Protein 4HA7 (pdb70)

Foldseek 3Di:
DCLCVLCVCQAQVVVDDDDDLFAAEEEEEEAEPQQFRFFLPLVVLVVQCRQCRWQEEEAEPVCCVPDLDLQFHDHVVGHAYEYECQVLPDDPVPGPVVVCVVVVNHAAHEYEYQDPRDDDDPRYHYDHFHADPVPSHGDVRRRRSCCCPPVVGRYYYYYYDLPVQLVCLPPLVRHRKYKYKYFHDDSDPSGHHRDHPDDWDWAPWDKADDDGMIMIMTGTD/DCVCVVCVVQFFDDVPCPVPLFAAEEEEEEAEPQQFRFACPVPPVVVVVRQCSFQEEDCLGHAYEYEDAVPDDDLPPDPQVVCCVVPNHAYHEYEYQDDDPDDDPRYHYDHFHQDPPVSHTDPRRSRSCCCPVPVGRYYYYYDDLVVQQVCLPPLVRHRKYKYKYFHDDRDDRGHHRDHPDDWDWPPWDKDDDDGMIMIMTGTDD

B-factor: mean 58.63, std 24.61, range [23.9, 165.2]

Radius of gyration: 25.49 Å; Cα contacts (8 Å, |Δi|>4): 957; chains: 2; bounding box: 53×77×60 Å

Nearest PDB structures (foldseek):
  4ha7-assembly1_A  TM=1.005E+00  e=2.665E-51  Saccharomyces cerevisiae S288C
  4ha9-assembly1_A  TM=9.977E-01  e=2.284E-46  Saccharomyces cerevisiae S288C
  4ha7-assembly1_B  TM=9.811E-01  e=6.208E-40  Saccharomyces cerevisiae S288C
  4ha9-assembly1_B  TM=9.832E-01  e=1.667E-39  Saccharomyces cerevisiae S288C
  3nrr-assembly1_B  TM=5.511E-01  e=1.394E-06  Babesia bovis

Structure (mmCIF, N/CA/C/O backbone):
data_4HA7
#
_entry.id   4HA7
#
_cell.length_a   45.500
_cell.length_b   68.623
_cell.length_c   148.954
_cell.angle_alpha   90.00
_cell.angle_beta   90.00
_cell.angle_gamma   90.00
#
_symmetry.space_group_name_H-M   'P 21 21 21'
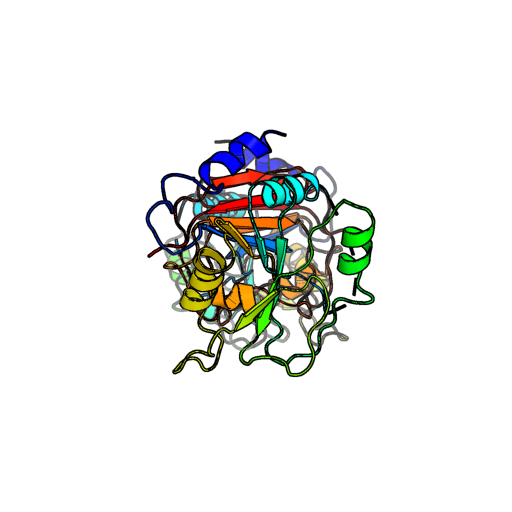#
loop_
_entity.id
_entity.type
_entity.pdbx_description
1 polymer "2,5-diamino-6-ribosylamino-4(3H)-pyrimidinone 5'-phosphate reductase"
2 water water
#
loop_
_atom_site.group_PDB
_atom_site.id
_atom_site.type_symbol
_atom_site.label_atom_id
_atom_site.label_alt_id
_atom_site.label_comp_id
_atom_site.label_asym_id
_atom_site.label_entity_id
_atom_site.label_seq_id
_atom_site.pdbx_PDB_ins_code
_atom_site.Cartn_x
_atom_site.Cartn_y
_atom_site.Cartn_z
_atom_site.occupancy
_atom_site.B_iso_or_equiv
_atom_site.auth_seq_id
_atom_site.auth_comp_id
_atom_site.auth_asym_id
_atom_site.auth_atom_id
_atom_site.pdbx_PDB_model_num
ATOM 1 N N . GLU A 1 13 ? 29.773 8.801 15.397 1.00 59.46 8 GLU A N 1
ATOM 2 C CA . GLU A 1 13 ? 29.017 7.547 15.460 1.00 55.15 8 GLU A CA 1
ATOM 3 C C . GLU A 1 13 ? 28.825 6.913 14.076 1.00 40.13 8 GLU A C 1
ATOM 4 O O . GLU A 1 13 ? 28.752 7.595 13.054 1.00 44.45 8 GLU A O 1
ATOM 10 N N . ASP A 1 14 ? 28.769 5.594 14.072 1.00 36.28 9 ASP A N 1
ATOM 11 C CA . ASP A 1 14 ? 28.783 4.796 12.859 1.00 38.68 9 ASP A CA 1
ATOM 12 C C . ASP A 1 14 ? 27.383 4.534 12.281 1.00 37.78 9 ASP A C 1
ATOM 13 O O . ASP A 1 14 ? 27.244 3.920 11.225 1.00 42.42 9 ASP A O 1
ATOM 18 N N . LEU A 1 15 ? 26.345 4.986 12.973 1.00 38.66 10 LEU A N 1
ATOM 19 C CA . LEU A 1 15 ? 24.980 4.740 12.497 1.00 36.46 10 LEU A CA 1
ATOM 20 C C . LEU A 1 15 ? 24.667 5.306 11.080 1.00 46.70 10 LEU A C 1
ATOM 21 O O . LEU A 1 15 ? 24.091 4.602 10.251 1.00 40.29 10 LEU A O 1
ATOM 26 N N . PRO A 1 16 ? 25.050 6.566 10.794 1.00 45.87 11 PRO A N 1
ATOM 27 C CA . PRO A 1 16 ? 24.783 7.094 9.444 1.00 46.84 11 PRO A CA 1
ATOM 28 C C . PRO A 1 16 ? 25.368 6.257 8.286 1.00 38.14 11 PRO A C 1
ATOM 29 O O . PRO A 1 16 ? 24.639 5.961 7.348 1.00 36.93 11 PRO A O 1
ATOM 33 N N . GLN A 1 17 ? 26.634 5.860 8.351 1.00 31.08 12 GLN A N 1
ATOM 34 C CA . GLN A 1 17 ? 27.186 5.028 7.281 1.00 40.64 12 GLN A CA 1
ATOM 35 C C . GLN A 1 17 ? 26.525 3.664 7.241 1.00 38.63 12 GLN A C 1
ATOM 36 O O . GLN A 1 17 ? 26.342 3.077 6.170 1.00 34.95 12 GLN A O 1
ATOM 42 N N . PHE A 1 18 ? 26.172 3.158 8.416 1.00 34.73 13 PHE A N 1
ATOM 43 C CA . PHE A 1 18 ? 25.518 1.860 8.492 1.00 33.54 13 PHE A CA 1
ATOM 44 C C . PHE A 1 18 ? 24.218 1.879 7.694 1.00 34.99 13 PHE A C 1
ATOM 45 O O . PHE A 1 18 ? 23.916 0.936 6.948 1.00 30.31 13 PHE A O 1
ATOM 53 N N . LEU A 1 19 ? 23.470 2.971 7.811 1.00 33.02 14 LEU A N 1
ATOM 54 C CA . LEU A 1 19 ? 22.148 3.047 7.163 1.00 36.74 14 LEU A CA 1
ATOM 55 C C . LEU A 1 19 ? 22.235 3.509 5.716 1.00 38.66 14 LEU A C 1
ATOM 56 O O . LEU A 1 19 ? 21.259 3.410 4.964 1.00 34.19 14 LEU A O 1
ATOM 61 N N . GLN A 1 20 ? 23.397 4.036 5.346 1.00 34.61 15 GLN A N 1
ATOM 62 C CA . GLN A 1 20 ? 23.524 4.844 4.131 1.00 35.53 15 GLN A CA 1
ATOM 63 C C . GLN A 1 20 ? 22.943 4.168 2.893 1.00 40.82 15 GLN A C 1
ATOM 64 O O . GLN A 1 20 ? 22.121 4.757 2.193 1.00 33.01 15 GLN A O 1
ATOM 70 N N . ASN A 1 21 ? 23.344 2.916 2.668 1.00 34.34 16 ASN A N 1
ATOM 71 C CA . ASN A 1 21 ? 22.964 2.165 1.479 1.00 37.67 16 ASN A CA 1
ATOM 72 C C . ASN A 1 21 ? 21.477 1.820 1.454 1.00 40.74 16 ASN A C 1
ATOM 73 O O . ASN A 1 21 ? 20.957 1.420 0.416 1.00 32.13 16 ASN A O 1
ATOM 78 N N . TYR A 1 22 ? 20.807 1.987 2.592 1.00 32.15 17 TYR A N 1
ATOM 79 C CA . TYR A 1 22 ? 19.395 1.604 2.720 1.00 30.56 17 TYR A CA 1
ATOM 80 C C . TYR A 1 22 ? 18.410 2.787 2.704 1.00 35.23 17 TYR A C 1
ATOM 81 O O . TYR A 1 22 ? 17.203 2.596 2.875 1.00 35.92 17 TYR A O 1
ATOM 90 N N . LEU A 1 23 ? 18.929 3.994 2.508 1.00 34.31 18 LEU A N 1
ATOM 91 C CA . LEU A 1 23 ? 18.115 5.210 2.504 1.00 37.05 18 LEU A CA 1
ATOM 92 C C . LEU A 1 23 ? 17.630 5.474 1.083 1.00 40.20 18 LEU A C 1
ATOM 93 O O . LEU A 1 23 ? 18.206 4.930 0.144 1.00 33.68 18 LEU A O 1
ATOM 98 N N . PRO A 1 24 ? 16.595 6.329 0.925 1.00 38.70 19 PRO A N 1
ATOM 99 C CA . PRO A 1 24 ? 16.016 6.589 -0.395 1.00 39.89 19 PRO A CA 1
ATOM 100 C C . PRO A 1 24 ? 17.009 7.123 -1.428 1.00 49.12 19 PRO A C 1
ATOM 101 O O . PRO A 1 24 ? 16.906 6.719 -2.583 1.00 53.99 19 PRO A O 1
ATOM 105 N N . ASN A 1 25 ? 17.956 7.977 -1.044 1.00 40.06 20 ASN A N 1
ATOM 106 C CA . ASN A 1 25 ? 18.852 8.537 -2.064 1.00 48.10 20 ASN A CA 1
ATOM 107 C C . ASN A 1 25 ? 20.250 7.954 -2.067 1.00 61.53 20 ASN A C 1
ATOM 108 O O . ASN A 1 25 ? 21.247 8.640 -2.284 1.00 75.70 20 ASN A O 1
ATOM 113 N N . ALA A 1 26 ? 20.273 6.659 -1.794 1.00 59.91 21 ALA A N 1
ATOM 114 C CA . ALA A 1 26 ? 21.355 5.780 -2.171 1.00 66.97 21 ALA A CA 1
ATOM 115 C C . ALA A 1 26 ? 20.755 4.983 -3.320 1.00 81.82 21 ALA A C 1
ATOM 116 O O . ALA A 1 26 ? 21.460 4.245 -4.016 1.00 94.59 21 ALA A O 1
ATOM 118 N N . GLY A 1 27 ? 19.441 5.154 -3.512 1.00 58.68 22 GLY A N 1
ATOM 119 C CA . GLY A 1 27 ? 18.682 4.456 -4.540 1.00 65.86 22 GLY A CA 1
ATOM 120 C C . GLY A 1 27 ? 19.018 4.916 -5.951 1.00 85.43 22 GLY A C 1
ATOM 121 O O . GLY A 1 27 ? 18.321 4.588 -6.913 1.00 88.05 22 GLY A O 1
ATOM 122 N N . GLN A 1 28 ? 20.100 5.684 -6.055 1.00 89.48 23 GLN A N 1
ATOM 123 C CA . GLN A 1 28 ? 20.659 6.163 -7.319 1.00 88.21 23 GLN A CA 1
ATOM 124 C C . GLN A 1 28 ? 19.747 6.974 -8.232 1.00 74.78 23 GLN A C 1
ATOM 125 O O . GLN A 1 28 ? 19.149 7.936 -7.785 1.00 70.29 23 GLN A O 1
ATOM 131 N N . THR A 1 29 ? 19.653 6.607 -9.504 1.00 71.60 24 THR A N 1
ATOM 132 C CA . THR A 1 29 ? 19.299 7.612 -10.506 1.00 68.81 24 THR A CA 1
ATOM 133 C C . THR A 1 29 ? 17.915 7.526 -11.159 1.00 73.11 24 THR A C 1
ATOM 134 O O . THR A 1 29 ? 17.373 8.544 -11.587 1.00 67.29 24 THR A O 1
ATOM 138 N N . GLU A 1 30 ? 17.342 6.331 -11.240 1.00 78.28 25 GLU A N 1
ATOM 139 C CA . GLU A 1 30 ? 16.118 6.137 -12.021 1.00 78.43 25 GLU A CA 1
ATOM 140 C C . GLU A 1 30 ? 14.861 6.790 -11.425 1.00 70.62 25 GLU A C 1
ATOM 141 O O . GLU A 1 30 ? 14.584 6.660 -10.231 1.00 62.42 25 GLU A O 1
ATOM 147 N N . ASN A 1 31 ? 14.113 7.500 -12.267 1.00 67.23 26 ASN A N 1
ATOM 148 C CA . ASN A 1 31 ? 12.775 7.956 -11.896 1.00 73.01 26 ASN A CA 1
ATOM 149 C C . ASN A 1 31 ? 11.806 6.777 -11.915 1.00 78.00 26 ASN A C 1
ATOM 150 O O . ASN A 1 31 ? 11.869 5.930 -12.806 1.00 82.77 26 ASN A O 1
ATOM 155 N N . THR A 1 32 ? 10.920 6.719 -10.925 1.00 73.55 27 THR A N 1
ATOM 156 C CA . THR A 1 32 ? 10.011 5.588 -10.767 1.00 70.41 27 THR A CA 1
ATOM 157 C C . THR A 1 32 ? 8.570 6.070 -10.608 1.00 73.33 27 THR A C 1
ATOM 158 O O . THR A 1 32 ? 8.324 7.262 -10.444 1.00 74.36 27 THR A O 1
ATOM 162 N N . ILE A 1 33 ? 7.617 5.146 -10.667 1.00 67.98 28 ILE A N 1
ATOM 163 C CA . ILE A 1 33 ? 6.223 5.500 -10.444 1.00 62.49 28 ILE A CA 1
ATOM 164 C C . ILE A 1 33 ? 5.841 5.163 -9.013 1.00 50.16 28 ILE A C 1
ATOM 165 O O . ILE A 1 33 ? 4.836 5.642 -8.495 1.00 52.91 28 ILE A O 1
ATOM 170 N N . VAL A 1 34 ? 6.650 4.328 -8.379 1.00 47.03 29 VAL A N 1
ATOM 171 C CA . VAL A 1 34 ? 6.402 3.927 -7.006 1.00 51.08 29 VAL A CA 1
ATOM 172 C C . VAL A 1 34 ? 7.370 4.710 -6.129 1.00 49.68 29 VAL A C 1
ATOM 173 O O . VAL A 1 34 ? 8.543 4.814 -6.455 1.00 49.89 29 VAL A O 1
ATOM 177 N N . PRO A 1 35 ? 6.884 5.290 -5.030 1.00 40.84 30 PRO A N 1
ATOM 178 C CA . PRO A 1 35 ? 7.851 5.914 -4.128 1.00 35.28 30 PRO A CA 1
ATOM 179 C C . PRO A 1 35 ? 8.779 4.873 -3.520 1.00 42.87 30 PRO A C 1
ATOM 180 O O . PRO A 1 35 ? 8.502 3.675 -3.518 1.00 39.40 30 PRO A O 1
ATOM 184 N N . PHE A 1 36 ? 9.883 5.353 -2.983 1.00 40.97 31 PHE A N 1
ATOM 185 C CA . PHE A 1 36 ? 10.767 4.504 -2.225 1.00 40.61 31 PHE A CA 1
ATOM 186 C C . PHE A 1 36 ? 10.080 4.205 -0.893 1.00 30.62 31 PHE A C 1
ATOM 187 O O . PHE A 1 36 ? 9.539 5.098 -0.239 1.00 29.19 31 PHE A O 1
ATOM 195 N N . VAL A 1 37 ? 10.075 2.947 -0.490 1.00 30.98 32 VAL A N 1
ATOM 196 C CA . VAL A 1 37 ? 9.367 2.581 0.726 1.00 29.92 32 VAL A CA 1
ATOM 197 C C . VAL A 1 37 ? 10.305 1.881 1.705 1.00 35.97 32 VAL A C 1
ATOM 198 O O . VAL A 1 37 ? 10.910 0.846 1.387 1.00 30.54 32 VAL A O 1
ATOM 202 N N . THR A 1 38 ? 10.434 2.455 2.895 1.00 35.24 33 THR A N 1
ATOM 203 C CA . THR A 1 38 ? 11.146 1.773 3.958 1.00 40.63 33 THR A CA 1
ATOM 204 C C . THR A 1 38 ? 10.164 1.268 4.986 1.00 31.83 33 THR A C 1
ATOM 205 O O . THR A 1 38 ? 9.262 1.988 5.403 1.00 33.07 33 THR A O 1
ATOM 209 N N . LEU A 1 39 ? 10.354 0.019 5.380 1.00 31.40 34 LEU A N 1
ATOM 210 C CA . LEU A 1 39 ? 9.519 -0.603 6.403 1.00 35.01 34 LEU A CA 1
ATOM 211 C C . LEU A 1 39 ? 10.377 -0.644 7.653 1.00 33.48 34 LEU A C 1
ATOM 212 O O . LEU A 1 39 ? 11.454 -1.265 7.651 1.00 33.28 34 LEU A O 1
ATOM 217 N N . THR A 1 40 ? 9.937 0.029 8.714 1.00 31.91 35 THR A N 1
ATOM 218 C CA . THR A 1 40 ? 10.794 0.156 9.891 1.00 37.34 35 THR A CA 1
ATOM 219 C C . THR A 1 40 ? 10.029 0.085 11.203 1.00 41.29 35 THR A C 1
ATOM 220 O O . THR A 1 40 ? 8.989 0.730 11.372 1.00 46.23 35 THR A O 1
ATOM 224 N N . TYR A 1 41 ? 10.541 -0.723 12.131 1.00 34.68 36 TYR A N 1
ATOM 225 C CA . TYR A 1 41 ? 9.885 -0.897 13.419 1.00 37.89 36 TYR A CA 1
ATOM 226 C C . TYR A 1 41 ? 10.839 -1.368 14.522 1.00 41.33 36 TYR A C 1
ATOM 227 O O . TYR A 1 41 ? 11.945 -1.835 14.256 1.00 35.03 36 TYR A O 1
ATOM 236 N N . ALA A 1 42 ? 10.388 -1.234 15.762 1.00 30.55 37 ALA A N 1
ATOM 237 C CA . ALA A 1 42 ? 11.199 -1.532 16.919 1.00 33.17 37 ALA A CA 1
ATOM 238 C C . ALA A 1 42 ? 10.492 -2.632 17.699 1.00 37.03 37 ALA A C 1
ATOM 239 O O . ALA A 1 42 ? 9.320 -2.512 18.015 1.00 34.01 37 ALA A O 1
ATOM 241 N N . GLN A 1 43 ? 11.202 -3.704 18.014 1.00 33.99 38 GLN A N 1
ATOM 242 C CA . GLN A 1 43 ? 10.551 -4.835 18.667 1.00 35.35 38 GLN A CA 1
ATOM 243 C C . GLN A 1 43 ? 11.369 -5.395 19.826 1.00 33.75 38 GLN A C 1
ATOM 244 O O . GLN A 1 43 ? 12.584 -5.191 19.929 1.00 31.11 38 GLN A O 1
ATOM 250 N N . SER A 1 44 ? 10.677 -6.120 20.694 1.00 34.83 39 SER A N 1
ATOM 251 C CA . SER A 1 44 ? 11.302 -6.892 21.759 1.00 32.52 39 SER A CA 1
ATOM 252 C C . SER A 1 44 ? 11.919 -8.180 21.185 1.00 34.81 39 SER A C 1
ATOM 253 O O . SER A 1 44 ? 11.741 -8.495 20.004 1.00 33.50 39 SER A O 1
ATOM 256 N N . LEU A 1 45 ? 12.616 -8.929 22.037 1.00 34.74 40 LEU A N 1
ATOM 257 C CA . LEU A 1 45 ? 13.165 -10.230 21.653 1.00 42.02 40 LEU A CA 1
ATOM 258 C C . LEU A 1 45 ? 12.062 -11.189 21.232 1.00 40.48 40 LEU A C 1
ATOM 259 O O . LEU A 1 45 ? 12.278 -12.018 20.354 1.00 36.54 40 LEU A O 1
ATOM 264 N N . ASP A 1 46 ? 10.880 -11.075 21.846 1.00 29.39 41 ASP A N 1
ATOM 265 C CA . ASP A 1 46 ? 9.745 -11.917 21.435 1.00 33.27 41 ASP A CA 1
ATOM 266 C C . ASP A 1 46 ? 8.898 -11.309 20.321 1.00 31.86 41 ASP A C 1
ATOM 267 O O . ASP A 1 46 ? 7.701 -11.598 20.188 1.00 35.57 41 ASP A O 1
ATOM 272 N N . ALA A 1 47 ? 9.548 -10.469 19.520 1.00 43.06 42 ALA A N 1
ATOM 273 C CA . ALA A 1 47 ? 8.946 -9.885 18.331 1.00 42.21 42 ALA A CA 1
ATOM 274 C C . ALA A 1 47 ? 7.658 -9.117 18.654 1.00 42.79 42 ALA A C 1
ATOM 275 O O . ALA A 1 47 ? 6.697 -9.137 17.889 1.00 39.50 42 ALA A O 1
ATOM 277 N N . ARG A 1 48 ? 7.621 -8.458 19.800 1.00 31.39 43 ARG A N 1
ATOM 278 C CA . ARG A 1 48 ? 6.439 -7.667 20.110 1.00 31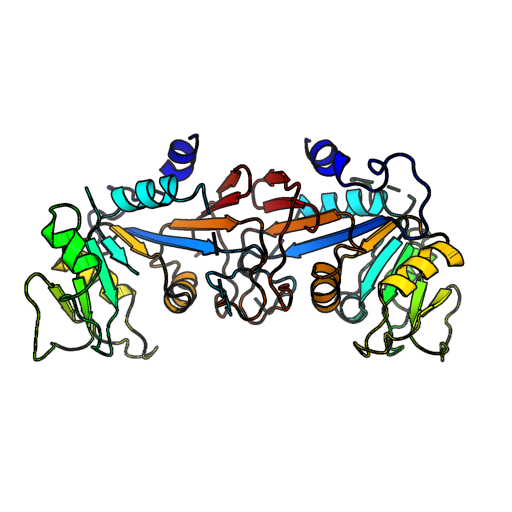.40 43 ARG A CA 1
ATOM 279 C C . ARG A 1 48 ? 6.723 -6.167 19.955 1.00 40.00 43 ARG A C 1
ATOM 280 O O . ARG A 1 48 ? 7.824 -5.698 20.237 1.00 37.17 43 ARG A O 1
ATOM 288 N N . VAL A 1 49 ? 5.731 -5.430 19.475 1.00 40.56 44 VAL A N 1
ATOM 289 C CA . VAL A 1 49 ? 5.907 -4.007 19.220 1.00 47.40 44 VAL A CA 1
ATOM 290 C C . VAL A 1 49 ? 5.099 -3.163 20.208 1.00 54.09 44 VAL A C 1
ATOM 291 O O . VAL A 1 49 ? 5.325 -1.959 20.335 1.00 59.83 44 VAL A O 1
ATOM 295 N N . SER A 1 50 ? 4.169 -3.800 20.915 1.00 51.07 45 SER A N 1
ATOM 296 C CA . SER A 1 50 ? 3.348 -3.101 21.913 1.00 71.63 45 SER A CA 1
ATOM 297 C C . SER A 1 50 ? 3.230 -3.911 23.204 1.00 78.25 45 SER A C 1
ATOM 298 O O . SER A 1 50 ? 3.277 -5.142 23.180 1.00 77.15 45 SER A O 1
ATOM 301 N N . ARG A 1 51 ? 3.061 -3.212 24.323 1.00 91.23 46 ARG A N 1
ATOM 302 C CA . ARG A 1 51 ? 3.109 -3.834 25.647 1.00 97.00 46 ARG A CA 1
ATOM 303 C C . ARG A 1 51 ? 1.945 -4.798 25.893 1.00 90.61 46 ARG A C 1
ATOM 304 O O . ARG A 1 51 ? 0.851 -4.621 25.350 1.00 82.80 46 ARG A O 1
ATOM 312 N N . GLY A 1 52 ? 2.190 -5.819 26.712 1.00 89.47 47 GLY A N 1
ATOM 313 C CA . GLY A 1 52 ? 1.194 -6.841 26.982 1.00 84.87 47 GLY A CA 1
ATOM 314 C C . GLY A 1 52 ? 0.637 -6.762 28.389 1.00 92.73 47 GLY A C 1
ATOM 315 O O . GLY A 1 52 ? -0.543 -6.459 28.585 1.00 93.98 47 GLY A O 1
ATOM 316 N N . PRO A 1 62 ? 17.527 4.744 24.143 1.00 64.85 57 PRO A N 1
ATOM 317 C CA 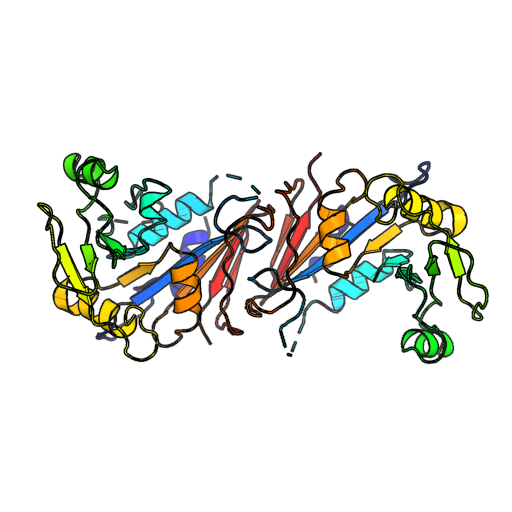. PRO A 1 62 ? 17.637 6.145 23.725 1.00 74.39 57 PRO A CA 1
ATOM 318 C C . PRO A 1 62 ? 18.353 6.298 22.385 1.00 81.56 57 PRO A C 1
ATOM 319 O O . PRO A 1 62 ? 18.157 7.306 21.702 1.00 92.32 57 PRO A O 1
ATOM 323 N N . GLU A 1 63 ? 19.163 5.313 22.009 1.00 75.65 58 GLU A N 1
ATOM 324 C CA . GLU A 1 63 ? 19.895 5.370 20.744 1.00 77.93 58 GLU A CA 1
ATOM 325 C C . GLU A 1 63 ? 18.972 5.175 19.538 1.00 76.58 58 GLU A C 1
ATOM 326 O O . GLU A 1 63 ? 19.138 5.810 18.492 1.00 74.24 58 GLU A O 1
ATOM 332 N N . THR A 1 64 ? 17.985 4.308 19.702 1.00 62.21 59 THR A N 1
ATOM 333 C CA . THR A 1 64 ? 17.124 3.927 18.598 1.00 67.28 59 THR A CA 1
ATOM 334 C C . THR A 1 64 ? 16.135 5.023 18.282 1.00 72.88 59 THR A C 1
ATOM 335 O O . THR A 1 64 ? 15.733 5.191 17.130 1.00 75.99 59 THR A O 1
ATOM 339 N N . LYS A 1 65 ? 15.728 5.758 19.311 1.00 71.55 60 LYS A N 1
ATOM 340 C CA . LYS A 1 65 ? 14.779 6.837 19.117 1.00 68.24 60 LYS A CA 1
ATOM 341 C C . LYS A 1 65 ? 15.391 7.868 18.189 1.00 65.08 60 LYS A C 1
ATOM 342 O O . LYS A 1 65 ? 14.729 8.354 17.270 1.00 65.80 60 LYS A O 1
ATOM 348 N N . THR A 1 66 ? 16.664 8.176 18.423 1.00 56.62 61 THR A N 1
ATOM 349 C CA . THR A 1 66 ? 17.386 9.140 17.602 1.00 49.09 61 THR A CA 1
ATOM 350 C C . THR A 1 66 ? 17.494 8.636 16.173 1.00 41.71 61 THR A C 1
ATOM 351 O O . THR A 1 66 ? 17.339 9.401 15.219 1.00 41.36 61 THR A O 1
ATOM 355 N N . MET A 1 67 ? 17.739 7.337 16.033 1.00 41.26 62 MET A N 1
ATOM 356 C CA . MET A 1 67 ? 17.837 6.736 14.719 1.00 46.90 62 MET A CA 1
ATOM 357 C C . MET A 1 67 ? 16.536 6.905 13.947 1.00 47.41 62 MET A C 1
ATOM 358 O O . MET A 1 67 ? 16.541 7.260 12.769 1.00 43.75 62 MET A O 1
ATOM 363 N N . THR A 1 68 ? 15.427 6.644 14.624 1.00 45.46 63 THR A N 1
ATOM 364 C CA . THR A 1 68 ? 14.104 6.822 14.034 1.00 41.52 63 THR A CA 1
ATOM 365 C C . THR A 1 68 ? 13.952 8.214 13.465 1.00 42.49 63 THR A C 1
ATOM 366 O O . THR A 1 68 ? 13.556 8.385 12.319 1.00 44.82 63 THR A O 1
ATOM 370 N N . HIS A 1 69 ? 14.311 9.212 14.256 1.00 45.14 64 HIS A N 1
ATOM 371 C CA . HIS A 1 69 ? 14.254 10.585 13.786 1.00 46.31 64 HIS A CA 1
ATOM 372 C C . HIS A 1 69 ? 15.169 10.915 12.598 1.00 44.04 64 HIS A C 1
ATOM 373 O O . HIS A 1 69 ? 14.775 11.661 11.689 1.00 41.10 64 HIS A O 1
ATOM 380 N N . TYR A 1 70 ? 16.385 10.377 12.617 1.00 41.54 65 TYR A N 1
ATOM 381 C CA . TYR A 1 70 ? 17.307 10.500 11.490 1.00 42.95 65 TYR A CA 1
ATOM 382 C C . TYR A 1 70 ? 16.664 9.901 10.225 1.00 38.79 65 TYR A C 1
ATOM 383 O O . TYR A 1 70 ? 16.753 10.466 9.132 1.00 36.68 65 TYR A O 1
ATOM 392 N N . LEU A 1 71 ? 15.992 8.771 10.396 1.00 34.03 66 LEU A N 1
ATOM 393 C CA . LEU A 1 71 ? 15.280 8.104 9.308 1.00 41.10 66 LEU A CA 1
ATOM 394 C C . LEU A 1 71 ? 14.142 8.971 8.777 1.00 39.27 66 LEU A C 1
ATOM 395 O O . LEU A 1 71 ? 14.004 9.144 7.564 1.00 34.25 66 LEU A O 1
ATOM 400 N N . ARG A 1 72 ? 13.336 9.512 9.693 1.00 29.98 67 ARG A N 1
ATOM 401 C CA . ARG A 1 72 ? 12.241 10.423 9.335 1.00 39.10 67 ARG A CA 1
ATOM 402 C C . ARG A 1 72 ? 12.725 11.623 8.528 1.00 39.61 67 ARG A C 1
ATOM 403 O O . ARG A 1 72 ? 12.024 12.119 7.641 1.00 41.92 67 ARG A O 1
ATOM 411 N N . HIS A 1 73 ? 13.927 12.082 8.845 1.00 34.98 68 HIS A N 1
ATOM 412 C CA . HIS A 1 73 ? 14.502 13.226 8.169 1.00 32.88 68 HIS A CA 1
ATOM 413 C C . HIS A 1 73 ? 14.763 12.937 6.687 1.00 37.66 68 HIS A C 1
ATOM 414 O O . HIS A 1 73 ? 14.909 13.872 5.884 1.00 48.75 68 HIS A O 1
ATOM 421 N N . HIS A 1 74 ? 14.859 11.658 6.327 1.00 30.64 69 HIS A N 1
ATOM 422 C CA . HIS A 1 74 ? 15.202 11.276 4.952 1.00 38.32 69 HIS A CA 1
ATOM 423 C C . HIS A 1 74 ? 14.025 10.799 4.089 1.00 41.58 69 HIS A C 1
ATOM 424 O O . HIS A 1 74 ? 14.231 10.247 3.005 1.00 39.45 69 HIS A O 1
ATOM 431 N N . HIS A 1 75 ? 12.804 11.005 4.565 1.00 36.76 70 HIS A N 1
ATOM 432 C CA . HIS A 1 75 ? 11.614 10.538 3.846 1.00 34.15 70 HIS A CA 1
ATOM 433 C C . HIS A 1 75 ? 10.622 11.664 3.706 1.00 35.41 70 HIS A C 1
ATOM 434 O O . HIS A 1 75 ? 10.506 12.483 4.615 1.00 33.29 70 HIS A O 1
ATOM 441 N N . ASP A 1 76 ? 9.896 11.700 2.588 1.00 35.36 71 ASP A N 1
ATOM 442 C CA . ASP A 1 76 ? 8.885 12.738 2.393 1.00 34.00 71 ASP A CA 1
ATOM 443 C C . ASP A 1 76 ? 7.677 12.459 3.276 1.00 33.69 71 ASP A C 1
ATOM 444 O O . ASP A 1 76 ? 6.983 13.376 3.689 1.00 34.21 71 ASP A O 1
ATOM 449 N N . GLY A 1 77 ? 7.425 11.184 3.554 1.00 33.45 72 GLY A N 1
ATOM 450 C CA . GLY A 1 77 ? 6.223 10.792 4.270 1.00 31.15 72 GLY A CA 1
ATOM 451 C C . GLY A 1 77 ? 6.497 9.752 5.346 1.00 30.60 72 GLY A C 1
ATOM 452 O O . GLY A 1 77 ? 7.460 8.988 5.246 1.00 29.39 72 GLY A O 1
ATOM 453 N N . ILE A 1 78 ? 5.674 9.764 6.392 1.00 26.74 73 ILE A N 1
ATOM 454 C CA . ILE A 1 78 ? 5.717 8.744 7.442 1.00 29.62 73 ILE A CA 1
ATOM 455 C C . ILE A 1 78 ? 4.326 8.124 7.614 1.00 33.78 73 ILE A C 1
ATOM 456 O O . ILE A 1 78 ? 3.366 8.822 7.943 1.00 35.76 73 ILE A O 1
ATOM 461 N N . LEU A 1 79 ? 4.220 6.820 7.361 1.00 29.82 74 LEU A N 1
ATOM 462 C CA . LEU A 1 79 ? 2.927 6.150 7.333 1.00 30.38 74 LEU A CA 1
ATOM 463 C C . LEU A 1 79 ? 2.662 5.313 8.582 1.00 42.93 74 LEU A C 1
ATOM 464 O O . LEU A 1 79 ? 3.515 4.532 9.031 1.00 41.07 74 LEU A O 1
ATOM 469 N N . VAL A 1 80 ? 1.477 5.495 9.154 1.00 42.58 75 VAL A N 1
ATOM 470 C CA . VAL A 1 80 ? 1.002 4.644 10.239 1.00 40.68 75 VAL A CA 1
ATOM 471 C C . VAL A 1 80 ? -0.478 4.257 10.006 1.00 49.16 75 VAL A C 1
ATOM 472 O O . VAL A 1 80 ? -1.243 5.010 9.393 1.00 40.01 75 VAL A O 1
ATOM 476 N N . GLY A 1 81 ? -0.871 3.069 10.459 1.00 47.02 76 GLY A N 1
ATOM 477 C CA . GLY A 1 81 ? -2.274 2.691 10.448 1.00 53.12 76 GLY A CA 1
ATOM 478 C C . GLY A 1 81 ? -2.982 3.464 11.541 1.00 54.94 76 GLY A C 1
ATOM 479 O O . GLY A 1 81 ? -2.350 3.858 12.518 1.00 46.20 76 GLY A O 1
ATOM 480 N N . SER A 1 82 ? -4.274 3.733 11.377 1.00 68.31 77 SER A N 1
ATOM 481 C CA . SER A 1 82 ? -5.037 4.277 12.494 1.00 73.88 77 SER A CA 1
ATOM 482 C C . SER A 1 82 ? -5.144 3.140 13.500 1.00 84.12 77 SER A C 1
ATOM 483 O O . SER A 1 82 ? -5.109 1.963 13.130 1.00 87.94 77 SER A O 1
ATOM 486 N N . GLY A 1 83 ? -5.257 3.485 14.772 1.00 83.85 78 GLY A N 1
ATOM 487 C CA . GLY A 1 83 ? -5.138 2.487 15.813 1.00 83.79 78 GLY A CA 1
ATOM 488 C C . GLY A 1 83 ? -3.854 2.769 16.559 1.00 88.60 78 GLY A C 1
ATOM 489 O O . GLY A 1 83 ? -3.872 2.967 17.770 1.00 93.21 78 GLY A O 1
ATOM 490 N N . THR A 1 84 ? -2.737 2.807 15.837 1.00 82.96 79 THR A N 1
ATOM 491 C CA . THR A 1 84 ? -1.485 3.231 16.446 1.00 81.33 79 THR A CA 1
ATOM 492 C C . THR A 1 84 ? -1.536 4.735 16.698 1.00 78.63 79 THR A C 1
ATOM 493 O O . THR A 1 84 ? -0.941 5.234 17.652 1.00 83.52 79 THR A O 1
ATOM 497 N N . VAL A 1 85 ? -2.257 5.452 15.837 1.00 74.43 80 VAL A N 1
ATOM 498 C CA . VAL A 1 85 ? -2.474 6.880 16.029 1.00 69.94 80 VAL A CA 1
ATOM 499 C C . VAL A 1 85 ? -3.504 7.088 17.116 1.00 70.70 80 VAL A C 1
ATOM 500 O O . VAL A 1 85 ? -3.464 8.076 17.851 1.00 66.49 80 VAL A O 1
ATOM 504 N N . LEU A 1 86 ? -4.453 6.162 17.186 1.00 79.29 81 LEU A N 1
ATOM 505 C CA . LEU A 1 86 ? -5.518 6.236 18.172 1.00 90.20 81 LEU A CA 1
ATOM 506 C C . LEU A 1 86 ? -5.017 5.825 19.556 1.00 97.10 81 LEU A C 1
ATOM 507 O O . LEU A 1 86 ? -5.487 6.346 20.568 1.00 99.86 81 LEU A O 1
ATOM 512 N N . ALA A 1 87 ? -4.061 4.896 19.593 1.00 101.73 82 ALA A N 1
ATOM 513 C CA . ALA A 1 87 ? -3.467 4.441 20.853 1.00 104.86 82 ALA A CA 1
ATOM 514 C C . ALA A 1 87 ? -2.522 5.500 21.402 1.00 109.00 82 ALA A C 1
ATOM 515 O O . ALA A 1 87 ? -2.929 6.367 22.177 1.00 114.76 82 ALA A O 1
ATOM 517 N N . ASP A 1 88 ? -1.257 5.425 21.006 1.00 108.39 83 ASP A N 1
ATOM 518 C CA . ASP A 1 88 ? -0.336 6.509 21.288 1.00 108.03 83 ASP A CA 1
ATOM 519 C C . ASP A 1 88 ? -0.818 7.677 20.441 1.00 102.89 83 ASP A C 1
ATOM 520 O O . ASP A 1 88 ? -1.333 7.466 19.346 1.00 101.92 83 ASP A O 1
ATOM 525 N N . ASN A 1 89 ? -0.691 8.892 20.969 1.00 94.49 84 ASN A N 1
ATOM 526 C CA . ASN A 1 89 ? -1.108 10.115 20.277 1.00 80.33 84 ASN A CA 1
ATOM 527 C C . ASN A 1 89 ? 0.138 10.792 19.705 1.00 66.59 84 ASN A C 1
ATOM 528 O O . ASN A 1 89 ? 0.593 11.808 20.229 1.00 64.98 84 ASN A O 1
ATOM 533 N N . PRO A 1 90 ? 0.696 10.223 18.620 1.00 66.49 85 PRO A N 1
ATOM 534 C CA . PRO A 1 90 ? 2.090 10.508 18.257 1.00 63.96 85 PRO A CA 1
ATOM 535 C C . PRO A 1 90 ? 2.262 11.794 17.464 1.00 67.21 85 PRO A C 1
ATOM 536 O O . PRO A 1 90 ? 1.367 12.195 16.705 1.00 62.15 85 PRO A O 1
ATOM 540 N N . GLY A 1 91 ? 3.419 12.425 17.643 1.00 70.28 86 GLY A N 1
ATOM 541 C CA . GLY A 1 91 ? 3.775 13.599 16.875 1.00 67.77 86 GLY A CA 1
ATOM 542 C C . GLY A 1 91 ? 4.027 13.229 15.429 1.00 61.69 86 GLY A C 1
ATOM 543 O O . GLY A 1 91 ? 3.488 13.857 14.521 1.00 56.12 86 GLY A O 1
ATOM 544 N N . LEU A 1 92 ? 4.841 12.195 15.226 1.00 64.26 87 LEU A N 1
ATOM 545 C CA . LEU A 1 92 ? 5.206 11.725 13.891 1.00 63.49 87 LEU A CA 1
ATOM 546 C C . LEU A 1 92 ? 6.022 12.753 13.112 1.00 59.11 87 LEU A C 1
ATOM 547 O O . LEU A 1 92 ? 6.180 12.625 11.900 1.00 56.23 87 LEU A O 1
ATOM 552 N N . ASN A 1 93 ? 6.529 13.767 13.809 1.00 56.02 88 ASN A N 1
ATOM 553 C CA . ASN A 1 93 ? 7.399 14.767 13.193 1.00 63.63 88 ASN A CA 1
ATOM 554 C C . ASN A 1 93 ? 8.879 14.405 13.360 1.00 62.02 88 ASN A C 1
ATOM 555 O O . ASN A 1 93 ? 9.204 13.416 14.014 1.00 61.31 88 ASN A O 1
ATOM 560 N N . CYS A 1 94 ? 9.768 15.203 12.771 1.00 68.23 89 CYS A N 1
ATOM 561 C CA . CYS A 1 94 ? 11.206 14.928 12.835 1.00 67.42 89 CYS A CA 1
ATOM 562 C C . CYS A 1 94 ? 11.970 15.852 13.782 1.00 69.03 89 CYS A C 1
ATOM 563 O O . CYS A 1 94 ? 11.643 17.027 13.909 1.00 53.19 89 CYS A O 1
ATOM 566 N N . LYS A 1 95 ? 12.991 15.295 14.435 1.00 80.69 90 LYS A N 1
ATOM 567 C CA . LYS A 1 95 ? 14.082 16.073 15.024 1.00 86.72 90 LYS A CA 1
ATOM 568 C C . LYS A 1 95 ? 15.409 15.529 14.483 1.00 93.42 90 LYS A C 1
ATOM 569 O O . LYS A 1 95 ? 15.536 14.326 14.273 1.00 96.99 90 LYS A O 1
ATOM 575 N N . TRP A 1 96 ? 16.376 16.414 14.238 1.00 107.96 91 TRP A N 1
ATOM 576 C CA . TRP A 1 96 ? 17.703 16.032 13.737 1.00 117.90 91 TRP A CA 1
ATOM 577 C C . TRP A 1 96 ? 18.270 14.768 14.384 1.00 114.17 91 TRP A C 1
ATOM 578 O O . TRP A 1 96 ? 18.257 14.621 15.608 1.00 117.74 91 TRP A O 1
ATOM 589 N N . GLY A 1 97 ? 18.766 13.859 13.554 1.00 98.02 92 GLY A N 1
ATOM 590 C CA . GLY A 1 97 ? 19.473 12.698 14.050 1.00 85.50 92 GLY A CA 1
ATOM 591 C C . GLY A 1 97 ? 20.957 12.992 14.078 1.00 75.83 92 GLY A C 1
ATOM 592 O O . GLY A 1 97 ? 21.442 13.783 13.272 1.00 63.13 92 GLY A O 1
ATOM 593 N N . ASN A 1 103 ? 12.124 19.350 5.186 1.00 85.57 98 ASN A N 1
ATOM 594 C CA . ASN A 1 103 ? 11.964 19.577 6.614 1.00 79.50 98 ASN A CA 1
ATOM 595 C C . ASN A 1 103 ? 11.534 18.296 7.324 1.00 77.27 98 ASN A C 1
ATOM 596 O O . ASN A 1 103 ? 12.270 17.303 7.343 1.00 74.82 98 ASN A O 1
ATOM 601 N N . SER A 1 104 ? 10.337 18.315 7.904 1.00 62.39 99 SER A N 1
ATOM 602 C CA . SER A 1 104 ? 9.803 17.132 8.567 1.00 53.71 99 SER A CA 1
ATOM 603 C C . SER A 1 104 ? 8.890 16.385 7.600 1.00 42.91 99 SER A C 1
ATOM 604 O O . SER A 1 104 ? 8.315 16.976 6.690 1.00 38.48 99 SER A O 1
ATOM 607 N N . PRO A 1 105 ? 8.779 15.072 7.770 1.00 40.94 100 PRO A N 1
ATOM 608 C CA . PRO A 1 105 ? 7.977 14.349 6.788 1.00 46.03 100 PRO A CA 1
ATOM 609 C C . PRO A 1 105 ? 6.507 14.606 7.024 1.00 46.33 100 PRO A C 1
ATOM 610 O O . PRO A 1 105 ? 6.103 15.023 8.112 1.00 39.89 100 PRO A O 1
ATOM 614 N N . ARG A 1 106 ? 5.722 14.379 5.986 1.00 37.05 101 ARG A N 1
ATOM 615 C CA . ARG A 1 106 ? 4.294 14.527 6.071 1.00 39.14 101 ARG A CA 1
ATOM 616 C C . ARG A 1 106 ? 3.690 13.241 6.678 1.00 36.12 101 ARG A C 1
ATOM 617 O O . ARG A 1 106 ? 3.983 12.143 6.224 1.00 31.16 101 ARG A O 1
ATOM 625 N N . PRO A 1 107 ? 2.877 13.378 7.740 1.00 35.45 102 PRO A N 1
ATOM 626 C CA . PRO A 1 107 ? 2.173 12.232 8.329 1.00 41.57 102 PRO A CA 1
ATOM 627 C C . PRO A 1 107 ? 1.102 11.678 7.383 1.00 39.50 102 PRO A C 1
ATOM 628 O O . PRO A 1 107 ? 0.380 12.453 6.769 1.00 39.61 102 PRO A O 1
ATOM 632 N N . ILE A 1 108 ? 1.048 10.355 7.259 1.00 29.39 103 ILE A N 1
ATOM 633 C CA . ILE A 1 108 ? 0.123 9.656 6.388 1.00 30.74 103 ILE A CA 1
ATOM 634 C C . ILE A 1 108 ? -0.569 8.614 7.267 1.00 37.71 103 ILE A C 1
ATOM 635 O O . ILE A 1 108 ? 0.089 7.710 7.780 1.00 37.90 103 ILE A O 1
ATOM 640 N N . ILE A 1 109 ? -1.877 8.761 7.471 1.00 33.87 104 ILE A N 1
ATOM 641 C CA . ILE A 1 109 ? -2.617 7.910 8.417 1.00 28.39 104 ILE A CA 1
ATOM 642 C C . ILE A 1 109 ? -3.568 7.029 7.609 1.00 38.46 104 ILE A C 1
ATOM 643 O O . ILE A 1 109 ? -4.337 7.542 6.788 1.00 36.08 104 ILE A O 1
ATOM 648 N N . ILE A 1 110 ? -3.515 5.717 7.797 1.00 34.73 105 ILE A N 1
ATOM 649 C CA . ILE A 1 110 ? -4.486 4.845 7.139 1.00 35.04 105 ILE A CA 1
ATOM 650 C C . ILE A 1 110 ? -5.720 4.813 8.024 1.00 43.52 105 ILE A C 1
ATOM 651 O O . ILE A 1 110 ? -5.627 4.414 9.175 1.00 38.80 105 ILE A O 1
ATOM 656 N N . ASP A 1 111 ? -6.869 5.223 7.491 1.00 42.93 106 ASP A N 1
ATOM 657 C CA . ASP A 1 111 ? -8.079 5.387 8.294 1.00 36.27 106 ASP A CA 1
ATOM 658 C C . ASP A 1 111 ? -9.323 5.003 7.489 1.00 40.21 106 ASP A C 1
ATOM 659 O O . ASP A 1 111 ? -10.228 5.820 7.264 1.00 42.32 106 ASP A O 1
ATOM 664 N N . THR A 1 112 ? -9.362 3.749 7.065 1.00 35.37 107 THR A N 1
ATOM 665 C CA . THR A 1 112 ? -10.431 3.247 6.208 1.00 46.85 107 THR A CA 1
ATOM 666 C C . THR A 1 112 ? -11.806 3.354 6.878 1.00 50.82 107 THR A C 1
ATOM 667 O O . THR A 1 112 ? -12.842 3.459 6.205 1.00 40.02 107 THR A O 1
ATOM 671 N N . LYS A 1 113 ? -11.811 3.356 8.207 1.00 44.59 108 LYS A N 1
ATOM 672 C CA . LYS A 1 113 ? -13.062 3.513 8.952 1.00 45.28 108 LYS A CA 1
ATOM 673 C C . LYS A 1 113 ? -13.401 4.979 9.255 1.00 39.26 108 LYS A C 1
ATOM 674 O O . LYS A 1 113 ? -14.445 5.264 9.856 1.00 41.31 108 LYS A O 1
ATOM 680 N N . GLN A 1 114 ? -12.514 5.888 8.849 1.00 41.85 109 GLN A N 1
ATOM 681 C CA . GLN A 1 114 ? -12.748 7.328 8.993 1.00 44.46 109 GLN A CA 1
ATOM 682 C C . GLN A 1 114 ? -13.131 7.691 10.417 1.00 39.36 109 GLN A C 1
ATOM 683 O O . GLN A 1 114 ? -14.109 8.403 10.652 1.00 42.10 109 GLN A O 1
ATOM 689 N N . LYS A 1 115 ? -12.362 7.173 11.364 1.00 41.52 110 LYS A N 1
ATOM 690 C CA . LYS A 1 115 ? -12.672 7.368 12.763 1.00 51.22 110 LYS A CA 1
ATOM 691 C C . LYS A 1 115 ? -11.614 8.225 13.449 1.00 47.90 110 LYS A C 1
ATOM 692 O O . LYS A 1 115 ? -11.849 8.706 14.555 1.00 50.76 110 LYS A O 1
ATOM 698 N N . TRP A 1 116 ? -10.457 8.413 12.805 1.00 42.62 111 TRP A N 1
ATOM 699 C CA . TRP A 1 116 ? -9.427 9.311 13.360 1.00 38.01 111 TRP A CA 1
ATOM 700 C C . TRP A 1 116 ? -9.771 10.782 13.137 1.00 51.76 111 TRP A C 1
ATOM 701 O O . TRP A 1 116 ? -10.296 11.160 12.086 1.00 52.06 111 TRP A O 1
ATOM 712 N N . ARG A 1 117 ? -9.461 11.615 14.123 1.00 48.65 112 ARG A N 1
ATOM 713 C CA . ARG A 1 117 ? -9.746 13.043 14.023 1.00 43.50 112 ARG A CA 1
ATOM 714 C C . ARG A 1 117 ? -8.487 13.897 14.223 1.00 50.23 112 ARG A C 1
ATOM 715 O O . ARG A 1 117 ? -7.792 13.760 15.229 1.00 46.67 112 ARG A O 1
ATOM 723 N N . PHE A 1 118 ? -8.200 14.763 13.251 1.00 40.48 113 PHE A N 1
ATOM 724 C CA . PHE A 1 118 ? -7.057 15.672 13.296 1.00 36.59 113 PHE A CA 1
ATOM 725 C C . PHE A 1 118 ? -7.278 16.757 14.352 1.00 42.27 113 PHE A C 1
ATOM 726 O O . PHE A 1 118 ? -6.380 17.101 15.118 1.00 50.88 113 PHE A O 1
ATOM 734 N N . ASP A 1 119 ? -8.485 17.297 14.364 1.00 42.45 114 ASP A N 1
ATOM 735 C CA . ASP A 1 119 ? -8.860 18.340 15.307 1.00 52.26 114 ASP A CA 1
ATOM 736 C C . ASP A 1 119 ? -8.637 17.823 16.731 1.00 60.40 114 ASP A C 1
ATOM 737 O O . ASP A 1 119 ? -9.204 16.807 17.127 1.00 56.11 114 ASP A O 1
ATOM 742 N N . GLY A 1 120 ? -7.775 18.502 17.481 1.00 64.06 115 GLY A N 1
ATOM 743 C CA . GLY A 1 120 ? -7.518 18.140 18.863 1.00 58.34 115 GLY A CA 1
ATOM 744 C C . GLY A 1 120 ? -6.339 17.214 19.082 1.00 61.99 115 GLY A C 1
ATOM 745 O O . GLY A 1 120 ? -5.947 16.975 20.226 1.00 66.85 115 GLY A O 1
ATOM 746 N N . SER A 1 121 ? -5.769 16.681 18.003 1.00 49.56 116 SER A N 1
ATOM 747 C CA . SER A 1 121 ? -4.628 15.778 18.132 1.00 45.99 116 SER A CA 1
ATOM 748 C C . SER A 1 121 ? -3.320 16.525 18.408 1.00 50.94 116 SER A C 1
ATOM 749 O O . SER A 1 121 ? -3.234 17.757 18.253 1.00 54.55 116 SER A O 1
ATOM 752 N N . LYS A 1 122 ? -2.309 15.754 18.803 1.00 57.59 117 LYS A N 1
ATOM 753 C CA . LYS A 1 122 ? -0.951 16.244 18.987 1.00 56.42 117 LYS A CA 1
ATOM 754 C C . LYS A 1 122 ? -0.387 16.712 17.659 1.00 58.75 117 LYS A C 1
ATOM 755 O O . LYS A 1 122 ? 0.305 17.725 17.581 1.00 56.26 117 LYS A O 1
ATOM 761 N N . MET A 1 123 ? -0.678 15.948 16.615 1.00 56.82 118 MET A N 1
ATOM 762 C CA . MET A 1 123 ? -0.296 16.324 15.266 1.00 55.38 118 MET A CA 1
ATOM 763 C C . MET A 1 123 ? -0.811 17.730 14.919 1.00 45.17 118 MET A C 1
ATOM 764 O O . MET A 1 123 ? -0.084 18.543 14.356 1.00 45.81 118 MET A O 1
ATOM 769 N N . GLN A 1 124 ? -2.055 18.022 15.280 1.00 37.72 119 GLN A N 1
ATOM 770 C CA . GLN A 1 124 ? -2.592 19.349 15.045 1.00 45.18 119 GLN A CA 1
ATOM 771 C C . GLN A 1 124 ? -1.886 20.399 15.900 1.00 60.76 119 GLN A C 1
ATOM 772 O O . GLN A 1 124 ? -1.693 21.540 15.461 1.00 54.41 119 GLN A O 1
ATOM 778 N N . GLU A 1 125 ? -1.513 20.022 17.120 1.00 59.87 120 GLU A N 1
ATOM 779 C CA . GLU A 1 125 ? -0.788 20.942 17.983 1.00 65.53 120 GLU A CA 1
ATOM 780 C C . GLU A 1 125 ? 0.549 21.318 17.345 1.00 55.84 120 GLU A C 1
ATOM 781 O O . GLU A 1 125 ? 0.902 22.495 17.300 1.00 49.26 120 GLU A O 1
ATOM 787 N N . LEU A 1 126 ? 1.273 20.320 16.832 1.00 49.05 121 LEU A N 1
ATOM 788 C CA . LEU A 1 126 ? 2.545 20.570 16.157 1.00 53.86 121 LEU A CA 1
ATOM 789 C C . LEU A 1 126 ? 2.375 21.389 14.870 1.00 58.11 121 LEU A C 1
ATOM 790 O O . LEU A 1 126 ? 3.232 22.204 14.525 1.00 54.32 121 LEU A O 1
ATOM 795 N N . PHE A 1 127 ? 1.260 21.176 14.176 1.00 51.42 122 PHE A N 1
ATOM 796 C CA . PHE A 1 127 ? 0.982 21.862 12.923 1.00 37.26 122 PHE A CA 1
ATOM 797 C C . PHE A 1 127 ? 0.768 23.349 13.163 1.00 45.43 122 PHE A C 1
ATOM 798 O O . PHE A 1 127 ? 1.266 24.187 12.412 1.00 50.47 122 PHE A O 1
ATOM 806 N N . ILE A 1 128 ? 0.025 23.672 14.217 1.00 43.92 123 ILE A N 1
ATOM 807 C CA . ILE A 1 128 ? -0.244 25.061 14.562 1.00 53.79 123 ILE A CA 1
ATOM 808 C C . ILE A 1 128 ? 1.031 25.785 15.010 1.00 56.50 123 ILE A C 1
ATOM 809 O O . ILE A 1 128 ? 1.238 26.956 14.679 1.00 66.26 123 ILE A O 1
ATOM 814 N N . LYS A 1 129 ? 1.892 25.083 15.743 1.00 49.91 124 LYS A N 1
ATOM 815 C CA . LYS A 1 129 ? 3.161 25.661 16.186 1.00 60.02 124 LYS A CA 1
ATOM 816 C C . LYS A 1 129 ? 4.255 25.571 15.125 1.00 63.23 124 LYS A C 1
ATOM 817 O O . LYS A 1 129 ? 5.437 25.708 15.438 1.00 59.97 124 LYS A O 1
ATOM 823 N N . ARG A 1 130 ? 3.855 25.322 13.879 1.00 63.32 125 ARG A N 1
ATOM 824 C CA . ARG A 1 130 ? 4.780 25.274 12.751 1.00 56.07 125 ARG A CA 1
ATOM 825 C C . ARG A 1 130 ? 5.945 24.307 12.992 1.00 58.17 125 ARG A C 1
ATOM 826 O O . ARG A 1 130 ? 7.056 24.516 12.501 1.00 58.74 125 ARG A O 1
ATOM 834 N N . GLN A 1 131 ? 5.681 23.254 13.758 1.00 51.59 126 GLN A N 1
ATOM 835 C CA . GLN A 1 131 ? 6.698 22.264 14.071 1.00 60.63 126 GLN A CA 1
ATOM 836 C C . GLN A 1 131 ? 6.422 20.926 13.381 1.00 54.82 126 GLN A C 1
ATOM 837 O O . GLN A 1 131 ? 7.234 20.002 13.458 1.00 61.92 126 GLN A O 1
ATOM 843 N N . GLY A 1 132 ? 5.278 20.833 12.707 1.00 52.08 127 GLY A N 1
ATOM 844 C CA . GLY A 1 132 ? 4.916 19.629 11.980 1.00 47.75 127 GLY A CA 1
ATOM 845 C C . GLY A 1 132 ? 3.997 19.909 10.804 1.00 45.05 127 GLY A C 1
ATOM 846 O O . GLY A 1 132 ? 3.426 20.987 10.694 1.00 41.80 127 GLY A O 1
ATOM 847 N N . LYS A 1 133 ? 3.838 18.921 9.931 1.00 43.16 128 LYS A N 1
ATOM 848 C CA . LYS A 1 133 ? 3.010 19.087 8.746 1.00 43.48 128 LYS A CA 1
ATOM 849 C C . LYS A 1 133 ? 1.580 18.558 8.972 1.00 36.80 128 LYS A C 1
ATOM 850 O O . LYS A 1 133 ? 1.350 17.727 9.846 1.00 38.97 128 LYS A O 1
ATOM 856 N N . PRO A 1 134 ? 0.611 19.059 8.196 1.00 38.09 129 PRO A N 1
ATOM 857 C CA . PRO A 1 134 ? -0.736 18.485 8.309 1.00 38.18 129 PRO A CA 1
ATOM 858 C C . PRO A 1 134 ? -0.723 17.115 7.638 1.00 35.67 129 PRO A C 1
ATOM 859 O O . PRO A 1 134 ? 0.142 16.888 6.801 1.00 34.39 129 PRO A O 1
ATOM 863 N N . PRO A 1 135 ? -1.623 16.203 8.040 1.00 36.48 130 PRO A N 1
ATOM 864 C CA . PRO A 1 135 ? -1.604 14.820 7.552 1.00 33.33 130 PRO A CA 1
ATOM 865 C C . PRO A 1 135 ? -2.228 14.617 6.170 1.00 36.92 130 PRO A C 1
ATOM 866 O O . PRO A 1 135 ? -3.041 15.412 5.692 1.00 36.23 130 PRO A O 1
ATOM 870 N N . ILE A 1 136 ? -1.843 13.518 5.543 1.00 32.27 131 ILE A N 1
ATOM 871 C CA . ILE A 1 136 ? -2.627 12.921 4.470 1.00 31.60 131 ILE A CA 1
ATOM 872 C C . ILE A 1 136 ? -3.360 11.748 5.083 1.00 39.15 131 ILE A C 1
ATOM 873 O O . ILE A 1 136 ? -2.731 10.887 5.697 1.00 30.41 131 ILE A O 1
ATOM 878 N N . VAL A 1 137 ? -4.684 11.723 4.939 1.00 38.69 132 VAL A N 1
ATOM 879 C CA . VAL A 1 137 ? -5.488 10.604 5.417 1.00 33.68 132 VAL A CA 1
ATOM 880 C C . VAL A 1 137 ? -5.931 9.691 4.277 1.00 33.02 132 VAL A C 1
ATOM 881 O O . VAL A 1 137 ? -6.606 10.111 3.319 1.00 31.37 132 VAL A O 1
ATOM 885 N N . VAL A 1 138 ? -5.569 8.427 4.395 1.00 32.79 133 VAL A N 1
ATOM 886 C CA . VAL A 1 138 ? -5.951 7.420 3.400 1.00 33.21 133 VAL A CA 1
ATOM 887 C C . VAL A 1 138 ? -7.298 6.794 3.722 1.00 31.72 133 VAL A C 1
ATOM 888 O O . VAL A 1 138 ? -7.476 6.203 4.798 1.00 35.21 133 VAL A O 1
ATOM 892 N N . VAL A 1 139 ? -8.246 6.922 2.799 1.00 32.31 134 VAL A N 1
ATOM 893 C CA . VAL A 1 139 ? -9.570 6.317 2.969 1.00 37.11 134 VAL A CA 1
ATOM 894 C C . VAL A 1 139 ? -9.859 5.412 1.775 1.00 39.20 134 VAL A C 1
ATOM 895 O O . VAL A 1 139 ? -9.127 5.427 0.781 1.00 42.16 134 VAL A O 1
ATOM 899 N N . THR A 1 140 ? -10.915 4.616 1.864 1.00 36.20 135 THR A N 1
ATOM 900 C CA . THR A 1 140 ? -11.245 3.675 0.790 1.00 43.97 135 THR A CA 1
ATOM 901 C C . THR A 1 140 ? -12.593 3.985 0.144 1.00 50.52 135 THR A C 1
ATOM 902 O O . THR A 1 140 ? -13.080 3.236 -0.704 1.00 59.11 135 THR A O 1
ATOM 906 N N . SER A 1 141 ? -13.173 5.109 0.545 1.00 43.95 136 SER A N 1
ATOM 907 C CA . SER A 1 141 ? -14.416 5.616 -0.025 1.00 49.04 136 SER A CA 1
ATOM 908 C C . SER A 1 141 ? -14.381 7.125 0.164 1.00 42.56 136 SER A C 1
ATOM 909 O O . SER A 1 141 ? -13.496 7.632 0.831 1.00 45.66 136 SER A O 1
ATOM 912 N N . GLU A 1 142 ? -15.346 7.829 -0.407 1.00 42.31 13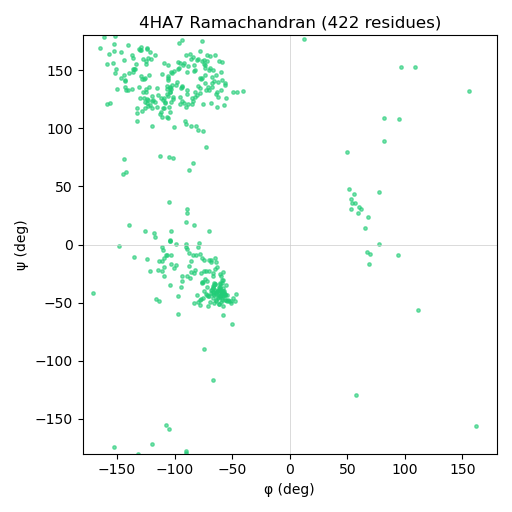7 GLU 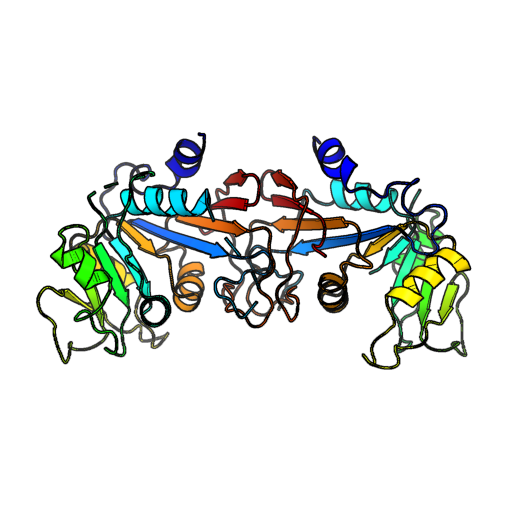A N 1
ATOM 913 C CA . GLU A 1 142 ? -15.457 9.280 -0.238 1.00 53.82 137 GLU A CA 1
ATOM 914 C C . GLU A 1 142 ? -15.285 9.675 1.227 1.00 52.09 137 GLU A C 1
ATOM 915 O O . GLU A 1 142 ? -15.895 9.070 2.107 1.00 43.38 137 GLU A O 1
ATOM 921 N N . PRO A 1 143 ? -14.426 10.674 1.496 1.00 56.17 138 PRO A N 1
ATOM 922 C CA . PRO A 1 143 ? -14.281 11.170 2.865 1.00 50.72 138 PRO A CA 1
ATOM 923 C C . PRO A 1 143 ? -15.598 11.774 3.300 1.00 54.08 138 PRO A C 1
ATOM 924 O O . PRO A 1 143 ? -16.144 12.598 2.570 1.00 53.00 138 PRO A O 1
ATOM 928 N N . ILE A 1 144 ? -16.100 11.373 4.461 1.00 39.61 139 ILE A N 1
ATOM 929 C CA . ILE A 1 144 ? -17.425 11.817 4.905 1.00 41.79 139 ILE A CA 1
ATOM 930 C C . ILE A 1 144 ? -17.368 13.185 5.575 1.00 47.71 139 ILE A C 1
ATOM 931 O O . ILE A 1 144 ? -18.130 14.079 5.239 1.00 45.33 139 ILE A O 1
ATOM 936 N N . ILE A 1 145 ? -16.460 13.342 6.532 1.00 48.69 140 ILE A N 1
ATOM 937 C CA . ILE A 1 145 ? -16.217 14.643 7.141 1.00 50.07 140 ILE A CA 1
ATOM 938 C C . ILE A 1 145 ? -14.768 15.044 6.914 1.00 49.71 140 ILE A C 1
ATOM 939 O O . ILE A 1 145 ? -13.848 14.546 7.580 1.00 42.62 140 ILE A O 1
ATOM 944 N N . LYS A 1 146 ? -14.563 15.932 5.941 1.00 42.59 141 LYS A N 1
ATOM 945 C CA . LYS A 1 146 ? -13.229 16.412 5.627 1.00 40.86 141 LYS A CA 1
ATOM 946 C C . LYS A 1 146 ? -12.872 17.473 6.664 1.00 39.09 141 LYS A C 1
ATOM 947 O O . LYS A 1 146 ? -13.705 18.297 7.010 1.00 42.24 141 LYS A O 1
ATOM 953 N N . GLU A 1 147 ? -11.650 17.425 7.182 1.00 38.96 142 GLU A N 1
ATOM 954 C CA . GLU A 1 147 ? -11.184 18.427 8.133 1.00 40.91 142 GLU A CA 1
ATOM 955 C C . GLU A 1 147 ? -10.293 19.460 7.454 1.00 39.60 142 GLU A C 1
ATOM 956 O O . GLU A 1 147 ? -9.586 19.142 6.494 1.00 35.13 142 GLU A O 1
ATOM 962 N N . GLN A 1 148 ? -10.311 20.684 7.967 1.00 40.33 143 GLN A N 1
ATOM 963 C CA . GLN A 1 148 ? -9.492 21.747 7.399 1.00 42.47 143 GLN A CA 1
ATOM 964 C C . GLN A 1 148 ? -8.013 21.397 7.437 1.00 44.88 143 GLN A C 1
ATOM 965 O O . GLN A 1 148 ? -7.508 20.930 8.463 1.00 40.00 143 GLN A O 1
ATOM 971 N N . HIS A 1 149 ? -7.348 21.606 6.298 1.00 34.11 144 HIS A N 1
ATOM 972 C CA . HIS A 1 149 ? -5.894 21.415 6.129 1.00 39.24 144 HIS A CA 1
ATOM 973 C C . HIS A 1 149 ? -5.475 19.959 5.986 1.00 38.45 144 HIS A C 1
ATOM 974 O O . HIS A 1 149 ? -4.291 19.654 5.822 1.00 38.28 144 HIS A O 1
ATOM 981 N N . VAL A 1 150 ? -6.451 19.065 6.015 1.00 36.43 145 VAL A N 1
ATOM 982 C CA . VAL A 1 150 ? -6.175 17.648 5.793 1.00 40.81 145 VAL A CA 1
ATOM 983 C C . VAL A 1 150 ? -6.368 17.289 4.309 1.00 38.63 145 VAL A C 1
ATOM 984 O O . VAL A 1 150 ? -7.338 17.721 3.677 1.00 40.17 145 VAL A O 1
ATOM 988 N N . ASP A 1 151 ? -5.430 16.530 3.753 1.00 32.03 146 ASP A N 1
ATOM 989 C CA . ASP A 1 151 ? -5.581 15.972 2.403 1.00 37.23 146 ASP A CA 1
ATOM 990 C C . ASP A 1 151 ? -6.071 14.533 2.490 1.00 35.74 146 ASP A C 1
ATOM 991 O O . ASP A 1 151 ? -5.616 13.788 3.333 1.00 34.21 146 ASP A O 1
ATOM 996 N N . TYR A 1 152 ? -6.976 14.135 1.609 1.00 35.01 147 TYR A N 1
ATOM 997 C CA . TYR A 1 152 ? -7.491 12.776 1.631 1.00 33.96 147 TYR A CA 1
ATOM 998 C C . TYR A 1 152 ? -7.110 12.034 0.376 1.00 38.58 147 TYR A C 1
ATOM 999 O O . TYR A 1 152 ? -7.223 12.563 -0.733 1.00 40.57 147 TYR A O 1
ATOM 1008 N N . ALA A 1 153 ? -6.652 10.805 0.560 1.00 37.28 148 ALA A N 1
ATOM 1009 C CA . ALA A 1 153 ? -6.278 9.951 -0.555 1.00 38.59 148 ALA A CA 1
ATOM 1010 C C . ALA A 1 153 ? -7.240 8.797 -0.633 1.00 38.22 148 ALA A C 1
ATOM 1011 O O . ALA A 1 153 ? -7.293 7.944 0.264 1.00 43.06 148 ALA A O 1
ATOM 1013 N N . ILE A 1 154 ? -8.038 8.784 -1.693 1.00 42.50 149 ILE A N 1
ATOM 1014 C CA . ILE A 1 154 ? -8.994 7.706 -1.878 1.00 41.79 149 ILE A CA 1
ATOM 1015 C C . ILE A 1 154 ? -8.396 6.549 -2.672 1.00 40.65 149 ILE A C 1
ATOM 1016 O O . ILE A 1 154 ? -8.263 6.610 -3.890 1.00 54.66 149 ILE A O 1
ATOM 1021 N N . CYS A 1 155 ? -8.055 5.483 -1.970 1.00 45.38 150 CYS A N 1
ATOM 1022 C CA . CYS A 1 155 ? -7.391 4.343 -2.580 1.00 54.33 150 CYS A CA 1
ATOM 1023 C C . CYS A 1 155 ? -8.364 3.180 -2.781 1.00 61.76 150 CYS A C 1
ATOM 1024 O O . CYS A 1 155 ? -9.125 2.841 -1.874 1.00 57.18 150 CYS A O 1
ATOM 1027 N N . PRO A 1 156 ? -8.324 2.555 -3.967 1.00 66.06 151 PRO A N 1
ATOM 1028 C CA . PRO A 1 156 ? -9.189 1.407 -4.271 1.00 69.43 151 PRO A CA 1
ATOM 1029 C C . PRO A 1 156 ? -8.949 0.268 -3.295 1.00 60.26 151 PRO A C 1
ATOM 1030 O O . PRO A 1 156 ? -7.892 0.197 -2.680 1.00 60.66 151 PRO A O 1
ATOM 1034 N N . ILE A 1 157 ? -9.931 -0.606 -3.143 1.00 69.04 152 ILE A N 1
ATOM 1035 C CA . ILE A 1 157 ? -9.752 -1.798 -2.332 1.00 68.18 152 ILE A CA 1
ATOM 1036 C C . ILE A 1 157 ? -9.326 -2.941 -3.242 1.00 68.56 152 ILE A C 1
ATOM 1037 O O . ILE A 1 157 ? -9.863 -3.100 -4.334 1.00 68.36 152 ILE A O 1
ATOM 1042 N N . ASN A 1 158 ? -8.340 -3.718 -2.810 1.00 63.50 153 ASN A N 1
ATOM 1043 C CA . ASN A 1 158 ? -7.950 -4.889 -3.573 1.00 78.09 153 ASN A CA 1
ATOM 1044 C C . ASN A 1 158 ? -9.052 -5.948 -3.541 1.00 85.26 153 ASN A C 1
ATOM 1045 O O . ASN A 1 158 ? -9.447 -6.415 -2.470 1.00 78.41 153 ASN A O 1
ATOM 1050 N N . ASP A 1 159 ? -9.532 -6.328 -4.722 1.00 100.04 154 ASP A N 1
ATOM 1051 C CA . ASP A 1 159 ? -10.664 -7.250 -4.849 1.00 109.85 154 ASP A CA 1
ATOM 1052 C C . ASP A 1 159 ? -10.400 -8.666 -4.336 1.00 104.19 154 ASP A C 1
ATOM 1053 O O . ASP A 1 159 ? -11.331 -9.463 -4.208 1.00 107.40 154 ASP A O 1
ATOM 1058 N N . THR A 1 160 ? -9.139 -8.977 -4.051 1.00 91.39 155 THR A N 1
ATOM 1059 C CA . THR A 1 160 ? -8.776 -10.293 -3.530 1.00 86.40 155 THR A CA 1
ATOM 1060 C C . THR A 1 160 ? -8.655 -10.275 -2.007 1.00 81.67 155 THR A C 1
ATOM 1061 O O . THR A 1 160 ? -9.157 -11.167 -1.326 1.00 70.68 155 THR A O 1
ATOM 1065 N N . THR A 1 161 ? -7.998 -9.250 -1.472 1.00 82.09 156 THR A N 1
ATOM 1066 C CA . THR A 1 161 ? -7.751 -9.182 -0.037 1.00 74.74 156 THR A CA 1
ATOM 1067 C C . THR A 1 161 ? -8.914 -8.568 0.741 1.00 69.96 156 THR A C 1
ATOM 1068 O O . THR A 1 161 ? -9.048 -8.817 1.938 1.00 68.76 156 THR A O 1
ATOM 1072 N N . LYS A 1 162 ? -9.729 -7.760 0.056 1.00 63.39 157 LYS A N 1
ATOM 1073 C CA . LYS A 1 162 ? -10.735 -6.884 0.685 1.00 70.68 157 LYS A CA 1
ATOM 1074 C C . LYS A 1 162 ? -10.109 -5.711 1.479 1.00 72.91 157 LYS A C 1
ATOM 1075 O O . LYS A 1 162 ? -10.809 -4.790 1.909 1.00 80.51 157 LYS A O 1
ATOM 1081 N N . LEU A 1 163 ? -8.786 -5.731 1.631 1.00 63.04 158 LEU A N 1
ATOM 1082 C CA . LEU A 1 163 ? -8.061 -4.639 2.284 1.00 59.45 158 LEU A CA 1
ATOM 1083 C C . LEU A 1 163 ? -7.509 -3.651 1.258 1.00 58.58 158 LEU A C 1
ATOM 1084 O O . LEU A 1 163 ? -7.586 -3.874 0.055 1.00 54.52 158 LEU A O 1
ATOM 1089 N N . VAL A 1 164 ? -6.949 -2.551 1.738 1.00 64.78 159 VAL A N 1
ATOM 1090 C CA . VAL A 1 164 ? -6.459 -1.516 0.841 1.00 59.20 159 VAL A CA 1
ATOM 1091 C C . VAL A 1 164 ? -5.382 -2.054 -0.125 1.00 51.70 159 VAL A C 1
ATOM 1092 O O . VAL A 1 164 ? -4.575 -2.913 0.234 1.00 46.16 159 VAL A O 1
ATOM 1096 N N . ASP A 1 165 ? -5.417 -1.585 -1.368 1.00 51.79 160 ASP A N 1
ATOM 1097 C CA . ASP A 1 165 ? -4.463 -2.022 -2.377 1.00 43.86 160 ASP A CA 1
ATOM 1098 C C . ASP A 1 165 ? -3.144 -1.264 -2.184 1.00 46.85 160 ASP A C 1
ATOM 1099 O O . ASP A 1 165 ? -2.996 -0.130 -2.644 1.00 44.95 160 ASP A O 1
ATOM 1104 N N . TRP A 1 166 ? -2.182 -1.900 -1.522 1.00 43.66 161 TRP A N 1
ATOM 1105 C CA . TRP A 1 166 ? -0.932 -1.214 -1.159 1.00 42.45 161 TRP A CA 1
ATOM 1106 C C . TRP A 1 166 ? -0.188 -0.615 -2.348 1.00 35.89 161 TRP A C 1
ATOM 1107 O O . TRP A 1 166 ? 0.271 0.511 -2.278 1.00 37.37 161 TRP A O 1
ATOM 1118 N N . LYS A 1 167 ? -0.103 -1.342 -3.458 1.00 48.72 162 LYS A N 1
ATOM 1119 C CA . LYS A 1 167 ? 0.622 -0.822 -4.620 1.00 54.36 162 LYS A CA 1
ATOM 1120 C C . LYS A 1 167 ? 0.001 0.458 -5.171 1.00 42.94 162 LYS A C 1
ATOM 1121 O O . LYS A 1 167 ? 0.709 1.417 -5.460 1.00 47.41 162 LYS A O 1
ATOM 1127 N N . LYS A 1 168 ? -1.321 0.457 -5.302 1.00 43.05 163 LYS A N 1
ATOM 1128 C CA . LYS A 1 168 ? -2.066 1.598 -5.810 1.00 37.83 163 LYS A CA 1
ATOM 1129 C C . LYS A 1 168 ? -2.008 2.777 -4.851 1.00 42.14 163 LYS A C 1
ATOM 1130 O O . LYS A 1 168 ? -1.897 3.932 -5.273 1.00 37.19 163 LYS A O 1
ATOM 1136 N N . LEU A 1 169 ? -2.087 2.484 -3.559 1.00 35.39 164 LEU A N 1
ATOM 1137 C CA . LEU A 1 169 ? -1.934 3.521 -2.545 1.00 33.51 164 LEU A CA 1
ATOM 1138 C C . LEU A 1 169 ? -0.581 4.255 -2.664 1.00 39.06 164 LEU A C 1
ATOM 1139 O O . LEU A 1 169 ? -0.538 5.481 -2.748 1.00 37.59 164 LEU A O 1
ATOM 1144 N N . PHE A 1 170 ? 0.524 3.515 -2.681 1.00 34.65 165 PHE A N 1
ATOM 1145 C CA . PHE A 1 170 ? 1.826 4.168 -2.795 1.00 39.66 165 PHE A CA 1
ATOM 1146 C C . PHE A 1 170 ? 1.970 4.977 -4.103 1.00 38.34 165 PHE A C 1
ATOM 1147 O O . PHE A 1 170 ? 2.491 6.090 -4.095 1.00 37.79 165 PHE A O 1
ATOM 1155 N N . GLU A 1 171 ? 1.468 4.433 -5.205 1.00 37.38 166 GLU A N 1
ATOM 1156 C CA . GLU A 1 171 ? 1.460 5.160 -6.477 1.00 40.58 166 GLU A CA 1
ATOM 1157 C C . GLU A 1 171 ? 0.700 6.481 -6.359 1.00 46.65 166 GLU A C 1
ATOM 1158 O O . GLU A 1 171 ? 1.165 7.526 -6.828 1.00 38.25 166 GLU A O 1
ATOM 1164 N N . ILE A 1 172 ? -0.462 6.430 -5.715 1.00 39.04 167 ILE A N 1
ATOM 1165 C CA . ILE A 1 172 ? -1.281 7.624 -5.514 1.00 37.13 167 ILE A CA 1
ATOM 1166 C C . ILE A 1 172 ? -0.568 8.648 -4.628 1.00 37.17 167 ILE A C 1
ATOM 1167 O O . ILE A 1 172 ? -0.576 9.846 -4.907 1.00 36.48 167 ILE A O 1
ATOM 1172 N N . LEU A 1 173 ? 0.080 8.171 -3.570 1.00 34.52 168 LEU A N 1
ATOM 1173 C CA . LEU A 1 173 ? 0.835 9.061 -2.701 1.00 33.94 168 LEU A CA 1
ATOM 1174 C C . LEU A 1 173 ? 1.892 9.798 -3.517 1.00 36.35 168 LEU A C 1
ATOM 1175 O O . LEU A 1 173 ? 2.157 10.988 -3.314 1.00 35.51 168 LEU A O 1
ATOM 1180 N N . LYS A 1 174 ? 2.522 9.084 -4.433 1.00 35.60 169 LYS A N 1
ATOM 1181 C CA . LYS A 1 174 ? 3.558 9.725 -5.222 1.00 37.27 169 LYS A CA 1
ATOM 1182 C C . LYS A 1 174 ? 2.980 10.624 -6.306 1.00 38.71 169 LYS A C 1
ATOM 1183 O O . LYS A 1 174 ? 3.432 11.743 -6.470 1.00 39.67 169 LYS A O 1
ATOM 1189 N N . GLU A 1 175 ? 1.988 10.120 -7.040 1.00 40.69 170 GLU A N 1
ATOM 1190 C CA . GLU A 1 175 ? 1.445 10.835 -8.196 1.00 44.51 170 GLU A CA 1
ATOM 1191 C C . GLU A 1 175 ? 0.612 12.034 -7.782 1.00 50.13 170 GLU A C 1
ATOM 1192 O O . GLU A 1 175 ? 0.708 13.103 -8.381 1.00 49.07 170 GLU A O 1
ATOM 1198 N N . GLU A 1 176 ? -0.212 11.856 -6.756 1.00 45.59 171 GLU A N 1
ATOM 1199 C CA . GLU A 1 176 ? -1.157 12.900 -6.364 1.00 43.65 171 GLU A CA 1
ATOM 1200 C C . GLU A 1 176 ? -0.607 13.811 -5.265 1.00 47.50 171 GLU A C 1
ATOM 1201 O O . GLU A 1 176 ? -0.941 14.994 -5.220 1.00 44.94 171 GLU A O 1
ATOM 1207 N N . PHE A 1 177 ? 0.236 13.276 -4.382 1.00 35.63 172 PHE A N 1
ATOM 1208 C CA . PHE A 1 177 ? 0.649 14.062 -3.216 1.00 38.81 172 PHE A CA 1
ATOM 1209 C C . PHE A 1 177 ? 2.141 14.347 -3.153 1.00 39.06 172 PHE A C 1
ATOM 1210 O O . PHE A 1 177 ? 2.642 14.828 -2.132 1.00 40.09 172 PHE A O 1
ATOM 1218 N N . ASN A 1 178 ? 2.837 14.030 -4.244 1.00 32.59 173 ASN A N 1
ATOM 1219 C CA . ASN A 1 178 ? 4.263 14.329 -4.373 1.00 32.74 173 ASN A CA 1
ATOM 1220 C C . ASN A 1 178 ? 5.096 13.762 -3.211 1.00 42.08 173 ASN A C 1
ATOM 1221 O O . ASN A 1 178 ? 6.055 14.379 -2.747 1.00 41.63 173 ASN A O 1
ATOM 1226 N N . ILE A 1 179 ? 4.706 12.585 -2.730 1.00 39.72 174 ILE A N 1
ATOM 1227 C CA . ILE A 1 179 ? 5.505 11.856 -1.750 1.00 34.54 174 ILE A CA 1
ATOM 1228 C C . ILE A 1 179 ? 6.454 10.915 -2.500 1.00 33.83 174 ILE A C 1
ATOM 1229 O O . ILE A 1 179 ? 6.015 9.885 -3.022 1.00 31.84 174 ILE A O 1
ATOM 1234 N N . ARG A 1 180 ? 7.744 11.266 -2.538 1.00 30.40 175 ARG A N 1
ATOM 1235 C CA . ARG A 1 180 ? 8.759 10.491 -3.257 1.00 29.35 175 ARG A CA 1
ATOM 1236 C C . ARG A 1 180 ? 9.279 9.291 -2.460 1.00 33.67 175 ARG A C 1
ATOM 1237 O O . ARG A 1 180 ? 9.820 8.330 -3.022 1.00 29.11 175 ARG A O 1
ATOM 1245 N N . SER A 1 181 ? 9.125 9.347 -1.148 1.00 30.07 176 SER A N 1
ATOM 1246 C CA . SER A 1 181 ? 9.629 8.270 -0.302 1.00 29.98 176 SER A CA 1
ATOM 1247 C C . SER A 1 181 ? 8.775 8.208 0.946 1.00 26.19 176 SER A C 1
ATOM 1248 O O . SER A 1 181 ? 8.309 9.221 1.425 1.00 31.86 176 SER A O 1
ATOM 1251 N N . VAL A 1 182 ? 8.592 7.013 1.491 1.00 27.63 177 VAL A N 1
ATOM 1252 C CA . VAL A 1 182 ? 7.744 6.880 2.653 1.00 25.72 177 VAL A CA 1
ATOM 1253 C C . VAL A 1 182 ? 8.304 5.849 3.609 1.00 32.24 177 VAL A C 1
ATOM 1254 O O . VAL A 1 182 ? 8.751 4.766 3.227 1.00 33.37 177 VAL A O 1
ATOM 1258 N N . MET A 1 183 ? 8.279 6.221 4.869 1.00 32.66 178 MET A N 1
ATOM 1259 C CA . MET A 1 183 ? 8.731 5.365 5.938 1.00 36.47 178 MET A CA 1
ATOM 1260 C C . MET A 1 183 ? 7.481 4.829 6.640 1.00 27.14 178 MET A C 1
ATOM 1261 O O . MET A 1 183 ? 6.728 5.599 7.232 1.00 34.24 178 MET A O 1
ATOM 1266 N N . VAL A 1 184 ? 7.234 3.525 6.556 1.00 34.11 179 VAL A N 1
ATOM 1267 C CA . VAL A 1 184 ? 6.118 2.981 7.323 1.00 30.18 179 VAL A CA 1
ATOM 1268 C C . VAL A 1 184 ? 6.601 2.434 8.656 1.00 35.62 179 VAL A C 1
ATOM 1269 O O . VAL A 1 184 ? 7.554 1.660 8.718 1.00 42.22 179 VAL A O 1
ATOM 1273 N N . GLU A 1 185 ? 5.972 2.895 9.726 1.00 32.94 180 GLU A N 1
ATOM 1274 C CA . GLU A 1 185 ? 6.483 2.624 11.063 1.00 33.39 180 GLU A CA 1
ATOM 1275 C C . GLU A 1 185 ? 5.543 1.742 11.855 1.00 42.93 180 GLU A C 1
ATOM 1276 O O . GLU A 1 185 ? 5.941 1.101 12.824 1.00 47.36 180 GLU A O 1
ATOM 1282 N N . GLY A 1 186 ? 4.281 1.724 11.463 1.00 44.86 181 GLY A N 1
ATOM 1283 C CA . GLY A 1 186 ? 3.282 1.403 12.446 1.00 55.53 181 GLY A CA 1
ATOM 1284 C C . GLY A 1 186 ? 2.031 0.740 11.964 1.00 62.24 181 GLY A C 1
ATOM 1285 O O . GLY A 1 186 ? 1.548 0.986 10.850 1.00 50.24 181 GLY A O 1
ATOM 1286 N N . GLY A 1 187 ? 1.483 -0.038 12.893 1.00 57.22 182 GLY A N 1
ATOM 1287 C CA . GLY A 1 187 ? 0.549 -1.084 12.618 1.00 55.31 182 GLY A CA 1
ATOM 1288 C C . GLY A 1 187 ? 1.362 -2.356 12.510 1.00 43.31 182 GLY A C 1
ATOM 1289 O O . GLY A 1 187 ? 2.072 -2.537 11.531 1.00 36.79 182 GLY A O 1
ATOM 1290 N N . ALA A 1 188 ? 1.264 -3.237 13.507 1.00 42.37 183 ALA A N 1
ATOM 1291 C CA . ALA A 1 188 ? 1.774 -4.593 13.345 1.00 37.24 183 ALA A CA 1
ATOM 1292 C C . ALA A 1 188 ? 1.063 -5.158 12.121 1.00 30.89 183 ALA A C 1
ATOM 1293 O O . ALA A 1 188 ? 1.653 -5.793 11.258 1.00 41.03 183 ALA A O 1
ATOM 1295 N N . ASN A 1 189 ? -0.228 -4.888 12.070 1.00 36.20 184 ASN A N 1
ATOM 1296 C CA . ASN A 1 189 ? -1.088 -5.277 10.971 1.00 45.95 184 ASN A CA 1
ATOM 1297 C C . ASN A 1 189 ? -0.571 -4.750 9.621 1.00 39.15 184 ASN A C 1
ATOM 1298 O O . ASN A 1 189 ? -0.519 -5.460 8.619 1.00 39.08 184 ASN A O 1
ATOM 1303 N N . VAL A 1 190 ? -0.139 -3.506 9.597 1.00 34.63 185 VAL A N 1
ATOM 1304 C CA . VAL A 1 190 ? 0.458 -2.980 8.383 1.00 33.50 185 VAL A CA 1
ATOM 1305 C C . VAL A 1 190 ? 1.787 -3.697 8.067 1.00 40.42 185 VAL A C 1
ATOM 1306 O O . VAL A 1 190 ? 1.989 -4.174 6.942 1.00 36.19 185 VAL A O 1
ATOM 1310 N N . ILE A 1 191 ? 2.676 -3.775 9.056 1.00 40.82 186 ILE A N 1
ATOM 1311 C CA . ILE A 1 191 ? 3.964 -4.453 8.878 1.00 40.29 186 ILE A CA 1
ATOM 1312 C C . ILE A 1 191 ? 3.741 -5.881 8.362 1.00 38.98 186 ILE A C 1
ATOM 1313 O O . ILE A 1 191 ? 4.404 -6.322 7.422 1.00 35.41 186 ILE A O 1
ATOM 1318 N N . ASN A 1 192 ? 2.816 -6.602 8.998 1.00 34.55 187 ASN A N 1
ATOM 1319 C CA . ASN A 1 192 ? 2.579 -8.010 8.663 1.00 33.47 187 ASN A CA 1
ATOM 1320 C C . ASN A 1 192 ? 2.194 -8.225 7.197 1.00 43.47 187 ASN A C 1
ATOM 1321 O O . ASN A 1 192 ? 2.478 -9.270 6.622 1.00 46.58 187 ASN A O 1
ATOM 1326 N N . GLN A 1 193 ? 1.530 -7.237 6.607 1.00 40.47 188 GLN A N 1
ATOM 1327 C CA . GLN A 1 193 ? 1.140 -7.297 5.197 1.00 40.35 188 GLN A CA 1
ATOM 1328 C C . GLN A 1 193 ? 2.321 -6.939 4.289 1.00 40.96 188 GLN A C 1
ATOM 1329 O O . GLN A 1 193 ? 2.657 -7.670 3.357 1.00 47.23 188 GLN A O 1
ATOM 1335 N N . LEU A 1 194 ? 2.975 -5.825 4.588 1.00 37.53 189 LEU A N 1
ATOM 1336 C CA . LEU A 1 194 ? 4.031 -5.311 3.720 1.00 32.61 189 LEU A CA 1
ATOM 1337 C C . LEU A 1 194 ? 5.261 -6.221 3.676 1.00 41.03 189 LEU A C 1
ATOM 1338 O O . LEU A 1 194 ? 5.996 -6.242 2.682 1.00 32.96 189 LEU A O 1
ATOM 1343 N N . LEU A 1 195 ? 5.470 -6.979 4.748 1.00 34.60 190 LEU A N 1
ATOM 1344 C CA . LEU A 1 195 ? 6.578 -7.931 4.833 1.00 47.86 190 LEU A CA 1
ATOM 1345 C C . LEU A 1 195 ? 6.488 -8.940 3.672 1.00 46.39 190 LEU A C 1
ATOM 1346 O O . LEU A 1 195 ? 7.491 -9.505 3.237 1.00 43.48 190 LEU A O 1
ATOM 1351 N N . LEU A 1 196 ? 5.285 -9.117 3.140 1.00 43.08 191 LEU A N 1
ATOM 1352 C CA . LEU A 1 196 ? 5.065 -10.035 2.025 1.00 51.85 191 LEU A CA 1
ATOM 1353 C C . LEU A 1 196 ? 5.212 -9.373 0.670 1.00 46.42 191 LEU A C 1
ATOM 1354 O O . LEU A 1 196 ? 5.027 -10.027 -0.351 1.00 45.11 191 LEU A O 1
ATOM 1359 N N . ARG A 1 197 ? 5.520 -8.083 0.638 1.00 40.10 192 ARG A N 1
ATOM 1360 C CA . ARG A 1 197 ? 5.455 -7.377 -0.641 1.00 38.57 192 ARG A CA 1
ATOM 1361 C C . ARG A 1 197 ? 6.822 -6.926 -1.143 1.00 43.84 192 ARG A C 1
ATOM 1362 O O . ARG A 1 197 ? 7.169 -5.749 -1.080 1.00 41.15 192 ARG A O 1
ATOM 1370 N N . SER A 1 198 ? 7.591 -7.880 -1.657 1.00 40.67 193 SER A N 1
ATOM 1371 C CA . SER A 1 198 ? 8.917 -7.599 -2.191 1.00 49.50 193 SER A CA 1
ATOM 1372 C C . SER A 1 198 ? 8.859 -6.672 -3.408 1.00 48.85 193 SER A C 1
ATOM 1373 O O . SER A 1 198 ? 9.874 -6.120 -3.816 1.00 48.59 193 SER A O 1
ATOM 1376 N N . ASP A 1 199 ? 7.672 -6.508 -3.985 1.00 41.19 194 ASP A N 1
ATOM 1377 C CA . ASP A 1 199 ? 7.487 -5.598 -5.118 1.00 49.82 194 ASP A CA 1
ATOM 1378 C C . ASP A 1 199 ? 7.278 -4.156 -4.653 1.00 51.67 194 ASP A C 1
ATOM 1379 O O . ASP A 1 199 ? 7.262 -3.227 -5.458 1.00 55.67 194 ASP A O 1
ATOM 1384 N N . ILE A 1 200 ? 7.110 -3.971 -3.350 1.00 39.89 195 ILE A N 1
ATOM 1385 C CA . ILE A 1 200 ? 6.822 -2.645 -2.815 1.00 46.66 195 ILE A CA 1
ATOM 1386 C C . ILE A 1 200 ? 7.929 -2.135 -1.894 1.00 44.44 195 ILE A C 1
ATOM 1387 O O . ILE A 1 200 ? 8.356 -0.999 -2.004 1.00 44.41 195 ILE A O 1
ATOM 1392 N N . VAL A 1 201 ? 8.382 -2.979 -0.977 1.00 32.45 196 VAL A N 1
ATOM 1393 C CA . VAL A 1 201 ? 9.333 -2.549 0.040 1.00 28.73 196 VAL A CA 1
ATOM 1394 C C . VAL A 1 201 ? 10.764 -2.517 -0.488 1.00 30.82 196 VAL A C 1
ATOM 1395 O O . VAL A 1 201 ? 11.237 -3.493 -1.071 1.00 35.30 196 VAL A O 1
ATOM 1399 N N . ASN A 1 202 ? 11.435 -1.385 -0.287 1.00 30.31 197 ASN A N 1
ATOM 1400 C CA . ASN A 1 202 ? 12.801 -1.186 -0.758 1.00 30.50 197 ASN A CA 1
ATOM 1401 C C . ASN A 1 202 ? 13.824 -1.512 0.327 1.00 39.21 197 ASN A C 1
ATOM 1402 O O . ASN A 1 202 ? 14.914 -2.000 0.035 1.00 46.36 197 ASN A O 1
ATOM 1407 N N . SER A 1 203 ? 13.476 -1.190 1.572 1.00 35.02 198 SER A N 1
ATOM 1408 C CA . SER A 1 203 ? 14.359 -1.411 2.704 1.00 41.90 198 SER A CA 1
ATOM 1409 C C . SER A 1 203 ? 13.573 -1.835 3.932 1.00 32.75 198 SER A C 1
ATOM 1410 O O . SER A 1 203 ? 12.489 -1.324 4.209 1.00 35.35 198 SER A O 1
ATOM 1413 N N . LEU A 1 204 ? 14.158 -2.763 4.668 1.00 32.36 199 LEU A N 1
ATOM 1414 C CA . LEU A 1 204 ? 13.610 -3.250 5.930 1.00 28.08 199 LEU A CA 1
ATOM 1415 C C . LEU A 1 204 ? 14.618 -2.900 7.023 1.00 32.59 199 LEU A C 1
ATOM 1416 O O . LEU A 1 204 ? 15.804 -3.239 6.931 1.00 37.54 199 LEU A O 1
ATOM 1421 N N . ILE A 1 205 ? 14.170 -2.155 8.023 1.00 32.94 200 ILE A N 1
ATOM 1422 C CA . ILE A 1 205 ? 15.055 -1.694 9.081 1.00 26.97 200 ILE A CA 1
ATOM 1423 C C . ILE A 1 205 ? 14.430 -1.950 10.449 1.00 33.33 200 ILE A C 1
ATOM 1424 O O . ILE A 1 205 ? 13.420 -1.349 10.821 1.00 32.39 200 ILE A O 1
ATOM 1429 N N . ILE A 1 206 ? 15.033 -2.844 11.213 1.00 30.52 201 ILE A N 1
ATOM 1430 C CA . ILE A 1 206 ? 14.349 -3.357 12.398 1.00 29.27 201 ILE A CA 1
ATOM 1431 C C . ILE A 1 206 ? 15.257 -3.186 13.575 1.00 34.44 201 ILE A C 1
ATOM 1432 O O . ILE A 1 206 ? 16.427 -3.557 13.496 1.00 33.22 201 ILE A O 1
ATOM 1437 N N . THR A 1 207 ? 14.731 -2.635 14.661 1.00 28.52 202 THR A N 1
ATOM 1438 C CA . THR A 1 207 ? 15.495 -2.551 15.901 1.00 27.43 202 THR A CA 1
ATOM 1439 C C . THR A 1 207 ? 15.008 -3.643 16.841 1.00 30.06 202 THR A C 1
ATOM 1440 O O . THR A 1 207 ? 13.804 -3.875 16.953 1.00 30.97 202 THR A O 1
ATOM 1444 N N . ILE A 1 208 ? 15.928 -4.317 17.519 1.00 31.21 203 ILE A N 1
ATOM 1445 C CA . ILE A 1 208 ? 15.531 -5.346 18.486 1.00 30.23 203 ILE A CA 1
ATOM 1446 C C . ILE A 1 208 ? 16.080 -4.988 19.856 1.00 28.74 203 ILE A C 1
ATOM 1447 O O . ILE A 1 208 ? 17.286 -4.870 20.026 1.00 31.65 203 ILE A O 1
ATOM 1452 N N . GLY A 1 209 ? 15.202 -4.803 20.831 1.00 31.05 204 GLY A N 1
ATOM 1453 C CA . GLY A 1 209 ? 15.646 -4.450 22.175 1.00 29.92 204 GLY A CA 1
ATOM 1454 C C . GLY A 1 209 ? 15.926 -5.722 22.972 1.00 41.60 204 GLY A C 1
ATOM 1455 O O . GLY A 1 209 ? 15.347 -6.765 22.685 1.00 43.24 204 GLY A O 1
ATOM 1456 N N . SER A 1 210 ? 16.809 -5.640 23.963 1.00 39.04 205 SER A N 1
ATOM 1457 C CA . SER A 1 210 ? 17.055 -6.760 24.862 1.00 38.52 205 SER A CA 1
ATOM 1458 C C . SER A 1 210 ? 16.055 -6.828 26.023 1.00 33.92 205 SER A C 1
ATOM 1459 O O . SER A 1 210 ? 16.384 -6.601 27.187 1.00 35.42 205 SER A O 1
ATOM 1462 N N . THR A 1 211 ? 14.821 -7.178 25.685 1.00 32.44 206 THR A N 1
ATOM 1463 C CA . THR A 1 211 ? 13.760 -7.295 26.654 1.00 36.86 206 THR A CA 1
ATOM 1464 C C . THR A 1 211 ? 12.673 -8.182 26.063 1.00 34.51 206 THR A C 1
ATOM 1465 O O . THR A 1 211 ? 12.569 -8.283 24.848 1.00 37.06 206 THR A O 1
ATOM 1469 N N . PHE A 1 212 ? 11.887 -8.820 26.932 1.00 32.83 207 PHE A N 1
ATOM 1470 C CA . PHE A 1 212 ? 10.669 -9.537 26.538 1.00 41.50 207 PHE A CA 1
ATOM 1471 C C . PHE A 1 212 ? 9.443 -8.740 26.936 1.00 40.01 207 PHE A C 1
ATOM 1472 O O . PHE A 1 212 ? 9.314 -8.346 28.091 1.00 43.79 207 PHE A O 1
ATOM 1480 N N . LEU A 1 213 ? 8.539 -8.494 25.995 1.00 42.55 208 LEU A N 1
ATOM 1481 C CA . LEU A 1 213 ? 7.307 -7.787 26.344 1.00 46.02 208 LEU A CA 1
ATOM 1482 C C . LEU A 1 213 ? 6.222 -8.731 26.823 1.00 47.10 208 LEU A C 1
ATOM 1483 O O . LEU A 1 213 ? 5.266 -8.310 27.472 1.00 43.55 208 LEU A O 1
ATOM 1488 N N . GLY A 1 214 ? 6.361 -10.012 26.509 1.00 50.00 209 GLY A N 1
ATOM 1489 C CA . GLY A 1 214 ? 5.380 -10.986 26.967 1.00 59.18 209 GLY A CA 1
ATOM 1490 C C . GLY A 1 214 ? 4.349 -11.264 25.894 1.00 61.00 209 GLY A C 1
ATOM 1491 O O . GLY A 1 214 ? 4.063 -10.404 25.050 1.00 55.01 209 GLY A O 1
ATOM 1492 N N . SER A 1 215 ? 3.779 -12.463 25.934 1.00 56.81 210 SER A N 1
ATOM 1493 C CA . SER A 1 215 ? 3.010 -12.988 24.810 1.00 56.98 210 SER A CA 1
ATOM 1494 C C . SER A 1 215 ? 1.678 -12.263 24.588 1.00 61.69 210 SER A C 1
ATOM 1495 O O . SER A 1 215 ? 1.053 -12.418 23.536 1.00 69.83 210 SER A O 1
ATOM 1498 N N . SER A 1 216 ? 1.263 -11.459 25.568 1.00 54.83 211 SER A N 1
ATOM 1499 C CA . SER A 1 216 ? 0.036 -10.673 25.455 1.00 49.49 211 SER A CA 1
ATOM 1500 C C . SER A 1 216 ? 0.230 -9.494 24.519 1.00 55.33 211 SER A C 1
ATOM 1501 O O . SER A 1 216 ? -0.735 -8.952 23.983 1.00 57.10 211 SER A O 1
ATOM 1504 N N . GLY A 1 217 ? 1.478 -9.082 24.333 1.00 56.25 212 GLY A N 1
ATOM 1505 C CA . GLY A 1 217 ? 1.765 -7.926 23.503 1.00 56.99 212 GLY A CA 1
ATOM 1506 C C . GLY A 1 217 ? 1.477 -8.236 22.048 1.00 62.02 212 GLY A C 1
ATOM 1507 O O . GLY A 1 217 ? 1.393 -9.405 21.673 1.00 59.70 212 GLY A O 1
ATOM 1508 N N . THR A 1 218 ? 1.347 -7.202 21.223 1.00 59.92 213 THR A N 1
ATOM 1509 C CA . THR A 1 218 ? 1.046 -7.415 19.810 1.00 47.56 213 THR A CA 1
ATOM 1510 C C . THR A 1 218 ? 2.309 -7.667 18.994 1.00 43.19 213 THR A C 1
ATOM 1511 O O . THR A 1 218 ? 3.262 -6.880 19.019 1.00 43.68 213 THR A O 1
ATOM 1515 N N . GLU A 1 219 ? 2.308 -8.782 18.272 1.00 45.94 214 GLU A N 1
ATOM 1516 C CA . GLU A 1 219 ? 3.511 -9.263 17.597 1.00 50.69 214 GLU A CA 1
ATOM 1517 C C . GLU A 1 219 ? 3.615 -8.890 16.117 1.00 42.65 214 GLU A C 1
ATOM 1518 O O . GLU A 1 219 ? 2.614 -8.633 15.449 1.00 44.92 214 GLU A O 1
ATOM 1524 N N . VAL A 1 220 ? 4.844 -8.877 15.616 1.00 39.37 215 VAL A N 1
ATOM 1525 C CA . VAL A 1 220 ? 5.076 -8.751 14.191 1.00 44.51 215 VAL A CA 1
ATOM 1526 C C . VAL A 1 220 ? 5.628 -10.067 13.648 1.00 42.77 215 VAL A C 1
ATOM 1527 O O . VAL A 1 220 ? 6.750 -10.471 13.941 1.00 49.46 215 VAL A O 1
ATOM 1531 N N . SER A 1 221 ? 4.801 -10.747 12.875 1.00 38.62 216 SER A N 1
ATOM 1532 C CA . SER A 1 221 ? 5.180 -11.996 12.251 1.00 39.01 216 SER A CA 1
ATOM 1533 C C . SER A 1 221 ? 4.277 -12.136 11.045 1.00 46.10 216 SER A C 1
ATOM 1534 O O . SER A 1 221 ? 3.059 -12.100 11.181 1.00 38.90 216 SER A O 1
ATOM 1537 N N . PRO A 1 222 ? 4.866 -12.256 9.853 1.00 43.67 217 PRO A N 1
ATOM 1538 C CA . PRO A 1 222 ? 4.026 -12.355 8.660 1.00 46.09 217 PRO A CA 1
ATOM 1539 C C . PRO A 1 222 ? 3.351 -13.728 8.645 1.00 47.57 217 PRO A C 1
ATOM 1540 O O . PRO A 1 222 ? 3.785 -14.612 9.385 1.00 51.64 217 PRO A O 1
ATOM 1544 N N . PRO A 1 223 ? 2.290 -13.903 7.839 1.00 49.23 218 PRO A N 1
ATOM 1545 C CA . PRO A 1 223 ? 1.521 -15.160 7.836 1.00 45.29 218 PRO A CA 1
ATOM 1546 C C . PRO A 1 223 ? 2.258 -16.302 7.145 1.00 55.56 218 PRO A C 1
ATOM 1547 O O . PRO A 1 223 ? 1.853 -17.460 7.252 1.00 61.51 218 PRO A O 1
ATOM 1551 N N . GLN A 1 224 ? 3.317 -15.966 6.418 1.00 52.15 219 GLN A N 1
ATOM 1552 C CA . GLN A 1 224 ? 4.088 -16.944 5.670 1.00 52.44 219 GLN A CA 1
ATOM 1553 C C . GLN A 1 224 ? 5.551 -16.623 5.887 1.00 45.07 219 GLN A C 1
ATOM 1554 O O . GLN A 1 224 ? 5.886 -15.515 6.325 1.00 48.70 219 GLN A O 1
ATOM 1560 N N . THR A 1 225 ? 6.428 -17.569 5.585 1.00 41.12 220 THR A N 1
ATOM 1561 C CA . THR A 1 225 ? 7.850 -17.312 5.748 1.00 48.71 220 THR A CA 1
ATOM 1562 C C . THR A 1 225 ? 8.283 -16.204 4.794 1.00 44.20 220 THR A C 1
ATOM 1563 O O . THR A 1 225 ? 7.746 -16.061 3.703 1.00 53.38 220 THR A O 1
ATOM 1567 N N . VAL A 1 226 ? 9.232 -15.398 5.236 1.00 42.67 221 VAL A N 1
ATOM 1568 C CA . VAL A 1 226 ? 9.772 -14.323 4.421 1.00 49.09 221 VAL A CA 1
ATOM 1569 C C . VAL A 1 226 ? 11.279 -14.441 4.477 1.00 47.38 221 VAL A C 1
ATOM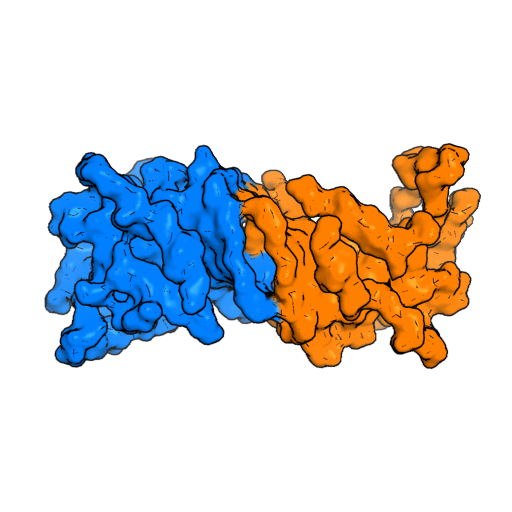 1570 O O . VAL A 1 226 ? 11.868 -14.519 5.556 1.00 49.27 221 VAL A O 1
ATOM 1574 N N . ASN A 1 227 ? 11.893 -14.506 3.306 1.00 40.94 222 ASN A N 1
ATOM 1575 C CA . ASN A 1 227 ? 13.340 -14.530 3.220 1.00 44.75 222 ASN A CA 1
ATOM 1576 C C . ASN A 1 227 ? 13.868 -13.129 2.952 1.00 42.56 222 ASN A C 1
ATOM 1577 O O . ASN A 1 227 ? 13.190 -12.293 2.352 1.00 38.12 222 ASN A O 1
ATOM 1582 N N . LEU A 1 228 ? 15.078 -12.874 3.429 1.00 39.42 223 LEU A N 1
ATOM 1583 C CA . LEU A 1 228 ? 15.666 -11.549 3.385 1.00 44.49 223 LEU A CA 1
ATOM 1584 C C . LEU A 1 228 ? 16.961 -11.637 2.590 1.00 44.24 223 LEU A C 1
ATOM 1585 O O . LEU A 1 228 ? 17.506 -12.714 2.440 1.00 43.07 223 LEU A O 1
ATOM 1590 N N . LYS A 1 229 ? 17.450 -10.516 2.074 1.00 42.86 224 LYS A N 1
ATOM 1591 C CA . LYS A 1 229 ? 18.757 -10.507 1.429 1.00 47.14 224 LYS A CA 1
ATOM 1592 C C . LYS A 1 229 ? 19.466 -9.230 1.814 1.00 40.93 224 LYS A C 1
ATOM 1593 O O . LYS A 1 229 ? 18.873 -8.361 2.452 1.00 43.94 224 LYS A O 1
ATOM 1599 N N . ASP A 1 230 ? 20.739 -9.138 1.443 1.00 39.31 225 ASP A N 1
ATOM 1600 C CA . ASP A 1 230 ? 21.544 -7.940 1.668 1.00 38.54 225 ASP A CA 1
ATOM 1601 C C . ASP A 1 230 ? 21.530 -7.488 3.118 1.00 41.22 225 ASP A C 1
ATOM 1602 O O . ASP A 1 230 ? 21.475 -6.288 3.399 1.00 41.19 225 ASP A O 1
ATOM 1607 N N . MET A 1 231 ? 21.572 -8.433 4.046 1.00 32.29 226 MET A N 1
ATOM 1608 C CA . MET A 1 231 ? 21.465 -8.051 5.442 1.00 36.18 226 MET A CA 1
ATOM 1609 C C . MET A 1 231 ? 22.765 -7.451 5.972 1.00 38.46 226 MET A C 1
ATOM 1610 O O . MET A 1 231 ? 23.866 -7.841 5.574 1.00 40.06 226 MET A O 1
ATOM 1615 N N . SER A 1 232 ? 22.620 -6.453 6.834 1.00 32.91 227 SER A N 1
ATOM 1616 C CA . SER A 1 232 ? 23.734 -5.928 7.600 1.00 32.91 227 SER A CA 1
ATOM 1617 C C . SER A 1 232 ? 23.251 -5.618 9.015 1.00 36.46 227 SER A C 1
ATOM 1618 O O . SER A 1 232 ? 22.189 -5.004 9.204 1.00 34.82 227 SER A O 1
ATOM 1621 N N . TRP A 1 233 ? 24.021 -6.047 10.010 1.00 36.30 228 TRP A N 1
ATOM 1622 C CA . TRP A 1 233 ? 23.656 -5.826 11.416 1.00 34.85 228 TRP A CA 1
ATOM 1623 C C . TRP A 1 233 ? 24.462 -4.702 12.062 1.00 38.81 228 TRP A C 1
ATOM 1624 O O . TRP A 1 233 ? 25.627 -4.489 11.732 1.00 33.62 228 TRP A O 1
ATOM 1635 N N . TRP A 1 234 ? 23.846 -3.998 13.001 1.00 33.27 229 TRP A N 1
ATOM 1636 C CA . TRP A 1 234 ? 24.544 -2.969 13.772 1.00 33.75 229 TRP A CA 1
ATOM 1637 C C . TRP A 1 234 ? 24.297 -3.271 15.242 1.00 40.01 229 TRP A C 1
ATOM 1638 O O . TRP A 1 234 ? 23.209 -3.687 15.618 1.00 31.91 229 TRP A O 1
ATOM 1649 N N . LYS A 1 235 ? 25.287 -3.062 16.092 1.00 34.12 230 LYS A N 1
ATOM 1650 C CA . LYS A 1 235 ? 25.041 -3.370 17.486 1.00 42.29 230 LYS A CA 1
ATOM 1651 C C . LYS A 1 235 ? 25.319 -2.188 18.383 1.00 38.20 230 LYS A C 1
ATOM 1652 O O . LYS A 1 235 ? 26.320 -1.500 18.238 1.00 45.98 230 LYS A O 1
ATOM 1658 N N . GLY A 1 236 ? 24.393 -1.934 19.292 1.00 40.46 231 GLY A N 1
ATOM 1659 C CA . GLY A 1 236 ? 24.646 -0.995 20.362 1.00 44.39 231 GLY A CA 1
ATOM 1660 C C . GLY A 1 236 ? 24.893 -1.755 21.650 1.00 55.25 231 GLY A C 1
ATOM 1661 O O . GLY A 1 236 ? 25.214 -2.957 21.666 1.00 45.47 231 GLY A O 1
ATOM 1662 N N . ILE A 1 237 ? 24.694 -1.049 22.745 1.00 61.27 232 ILE A N 1
ATOM 1663 C CA . ILE A 1 237 ? 24.883 -1.615 24.060 1.00 65.89 232 ILE A CA 1
ATOM 1664 C C . ILE A 1 237 ? 23.696 -2.501 24.450 1.00 51.06 232 ILE A C 1
ATOM 1665 O O . ILE A 1 237 ? 23.879 -3.635 24.891 1.00 62.88 232 ILE A O 1
ATOM 1670 N N . THR A 1 238 ? 22.478 -2.009 24.268 1.00 37.78 233 THR A N 1
ATOM 1671 C CA . THR A 1 238 ? 21.316 -2.791 24.660 1.00 47.51 233 THR A CA 1
ATOM 1672 C C . THR A 1 238 ? 20.544 -3.312 23.454 1.00 45.36 233 THR A C 1
ATOM 1673 O O . THR A 1 238 ? 19.765 -4.245 23.567 1.00 44.17 233 THR A O 1
ATOM 1677 N N . ASP A 1 239 ? 20.761 -2.700 22.300 1.00 38.31 234 ASP A N 1
ATOM 1678 C CA . ASP A 1 239 ? 19.975 -3.030 21.122 1.00 37.87 234 ASP A CA 1
ATOM 1679 C C . ASP A 1 239 ? 20.845 -3.448 19.944 1.00 33.75 234 ASP A C 1
ATOM 1680 O O . ASP A 1 239 ? 22.064 -3.265 19.934 1.00 40.35 234 ASP A O 1
ATOM 1685 N N . VAL A 1 240 ? 20.188 -3.992 18.940 1.00 32.83 235 VAL A N 1
ATOM 1686 C CA . VAL A 1 240 ? 20.840 -4.317 17.698 1.00 33.14 235 VAL A CA 1
ATOM 1687 C C . VAL A 1 240 ? 19.880 -3.779 16.629 1.00 40.52 235 VAL A C 1
ATOM 1688 O O . VAL A 1 240 ? 18.691 -3.631 16.893 1.00 31.93 235 VAL A O 1
ATOM 1692 N N . VAL A 1 241 ? 20.387 -3.470 15.442 1.00 32.39 236 VAL A N 1
ATOM 1693 C CA . VAL A 1 241 ? 19.526 -3.054 14.335 1.00 32.83 236 VAL A CA 1
ATOM 1694 C C . VAL A 1 241 ? 19.869 -3.849 13.085 1.00 31.77 236 VAL A C 1
ATOM 1695 O O . VAL A 1 241 ? 21.043 -4.053 12.765 1.00 29.11 236 VAL A O 1
ATOM 1699 N N . LEU A 1 242 ? 18.845 -4.311 12.388 1.00 28.41 237 LEU A N 1
ATOM 1700 C CA . LEU A 1 242 ? 19.047 -5.063 11.153 1.00 38.18 237 LEU A CA 1
ATOM 1701 C C . LEU A 1 242 ? 18.607 -4.193 9.992 1.00 31.08 237 LEU A C 1
ATOM 1702 O O . LEU A 1 242 ? 17.465 -3.733 9.977 1.00 34.11 237 LEU A O 1
ATOM 1707 N N . CYS A 1 243 ? 19.487 -3.996 9.013 1.00 23.90 238 CYS A N 1
ATOM 1708 C CA . CYS A 1 243 ? 19.068 -3.486 7.711 1.00 32.39 238 CYS A CA 1
ATOM 1709 C C . CYS A 1 243 ? 19.051 -4.607 6.688 1.00 36.49 238 CYS A C 1
ATOM 1710 O O . CYS A 1 243 ? 20.027 -5.362 6.542 1.00 35.84 238 CYS A O 1
ATOM 1713 N N . ALA A 1 244 ? 17.964 -4.718 5.948 1.00 27.19 239 ALA A N 1
ATOM 1714 C CA . ALA A 1 244 ? 17.925 -5.760 4.927 1.00 33.87 239 ALA A CA 1
ATOM 1715 C C . ALA A 1 244 ? 17.022 -5.370 3.788 1.00 37.76 239 ALA A C 1
ATOM 1716 O O . ALA A 1 244 ? 16.410 -4.300 3.819 1.00 32.24 239 ALA A O 1
ATOM 1718 N N . ARG A 1 245 ? 16.926 -6.258 2.804 1.00 36.22 240 ARG A N 1
ATOM 1719 C CA . ARG A 1 245 ? 15.930 -6.121 1.757 1.00 34.60 240 ARG A CA 1
ATOM 1720 C C . ARG A 1 245 ? 15.132 -7.408 1.632 1.00 39.26 240 ARG A C 1
ATOM 1721 O O . ARG A 1 245 ? 15.567 -8.467 2.087 1.00 40.60 240 ARG A O 1
ATOM 1729 N N . LEU A 1 246 ? 13.950 -7.310 1.038 1.00 33.34 241 LEU A N 1
ATOM 1730 C CA . LEU A 1 246 ? 13.087 -8.475 0.877 1.00 40.35 241 LEU A CA 1
ATOM 1731 C C . LEU A 1 246 ? 13.579 -9.349 -0.274 1.00 43.73 241 LEU A C 1
ATOM 1732 O O . LEU A 1 246 ? 13.838 -8.842 -1.369 1.00 41.02 241 LEU A O 1
ATOM 1737 N N . ALA A 1 247 ? 13.706 -10.654 -0.020 1.00 41.36 242 ALA A N 1
ATOM 1738 C CA . ALA A 1 247 ? 14.076 -11.600 -1.064 1.00 46.18 242 ALA A CA 1
ATOM 1739 C C . ALA A 1 247 ? 12.866 -11.912 -1.935 1.00 46.27 242 ALA A C 1
ATOM 1740 O O . ALA A 1 247 ? 13.005 -12.112 -3.139 1.00 62.31 242 ALA A O 1
ATOM 1742 N N . GLU B 1 13 ? 35.393 -18.087 16.715 1.00 105.13 8 GLU B N 1
ATOM 1743 C CA . GLU B 1 13 ? 35.956 -16.916 16.052 1.00 105.18 8 GLU B CA 1
ATOM 1744 C C . GLU B 1 13 ? 36.495 -15.923 17.088 1.00 103.71 8 GLU B C 1
ATOM 1745 O O . GLU B 1 13 ? 37.557 -16.137 17.677 1.00 100.18 8 GLU B O 1
ATOM 1751 N N . ASP B 1 14 ? 35.765 -14.828 17.287 1.00 103.00 9 ASP B N 1
ATOM 1752 C CA . ASP B 1 14 ? 35.964 -13.948 18.437 1.00 88.76 9 ASP B CA 1
ATOM 1753 C C . ASP B 1 14 ? 34.889 -14.346 19.434 1.00 74.24 9 ASP B C 1
ATOM 1754 O O . ASP B 1 14 ? 34.770 -13.790 20.526 1.00 65.80 9 ASP B O 1
ATOM 1759 N N . LEU B 1 15 ? 34.109 -15.332 19.011 1.00 71.02 10 LEU B N 1
ATOM 1760 C CA . LEU B 1 15 ? 32.988 -15.868 19.763 1.00 70.21 10 LEU B CA 1
ATOM 1761 C C . LEU B 1 15 ? 33.374 -16.481 21.130 1.00 67.03 10 LEU B C 1
ATOM 1762 O O . LEU B 1 15 ? 32.640 -16.315 22.103 1.00 71.19 10 LEU B O 1
ATOM 1767 N N . PRO B 1 16 ? 34.515 -17.193 21.216 1.00 74.86 11 PRO B N 1
ATOM 1768 C CA . PRO B 1 16 ? 34.918 -17.664 22.552 1.00 74.47 11 PRO B CA 1
ATOM 1769 C C . PRO B 1 16 ? 35.136 -16.549 23.586 1.00 67.96 11 PRO B C 1
ATOM 1770 O O . PRO B 1 16 ? 34.705 -16.682 24.728 1.00 67.29 11 PRO B O 1
ATOM 1774 N N . GLN B 1 17 ? 35.794 -15.466 23.193 1.00 66.80 12 GLN B N 1
ATOM 1775 C CA . GLN B 1 17 ? 35.982 -14.333 24.097 1.00 71.14 12 GLN B CA 1
ATOM 1776 C C . GLN B 1 17 ? 34.638 -13.684 24.438 1.00 62.39 12 GLN B C 1
ATOM 1777 O O . GLN B 1 17 ? 34.430 -13.184 25.547 1.00 56.07 12 GLN B O 1
ATOM 1783 N N . PHE B 1 18 ? 33.727 -13.695 23.474 1.00 46.68 13 PHE B N 1
ATOM 1784 C CA . PHE B 1 18 ? 32.390 -13.148 23.699 1.00 48.26 13 PHE B CA 1
ATOM 1785 C C . PHE B 1 18 ? 31.588 -13.955 24.731 1.00 43.20 13 PHE B C 1
ATOM 1786 O O . PHE B 1 18 ? 30.925 -13.382 25.593 1.00 44.71 13 PHE B O 1
ATOM 1794 N N . LEU B 1 19 ? 31.649 -15.282 24.633 1.00 42.45 14 LEU B N 1
ATOM 1795 C CA . LEU B 1 19 ? 30.853 -16.158 25.487 1.00 44.05 14 LEU B CA 1
ATOM 1796 C C . LEU B 1 19 ? 31.412 -16.293 26.907 1.00 51.76 14 LEU B C 1
ATOM 1797 O O . LEU B 1 19 ? 30.668 -16.589 27.846 1.00 49.74 14 LEU B O 1
ATOM 1802 N N . GLN B 1 20 ? 32.715 -16.063 27.047 1.00 55.64 15 GLN B N 1
ATOM 1803 C CA . GLN B 1 20 ? 33.473 -16.412 28.257 1.00 61.29 15 GLN B CA 1
ATOM 1804 C C . GLN B 1 20 ? 32.830 -16.018 29.595 1.00 52.80 15 GLN B C 1
ATOM 1805 O O . GLN B 1 20 ? 32.841 -16.795 30.538 1.00 53.92 15 GLN B O 1
ATOM 1811 N N . ASN B 1 21 ? 32.265 -14.820 29.674 1.00 45.60 16 ASN B N 1
ATOM 1812 C CA . ASN B 1 21 ? 31.720 -14.325 30.936 1.00 46.08 16 ASN B CA 1
ATOM 1813 C C . ASN B 1 21 ? 30.363 -14.926 31.275 1.00 47.43 16 ASN B C 1
ATOM 1814 O O . ASN B 1 21 ? 29.832 -14.714 32.365 1.00 46.86 16 ASN B O 1
ATOM 18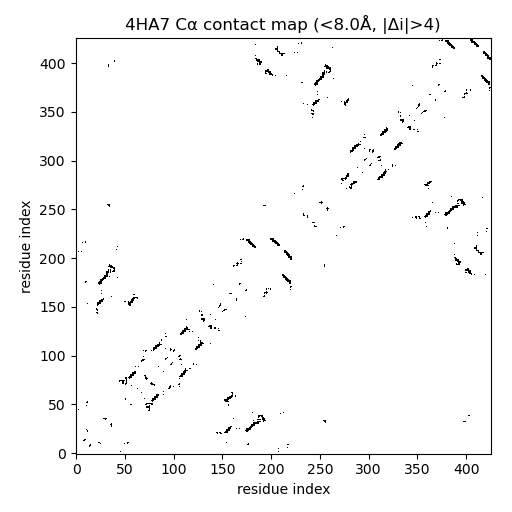19 N N . TYR B 1 22 ? 29.796 -15.660 30.325 1.00 44.11 17 TYR B N 1
ATOM 1820 C CA . TYR B 1 22 ? 28.466 -16.216 30.486 1.00 40.30 17 TYR B CA 1
ATOM 1821 C C . TYR B 1 22 ? 28.517 -17.735 30.615 1.00 43.18 17 TYR B C 1
ATOM 1822 O O . TYR B 1 22 ? 27.491 -18.383 30.791 1.00 40.05 17 TYR B O 1
ATOM 1831 N N . LEU B 1 23 ? 29.719 -18.288 30.514 1.00 43.57 18 LEU B N 1
ATOM 1832 C CA . LEU B 1 23 ? 29.924 -19.724 30.679 1.00 50.34 18 LEU B CA 1
ATOM 1833 C C . LEU B 1 23 ? 29.812 -20.093 32.149 1.00 49.91 18 LEU B C 1
ATOM 1834 O O . LEU B 1 23 ? 30.039 -19.247 33.018 1.00 43.91 18 LEU B O 1
ATOM 1839 N N . PRO B 1 24 ? 29.473 -21.360 32.439 1.00 54.86 19 PRO B N 1
ATOM 1840 C CA . PRO B 1 24 ? 29.421 -21.793 33.841 1.00 46.63 19 PRO B CA 1
ATOM 1841 C C . PRO B 1 24 ? 30.695 -21.394 34.576 1.00 53.04 19 PRO B C 1
ATOM 1842 O O . PRO B 1 24 ? 31.798 -21.591 34.064 1.00 52.58 19 PRO B O 1
ATOM 1846 N N . ASN B 1 25 ? 30.537 -20.792 35.744 1.00 53.89 20 ASN B N 1
ATOM 1847 C CA . ASN B 1 25 ? 31.685 -20.367 36.529 1.00 58.68 20 ASN B CA 1
ATOM 1848 C C . ASN B 1 25 ? 31.791 -21.250 37.762 1.00 64.22 20 ASN B C 1
ATOM 1849 O O . ASN B 1 25 ? 30.879 -21.271 38.594 1.00 56.45 20 ASN B O 1
ATOM 1854 N N . ALA B 1 26 ? 32.896 -21.989 37.856 1.00 71.49 21 ALA B N 1
ATOM 1855 C CA . ALA B 1 26 ? 33.076 -23.013 38.884 1.00 78.86 21 ALA B CA 1
ATOM 1856 C C . ALA B 1 26 ? 32.764 -22.471 40.268 1.00 85.77 21 ALA B C 1
ATOM 1857 O O . ALA B 1 26 ? 31.771 -22.854 40.885 1.00 84.29 21 ALA B O 1
ATOM 1859 N N . GLY B 1 27 ? 33.610 -21.567 40.745 1.00 86.69 22 GLY B N 1
ATOM 1860 C CA . GLY B 1 27 ? 33.375 -20.924 42.021 1.00 88.70 22 GLY B CA 1
ATOM 1861 C C . GLY B 1 27 ? 32.242 -19.932 41.897 1.00 95.96 22 GLY B C 1
ATOM 1862 O O . GLY B 1 27 ? 32.474 -18.752 41.674 1.00 111.96 22 GLY B O 1
ATOM 1863 N N . GLN B 1 28 ? 31.016 -20.427 42.017 1.00 86.52 23 GLN B N 1
ATOM 1864 C CA . GLN B 1 28 ? 29.815 -19.603 41.983 1.00 74.76 23 GLN B CA 1
ATOM 1865 C C . GLN B 1 28 ? 28.646 -20.501 42.374 1.00 76.88 23 GLN B C 1
ATOM 1866 O O . GLN B 1 28 ? 27.767 -20.108 43.139 1.00 78.94 23 GLN B O 1
ATOM 1872 N N . THR B 1 29 ? 28.654 -21.723 41.855 1.00 70.77 24 THR B N 1
ATOM 1873 C CA . THR B 1 29 ? 27.696 -22.728 42.292 1.00 76.42 24 THR B CA 1
ATOM 1874 C C . THR B 1 29 ? 28.322 -23.749 43.250 1.00 84.41 24 THR B C 1
ATOM 1875 O O . THR B 1 29 ? 27.618 -24.572 43.838 1.00 81.38 24 THR B O 1
ATOM 1879 N N . GLU B 1 30 ? 29.643 -23.709 43.401 1.00 94.19 25 GLU B N 1
ATOM 1880 C CA . GLU B 1 30 ? 30.300 -24.599 44.353 1.00 107.51 25 GLU B CA 1
ATOM 1881 C C . GLU B 1 30 ? 29.914 -24.220 45.778 1.00 110.74 25 GLU B C 1
ATOM 1882 O O . GLU B 1 30 ? 29.833 -23.038 46.116 1.00 113.42 25 GLU B O 1
ATOM 1888 N N . ASN B 1 31 ? 29.670 -25.238 46.596 1.00 106.72 26 ASN B N 1
ATOM 1889 C CA . ASN B 1 31 ? 29.051 -25.071 47.910 1.00 108.78 26 ASN B CA 1
ATOM 1890 C C . ASN B 1 31 ? 27.634 -24.496 47.836 1.00 101.76 26 ASN B C 1
ATOM 1891 O O . ASN B 1 31 ? 27.186 -23.776 48.731 1.00 105.87 26 ASN B O 1
ATOM 1896 N N . THR B 1 32 ? 26.946 -24.814 46.743 1.00 84.56 27 THR B N 1
ATOM 1897 C CA . THR B 1 32 ? 25.500 -24.660 46.659 1.00 74.26 27 THR B CA 1
ATOM 1898 C C . THR B 1 32 ? 24.976 -25.996 46.168 1.00 61.22 27 THR B C 1
ATOM 1899 O O . THR B 1 32 ? 25.754 -26.830 45.713 1.00 54.85 27 THR B O 1
ATOM 1903 N N . ILE B 1 33 ? 23.669 -26.209 46.249 1.00 53.52 28 ILE B N 1
ATOM 1904 C CA . ILE B 1 33 ? 23.112 -27.467 45.789 1.00 60.05 28 ILE B CA 1
ATOM 1905 C C . ILE B 1 33 ? 22.413 -27.309 44.447 1.00 60.73 28 ILE B C 1
ATOM 1906 O O . ILE B 1 33 ? 21.827 -28.256 43.942 1.00 52.80 28 ILE B O 1
ATOM 1911 N N . VAL B 1 34 ? 22.485 -26.114 43.866 1.00 52.67 29 VAL B N 1
ATOM 1912 C CA . VAL B 1 34 ? 21.956 -25.908 42.519 1.00 57.75 29 VAL B CA 1
ATOM 1913 C C . VAL B 1 34 ? 23.075 -25.882 41.492 1.00 53.92 29 VAL B C 1
ATOM 1914 O O . VAL B 1 34 ? 24.194 -25.479 41.785 1.00 56.54 29 VAL B O 1
ATOM 1918 N N . PRO B 1 35 ? 22.787 -26.353 40.285 1.00 47.46 30 PRO B N 1
ATOM 1919 C CA . PRO B 1 35 ? 23.806 -26.243 39.249 1.00 51.22 30 PRO B CA 1
ATOM 1920 C C . PRO B 1 35 ? 23.690 -24.889 38.558 1.00 49.33 30 PRO B C 1
ATOM 1921 O O . PRO B 1 35 ? 22.677 -24.210 38.696 1.00 47.75 30 PRO B O 1
ATOM 1925 N N . PHE B 1 36 ? 24.731 -24.502 37.836 1.00 44.97 31 PHE B N 1
ATOM 1926 C CA . PHE B 1 36 ? 24.639 -23.396 36.898 1.00 42.43 31 PHE B CA 1
ATOM 1927 C C . PHE B 1 36 ? 23.639 -23.749 35.799 1.00 36.98 31 PHE B C 1
ATOM 1928 O O . PHE B 1 36 ? 23.720 -24.840 35.207 1.00 44.33 31 PHE B O 1
ATOM 1936 N N . VAL B 1 37 ? 22.712 -22.841 35.505 1.00 39.63 32 VAL B N 1
ATOM 1937 C CA . VAL B 1 37 ? 21.716 -23.085 34.456 1.00 37.77 32 VAL B CA 1
ATOM 1938 C C . VAL B 1 37 ? 21.804 -22.056 33.328 1.00 46.90 32 VAL B C 1
ATOM 1939 O O . VAL B 1 37 ? 21.599 -20.847 33.552 1.00 41.46 32 VAL B O 1
ATOM 1943 N N . THR B 1 38 ? 22.121 -22.530 32.122 1.00 42.19 33 THR B N 1
ATOM 1944 C CA . THR B 1 38 ? 22.077 -21.674 30.939 1.00 38.34 33 THR B CA 1
ATOM 1945 C C . THR B 1 38 ? 20.844 -21.988 30.110 1.00 39.70 33 THR B C 1
ATOM 1946 O O . THR B 1 38 ? 20.486 -23.152 29.896 1.00 46.43 33 THR B O 1
ATOM 1950 N N . LEU B 1 39 ? 20.182 -20.931 29.675 1.00 32.59 34 LEU B N 1
ATOM 1951 C CA . LEU B 1 39 ? 19.000 -21.044 28.852 1.00 35.63 34 LEU B CA 1
ATOM 1952 C C . LEU B 1 39 ? 19.422 -20.601 27.471 1.00 35.32 34 LEU B C 1
ATOM 1953 O O . LEU B 1 39 ? 19.879 -19.472 27.303 1.00 40.72 34 LEU B O 1
ATOM 1958 N N . THR B 1 40 ? 19.274 -21.467 26.478 1.00 34.05 35 THR B N 1
ATOM 1959 C CA . THR B 1 40 ? 19.754 -21.097 25.157 1.00 39.46 35 THR B CA 1
ATOM 1960 C C . THR B 1 40 ? 18.933 -21.658 24.016 1.00 42.68 35 THR B C 1
ATOM 1961 O O . THR B 1 40 ? 18.441 -22.785 24.071 1.00 43.66 35 THR B O 1
ATOM 1965 N N . TYR B 1 41 ? 18.792 -20.851 22.970 1.00 38.60 36 TYR B N 1
ATOM 1966 C CA . TYR B 1 41 ? 17.983 -21.229 21.826 1.00 40.10 36 TYR B CA 1
ATOM 1967 C C . TYR B 1 41 ? 18.259 -20.344 20.615 1.00 41.41 36 TYR B C 1
ATOM 1968 O O . TYR B 1 41 ? 18.945 -19.324 20.716 1.00 38.85 36 TYR B O 1
ATOM 1977 N N . ALA B 1 42 ? 17.731 -20.772 19.478 1.00 38.28 37 ALA B N 1
ATOM 1978 C CA . ALA B 1 42 ? 17.940 -20.108 18.199 1.00 39.96 37 ALA B CA 1
ATOM 1979 C C . ALA B 1 42 ? 16.572 -19.749 17.645 1.00 44.23 37 ALA B C 1
ATOM 1980 O O . ALA B 1 42 ? 15.707 -20.609 17.516 1.00 45.53 37 ALA B O 1
ATOM 1982 N N . GLN B 1 43 ? 16.357 -18.475 17.348 1.00 36.24 38 GLN B N 1
ATOM 1983 C CA . GLN B 1 43 ? 15.052 -18.054 16.870 1.00 36.65 38 GLN B CA 1
ATOM 1984 C C . GLN B 1 43 ? 15.178 -17.216 15.609 1.00 47.04 38 GLN B C 1
ATOM 1985 O O . GLN B 1 43 ? 16.270 -16.777 15.231 1.00 35.08 38 GLN B O 1
ATOM 1991 N N . SER B 1 44 ? 14.043 -17.003 14.960 1.00 38.99 39 SER B N 1
ATOM 1992 C CA . SER B 1 44 ? 13.988 -16.167 13.774 1.00 32.96 39 SER B CA 1
ATOM 1993 C C . SER B 1 44 ? 13.705 -14.751 14.252 1.00 40.32 39 SER B C 1
ATOM 1994 O O . SER B 1 44 ? 13.597 -14.510 15.455 1.00 34.89 39 SER B O 1
ATOM 1997 N N . LEU B 1 45 ? 13.592 -13.813 13.316 1.00 34.85 40 LEU B N 1
ATOM 1998 C CA . LEU B 1 45 ? 13.272 -12.432 13.664 1.00 32.66 40 LEU B CA 1
ATOM 1999 C C . LEU B 1 45 ? 11.916 -12.354 14.358 1.00 41.12 40 LEU B C 1
ATOM 2000 O O . LEU B 1 45 ? 11.722 -11.542 15.277 1.00 36.27 40 LEU B O 1
ATOM 2005 N N . ASP B 1 46 ? 10.978 -13.195 13.916 1.00 31.79 41 ASP B N 1
ATOM 2006 C CA . ASP B 1 46 ? 9.686 -13.217 14.569 1.00 30.00 41 ASP B CA 1
ATOM 2007 C C . ASP B 1 46 ? 9.587 -14.208 15.756 1.00 33.14 41 ASP B C 1
ATOM 2008 O O . ASP B 1 46 ? 8.513 -14.705 16.060 1.00 39.06 41 ASP B O 1
ATOM 2013 N N . ALA B 1 47 ? 10.713 -14.425 16.438 1.00 37.09 42 ALA B N 1
ATOM 2014 C CA . ALA B 1 47 ? 10.748 -15.143 17.720 1.00 39.91 42 ALA B CA 1
ATOM 2015 C C . ALA B 1 47 ? 10.234 -16.569 17.624 1.00 40.08 42 ALA B C 1
ATOM 2016 O O . ALA B 1 47 ? 9.651 -17.090 18.562 1.00 51.52 42 ALA B O 1
ATOM 2018 N N . ARG B 1 48 ? 10.450 -17.194 16.478 1.00 38.56 43 ARG B N 1
ATOM 2019 C CA . ARG B 1 48 ? 10.024 -18.561 16.293 1.00 34.73 43 ARG B CA 1
ATOM 2020 C C . ARG B 1 48 ? 11.187 -19.552 16.324 1.00 44.86 43 ARG B C 1
ATOM 2021 O O . ARG B 1 48 ? 12.273 -19.274 15.825 1.00 41.54 43 ARG B O 1
ATOM 2029 N N . VAL B 1 49 ? 10.962 -20.710 16.936 1.00 44.81 44 VAL B N 1
ATOM 2030 C CA . VAL B 1 49 ? 12.017 -21.711 17.028 1.00 47.56 44 VAL B CA 1
ATOM 2031 C C . VAL B 1 49 ? 11.762 -22.899 16.099 1.00 55.84 44 VAL B C 1
ATOM 2032 O O . VAL B 1 49 ? 12.628 -23.750 15.911 1.00 52.53 44 VAL B O 1
ATOM 2036 N N . SER B 1 50 ? 10.568 -22.932 15.515 1.00 58.02 45 SER B N 1
ATOM 2037 C CA . SER B 1 50 ? 10.222 -23.903 14.480 1.00 74.39 45 SER B CA 1
ATOM 2038 C C . SER B 1 50 ? 9.154 -23.287 13.582 1.00 78.14 45 SER B C 1
ATOM 2039 O O . SER B 1 50 ? 8.820 -22.113 13.732 1.00 74.40 45 SER B O 1
ATOM 2042 N N . ARG B 1 51 ? 8.617 -24.057 12.642 1.00 91.71 46 ARG B N 1
ATOM 2043 C CA . ARG B 1 51 ? 7.636 -23.486 11.717 1.00 92.39 46 ARG B CA 1
ATOM 2044 C C . ARG B 1 51 ? 6.258 -24.156 11.775 1.00 90.13 46 ARG B C 1
ATOM 2045 O O . ARG B 1 51 ? 5.981 -24.965 12.669 1.00 82.10 46 ARG B O 1
ATOM 2053 N N . GLY B 1 52 ? 5.394 -23.780 10.833 1.00 95.89 47 GLY B N 1
ATOM 2054 C CA . GLY B 1 52 ? 4.050 -24.324 10.751 1.00 103.58 47 GLY B CA 1
ATOM 2055 C C . GLY B 1 52 ? 3.605 -24.598 9.323 1.00 109.92 47 GLY B C 1
ATOM 2056 O O . GLY B 1 52 ? 2.771 -23.881 8.762 1.00 108.11 47 GLY B O 1
ATOM 2057 N N . PRO B 1 62 ? 24.413 -22.260 11.158 1.00 117.87 57 PRO B N 1
ATOM 2058 C CA . PRO B 1 62 ? 25.299 -21.702 10.131 1.00 119.70 57 PRO B CA 1
ATOM 2059 C C . PRO B 1 62 ? 25.294 -20.169 10.138 1.00 123.76 57 PRO B C 1
ATOM 2060 O O . PRO B 1 62 ? 24.493 -19.544 9.439 1.00 121.41 57 PRO B O 1
ATOM 2064 N N . GLU B 1 63 ? 26.182 -19.572 10.930 1.00 128.72 58 GLU B N 1
ATOM 2065 C CA . GLU B 1 63 ? 27.113 -20.330 11.761 1.00 130.66 58 GLU B CA 1
ATOM 2066 C C . GLU B 1 63 ? 26.661 -20.403 13.222 1.00 118.83 58 GLU B C 1
ATOM 2067 O O . GLU B 1 63 ? 26.825 -19.457 13.992 1.00 116.05 58 GLU B O 1
ATOM 2073 N N . THR B 1 64 ? 26.082 -21.538 13.595 1.00 111.10 59 THR B N 1
ATOM 2074 C CA . THR B 1 64 ? 25.650 -21.751 14.970 1.00 105.42 59 THR B CA 1
ATOM 2075 C C . THR B 1 64 ? 26.059 -23.131 15.465 1.00 105.77 59 THR B C 1
ATOM 2076 O O . THR B 1 64 ? 25.946 -23.426 16.652 1.00 109.03 59 THR B O 1
ATOM 2080 N N . LYS B 1 65 ? 26.526 -23.976 14.552 1.00 97.22 60 LYS B N 1
ATOM 2081 C CA . LYS B 1 65 ? 27.041 -25.278 14.937 1.00 98.02 60 LYS B CA 1
ATOM 2082 C C . LYS B 1 65 ? 28.183 -25.095 15.924 1.00 90.01 60 LYS B C 1
ATOM 2083 O O . LYS B 1 65 ? 28.108 -25.557 17.067 1.00 86.20 60 LYS B O 1
ATOM 2089 N N . THR B 1 66 ? 29.229 -24.408 15.472 1.00 82.16 61 THR B N 1
ATOM 2090 C CA . THR B 1 66 ? 30.422 -24.175 16.278 1.00 82.13 61 THR B CA 1
ATOM 2091 C C . THR B 1 66 ? 30.087 -23.687 17.691 1.00 68.45 61 THR B C 1
ATOM 2092 O O . THR B 1 66 ? 30.583 -24.231 18.673 1.00 61.37 61 THR B O 1
ATOM 2096 N N . MET B 1 67 ? 29.217 -22.689 17.788 1.00 59.33 62 MET B N 1
ATOM 2097 C CA . MET B 1 67 ? 28.870 -22.129 19.091 1.00 57.54 62 MET B CA 1
ATOM 2098 C C . MET B 1 67 ? 28.114 -23.101 19.994 1.00 55.00 62 MET B C 1
ATOM 2099 O O . MET B 1 67 ? 28.415 -23.212 21.183 1.00 47.75 62 MET B O 1
ATOM 2104 N N . THR B 1 68 ? 27.119 -23.778 19.431 1.00 56.72 63 THR B N 1
ATOM 2105 C CA . THR B 1 68 ? 26.335 -24.750 20.179 1.00 64.78 63 THR B CA 1
ATOM 2106 C C . THR B 1 68 ? 27.227 -25.857 20.715 1.00 60.15 63 THR B C 1
ATOM 2107 O O . THR B 1 68 ? 27.186 -26.185 21.900 1.00 60.03 63 THR B O 1
ATOM 2111 N N . HIS B 1 69 ? 28.051 -26.419 19.843 1.00 62.80 64 HIS B N 1
ATOM 2112 C CA . HIS B 1 69 ? 28.961 -27.474 20.268 1.00 70.04 64 HIS B CA 1
ATOM 2113 C C . HIS B 1 69 ? 30.003 -26.945 21.245 1.00 67.64 64 HIS B C 1
ATOM 2114 O O . HIS B 1 69 ? 30.412 -27.652 22.156 1.00 61.46 64 HIS B O 1
ATOM 2121 N N . TYR B 1 70 ? 30.419 -25.695 21.080 1.00 66.39 65 TYR B N 1
ATOM 2122 C CA . TYR B 1 70 ? 31.324 -25.107 22.061 1.00 66.19 65 TYR B CA 1
ATOM 2123 C C . TYR B 1 70 ? 30.628 -24.996 23.422 1.00 51.63 65 TYR B C 1
ATOM 2124 O O . TYR B 1 70 ? 31.212 -25.313 24.456 1.00 49.50 65 TYR B O 1
ATOM 2133 N N . LEU B 1 71 ? 29.366 -24.580 23.407 1.00 38.79 66 LEU B N 1
ATOM 2134 C CA . LEU B 1 71 ? 28.605 -24.367 24.638 1.00 47.96 66 LEU B CA 1
ATOM 2135 C C . LEU B 1 71 ? 28.323 -25.704 25.335 1.00 49.17 66 LEU B C 1
ATOM 2136 O O . LEU B 1 71 ? 28.411 -25.822 26.557 1.00 50.92 66 LEU B O 1
ATOM 2141 N N . ARG B 1 72 ? 27.970 -26.705 24.542 1.00 49.81 67 ARG B N 1
ATOM 2142 C CA . ARG B 1 72 ? 27.627 -28.020 25.069 1.00 51.48 67 ARG B CA 1
ATOM 2143 C C . ARG B 1 72 ? 28.765 -28.636 25.856 1.00 51.23 67 ARG B C 1
ATOM 2144 O O . ARG B 1 72 ? 28.559 -29.209 26.921 1.00 52.02 67 ARG B O 1
ATOM 2152 N N . HIS B 1 73 ? 29.974 -28.490 25.342 1.00 48.37 68 HIS B N 1
ATOM 2153 C CA . HIS B 1 73 ? 31.118 -29.109 25.976 1.00 63.34 68 HIS B CA 1
ATOM 2154 C C . HIS B 1 73 ? 31.615 -28.330 27.193 1.00 56.95 68 HIS B C 1
ATOM 2155 O O . HIS B 1 73 ? 32.580 -28.726 27.851 1.00 57.00 68 HIS B O 1
ATOM 2162 N N . HIS B 1 74 ? 30.924 -27.240 27.505 1.00 54.14 69 HIS B N 1
ATOM 2163 C CA . HIS B 1 74 ? 31.175 -26.495 28.731 1.00 48.32 69 HIS B CA 1
ATOM 2164 C C . HIS B 1 74 ? 30.101 -26.763 29.781 1.00 50.65 69 HIS B C 1
ATOM 2165 O O . HIS B 1 74 ? 30.120 -26.169 30.854 1.00 56.27 69 HIS B O 1
ATOM 2172 N N . HIS B 1 75 ? 29.162 -27.651 29.465 1.00 40.47 70 HIS B N 1
ATOM 2173 C CA . HIS B 1 75 ? 28.132 -28.049 30.422 1.00 40.13 70 HIS B CA 1
ATOM 2174 C C . HIS B 1 75 ? 28.138 -29.554 30.684 1.00 40.34 70 HIS B C 1
ATOM 2175 O O . HIS B 1 75 ? 28.426 -30.353 29.790 1.00 48.73 70 HIS B O 1
ATOM 2182 N N . ASP B 1 76 ? 27.811 -29.930 31.914 1.00 48.48 71 ASP B N 1
ATOM 2183 C CA . ASP B 1 76 ? 27.681 -31.339 32.283 1.00 43.18 71 ASP B CA 1
ATOM 2184 C C . ASP B 1 76 ? 26.447 -31.989 31.672 1.00 43.83 71 ASP B C 1
ATOM 2185 O O . ASP B 1 76 ? 26.510 -33.108 31.199 1.00 47.77 71 ASP B O 1
ATOM 2190 N N . GLY B 1 77 ? 25.312 -31.304 31.710 1.00 43.91 72 GLY B N 1
ATOM 2191 C CA . GLY B 1 77 ? 24.102 -31.872 31.145 1.00 38.71 72 GLY B CA 1
ATOM 2192 C C . GLY B 1 77 ? 23.486 -30.937 30.112 1.00 49.05 72 GLY B C 1
ATOM 2193 O O . GLY B 1 77 ? 23.720 -29.724 30.140 1.00 39.76 72 GLY B O 1
ATOM 2194 N N . ILE B 1 78 ? 22.713 -31.509 29.194 1.00 41.52 73 ILE B N 1
ATOM 2195 C CA . ILE B 1 78 ? 21.881 -30.736 28.287 1.00 49.26 73 ILE B CA 1
ATOM 2196 C C . ILE B 1 78 ? 20.422 -31.199 28.364 1.00 48.53 73 ILE B C 1
ATOM 2197 O O . ILE B 1 78 ? 20.110 -32.380 28.176 1.00 46.57 73 ILE B O 1
ATOM 2202 N N . LEU B 1 79 ? 19.542 -30.258 28.689 1.00 34.77 74 LEU B N 1
ATOM 2203 C CA . LEU B 1 79 ? 18.116 -30.528 28.785 1.00 40.21 74 LEU B CA 1
ATOM 2204 C C . LEU B 1 79 ? 17.424 -30.163 27.468 1.00 51.94 74 LEU B C 1
ATOM 2205 O O . LEU B 1 79 ? 17.473 -29.007 27.017 1.00 42.61 74 LEU B O 1
ATOM 2210 N N . VAL B 1 80 ? 16.778 -31.148 26.850 1.00 58.83 75 VAL B N 1
ATOM 2211 C CA . VAL B 1 80 ? 16.168 -30.955 25.530 1.00 72.90 75 VAL B CA 1
ATOM 2212 C C . VAL B 1 80 ? 14.637 -30.979 25.559 1.00 77.53 75 VAL B C 1
ATOM 2213 O O . VAL B 1 80 ? 14.022 -31.527 26.476 1.00 83.01 75 VAL B O 1
ATOM 2217 N N . ASN B 1 103 ? 34.292 -32.617 28.376 1.00 76.78 98 ASN B N 1
ATOM 2218 C CA . ASN B 1 103 ? 33.814 -33.808 27.689 1.00 85.54 98 ASN B CA 1
ATOM 2219 C C . ASN B 1 103 ? 32.388 -33.595 27.188 1.00 81.71 98 ASN B C 1
ATOM 2220 O O . ASN B 1 103 ? 31.793 -32.542 27.426 1.00 85.18 98 ASN B O 1
ATOM 2225 N N . SER B 1 104 ? 31.851 -34.588 26.484 1.00 77.23 99 SER B N 1
ATOM 2226 C CA . SER B 1 104 ? 30.479 -34.531 25.990 1.00 76.02 99 SER B CA 1
ATOM 2227 C C . SER B 1 104 ? 29.492 -34.444 27.157 1.00 73.07 99 SER B C 1
ATOM 2228 O O . SER B 1 104 ? 29.678 -35.103 28.179 1.00 79.31 99 SER B O 1
ATOM 2231 N N . PRO B 1 105 ? 28.444 -33.617 27.011 1.00 68.81 100 PRO B N 1
ATOM 2232 C CA . PRO B 1 105 ? 27.425 -33.437 28.052 1.00 57.26 100 PRO B CA 1
ATOM 2233 C C . PRO B 1 105 ? 26.459 -34.611 28.096 1.00 58.08 100 PRO B C 1
ATOM 2234 O O . PRO B 1 105 ? 26.311 -35.325 27.107 1.00 61.68 100 PRO B O 1
ATOM 2238 N N . ARG B 1 106 ? 25.799 -34.803 29.230 1.00 44.88 101 ARG B N 1
ATOM 2239 C CA . ARG B 1 106 ? 24.795 -35.849 29.340 1.00 50.11 101 ARG B CA 1
ATOM 2240 C C . ARG B 1 106 ? 23.397 -35.343 28.937 1.00 38.95 101 ARG B C 1
ATOM 2241 O O . ARG B 1 106 ? 22.979 -34.258 29.343 1.00 47.45 101 ARG B O 1
ATOM 2249 N N . PRO B 1 107 ? 22.687 -36.118 28.107 1.00 50.29 102 PRO B N 1
ATOM 2250 C CA . PRO B 1 107 ? 21.325 -35.730 27.726 1.00 51.99 102 PRO B CA 1
ATOM 2251 C C . PRO B 1 107 ? 20.353 -35.885 28.896 1.00 48.28 102 PRO B C 1
ATOM 2252 O O . PRO B 1 107 ? 20.377 -36.888 29.627 1.00 47.84 102 PRO B O 1
ATOM 2256 N N . ILE B 1 108 ? 19.511 -34.880 29.084 1.00 49.32 103 ILE B N 1
ATOM 2257 C CA . ILE B 1 108 ? 18.479 -34.917 30.112 1.00 50.62 103 ILE B CA 1
ATOM 2258 C C . ILE B 1 108 ? 17.133 -34.715 29.447 1.00 45.80 103 ILE B C 1
ATOM 2259 O O . ILE B 1 108 ? 16.902 -33.680 28.813 1.00 59.52 103 ILE B O 1
ATOM 2264 N N . ILE B 1 109 ? 16.257 -35.703 29.575 1.00 49.94 104 ILE B N 1
ATOM 2265 C CA . ILE B 1 109 ? 14.954 -35.672 28.918 1.00 60.16 104 ILE B CA 1
ATOM 2266 C C . ILE B 1 109 ? 13.821 -35.606 29.922 1.00 60.77 104 ILE B C 1
ATOM 2267 O O . ILE B 1 109 ? 13.751 -36.423 30.843 1.00 63.93 104 ILE B O 1
ATOM 2272 N N . ILE B 1 110 ? 12.918 -34.654 29.741 1.00 51.39 105 ILE B N 1
ATOM 2273 C CA . ILE B 1 110 ? 11.699 -34.668 30.535 1.00 67.44 105 ILE B CA 1
ATOM 2274 C C . ILE B 1 110 ? 10.705 -35.600 29.867 1.00 76.35 105 ILE B C 1
ATOM 2275 O O . ILE B 1 110 ? 10.366 -35.428 28.694 1.00 77.04 105 ILE B O 1
ATOM 2280 N N . ASP B 1 111 ? 10.248 -36.596 30.615 1.00 73.99 106 ASP B N 1
ATOM 2281 C CA . ASP B 1 111 ? 9.261 -37.538 30.111 1.00 76.19 106 ASP B CA 1
ATOM 2282 C C . ASP B 1 111 ? 8.287 -37.890 31.227 1.00 73.26 106 ASP B C 1
ATOM 2283 O O . ASP B 1 111 ? 8.198 -39.042 31.645 1.00 73.31 106 ASP B O 1
ATOM 2288 N N . THR B 1 112 ? 7.568 -36.881 31.707 1.00 75.86 107 THR B N 1
ATOM 2289 C CA . THR B 1 112 ? 6.646 -37.048 32.821 1.00 84.24 107 THR B CA 1
ATOM 2290 C C . THR B 1 112 ? 5.551 -38.048 32.474 1.00 88.60 107 THR B C 1
ATOM 2291 O O . THR B 1 112 ? 5.153 -38.861 33.309 1.00 85.29 107 THR B O 1
ATOM 2295 N N . LYS B 1 113 ? 5.088 -37.997 31.230 1.00 90.12 108 LYS B N 1
ATOM 2296 C CA . LYS B 1 113 ? 4.015 -38.874 30.776 1.00 95.49 108 LYS B CA 1
ATOM 2297 C C . LYS B 1 113 ? 4.526 -40.271 30.429 1.00 97.11 108 LYS B C 1
ATOM 2298 O O . LYS B 1 113 ? 3.744 -41.146 30.061 1.00 93.55 108 LYS B O 1
ATOM 2304 N N . GLN B 1 114 ? 5.839 -40.463 30.550 1.00 98.34 109 GLN B N 1
ATOM 2305 C CA . GLN B 1 114 ? 6.488 -41.756 30.316 1.00 99.67 109 GLN B CA 1
ATOM 2306 C C . GLN B 1 114 ? 6.093 -42.427 29.002 1.00 107.50 109 GLN B C 1
ATOM 2307 O O . GLN B 1 114 ? 5.265 -43.339 28.987 1.00 112.36 109 GLN B O 1
ATOM 2313 N N . LYS B 1 115 ? 6.693 -41.981 27.906 1.00 109.15 110 LYS B N 1
ATOM 2314 C CA . LYS B 1 115 ? 6.398 -42.565 26.605 1.00 118.45 110 LYS B CA 1
ATOM 2315 C C . LYS B 1 115 ? 7.608 -42.524 25.678 1.00 118.20 110 LYS B C 1
ATOM 2316 O O . LYS B 1 115 ? 7.550 -42.997 24.543 1.00 122.49 110 LYS B O 1
ATOM 2322 N N . TRP B 1 116 ? 8.707 -41.963 26.170 1.00 107.27 111 TRP B N 1
ATOM 2323 C CA . TRP B 1 116 ? 9.954 -41.958 25.418 1.00 98.96 111 TRP B CA 1
ATOM 2324 C C . TRP B 1 116 ? 10.681 -43.281 25.639 1.00 95.34 111 TRP B C 1
ATOM 2325 O O . TRP B 1 116 ? 10.392 -44.004 26.592 1.00 99.79 111 TRP B O 1
ATOM 2336 N N . ARG B 1 117 ? 11.613 -43.607 24.751 1.00 93.39 112 ARG B N 1
ATOM 2337 C CA . ARG B 1 117 ? 12.376 -44.844 24.876 1.00 97.91 112 ARG B CA 1
ATOM 2338 C C . ARG B 1 117 ? 13.824 -44.634 24.438 1.00 96.09 112 ARG B C 1
ATOM 2339 O O . ARG B 1 117 ? 14.095 -43.914 23.475 1.00 90.70 112 ARG B O 1
ATOM 2347 N N . PHE B 1 118 ? 14.752 -45.251 25.161 1.00 93.18 113 PHE B N 1
ATOM 2348 C CA . PHE B 1 118 ? 16.171 -45.148 24.835 1.00 88.26 113 PHE B CA 1
ATOM 2349 C C . PHE B 1 118 ? 16.511 -46.057 23.657 1.00 79.55 113 PHE B C 1
ATOM 2350 O O . PHE B 1 118 ? 17.105 -45.611 22.680 1.00 75.80 113 PHE B O 1
ATOM 2358 N N . ASP B 1 119 ? 16.131 -47.328 23.760 1.00 83.78 114 ASP B N 1
ATOM 2359 C CA . ASP B 1 119 ? 16.340 -48.278 22.674 1.00 97.22 114 ASP B CA 1
ATOM 2360 C C . ASP B 1 119 ? 15.713 -47.770 21.384 1.00 97.12 114 ASP B C 1
ATOM 2361 O O . ASP B 1 119 ? 14.531 -47.429 21.345 1.00 92.85 114 ASP B O 1
ATOM 2366 N N . GLY B 1 120 ? 16.521 -47.711 20.332 1.00 100.52 115 GLY B N 1
ATOM 2367 C CA . GLY B 1 120 ? 16.051 -47.233 19.049 1.00 105.02 115 GLY B CA 1
ATOM 2368 C C . GLY B 1 120 ? 15.953 -45.724 19.007 1.00 110.01 115 GLY B C 1
ATOM 2369 O O . GLY B 1 120 ? 14.960 -45.168 18.538 1.00 112.82 115 GLY B O 1
ATOM 2370 N N . SER B 1 121 ? 16.985 -45.060 19.517 1.00 106.25 116 SER B N 1
ATOM 2371 C CA . SER B 1 121 ? 17.078 -43.610 19.438 1.00 92.97 116 SER B CA 1
ATOM 2372 C C . SER B 1 121 ? 18.404 -43.245 18.788 1.00 89.08 116 SER B C 1
ATOM 2373 O O . SER B 1 121 ? 19.341 -44.056 18.781 1.00 83.55 116 SER B O 1
ATOM 2376 N N . LYS B 1 122 ? 18.474 -42.036 18.235 1.00 87.12 117 LYS B N 1
ATOM 2377 C CA . LYS B 1 122 ? 19.724 -41.497 17.726 1.00 96.36 117 LYS B CA 1
ATOM 2378 C C . LYS B 1 122 ? 20.732 -41.547 18.872 1.00 101.38 117 LYS B C 1
ATOM 2379 O O . LYS B 1 122 ? 21.861 -42.020 18.718 1.00 104.80 117 LYS B O 1
ATOM 2385 N N . MET B 1 123 ? 20.277 -41.076 20.029 1.00 97.12 118 MET B N 1
ATOM 2386 C CA . MET B 1 123 ? 21.023 -41.099 21.283 1.00 90.37 118 MET B CA 1
ATOM 2387 C C . MET B 1 123 ? 21.588 -42.482 21.609 1.00 85.55 118 MET B C 1
ATOM 2388 O O . MET B 1 123 ? 22.765 -42.618 21.940 1.00 81.32 118 MET B O 1
ATOM 2393 N N . GLN B 1 124 ? 20.735 -43.499 21.514 1.00 85.01 119 GLN B N 1
ATOM 2394 C CA . GLN B 1 124 ? 21.121 -44.890 21.762 1.00 81.99 119 GLN B CA 1
ATOM 2395 C C . GLN B 1 124 ? 22.259 -45.345 20.862 1.00 83.26 119 GLN B C 1
ATOM 2396 O O . GLN B 1 124 ? 23.177 -46.044 21.309 1.00 77.16 119 GLN B O 1
ATOM 2402 N N . GLU B 1 125 ? 22.189 -44.957 19.591 1.00 98.99 120 GLU B N 1
ATOM 2403 C CA . GLU B 1 125 ? 23.206 -45.346 18.624 1.00 113.20 120 GLU B CA 1
ATOM 2404 C C . GLU B 1 125 ? 24.506 -44.594 18.887 1.00 109.94 120 GLU B C 1
ATOM 2405 O O . GLU B 1 125 ? 25.591 -45.180 18.846 1.00 110.07 120 GLU B O 1
ATOM 2411 N N . LEU B 1 126 ? 24.385 -43.295 19.153 1.00 97.96 121 LEU B N 1
ATOM 2412 C CA . LEU B 1 126 ? 25.537 -42.458 19.480 1.00 96.65 121 LEU B CA 1
ATOM 2413 C C . LEU B 1 126 ? 26.287 -43.004 20.689 1.00 91.31 121 LEU B C 1
ATOM 2414 O O . LEU B 1 126 ? 27.522 -42.988 20.733 1.00 86.64 121 LEU B O 1
ATOM 2419 N N . PHE B 1 127 ? 25.523 -43.481 21.667 1.00 86.24 122 PHE B N 1
ATOM 2420 C CA . PHE B 1 127 ? 26.082 -44.109 22.856 1.00 82.20 122 PHE B CA 1
ATOM 2421 C C . PHE B 1 127 ? 26.896 -45.347 22.487 1.00 75.88 122 PHE B C 1
ATOM 2422 O O . PHE B 1 127 ? 27.990 -45.556 23.005 1.00 78.26 122 PHE B O 1
ATOM 2430 N N . ILE B 1 128 ? 26.361 -46.154 21.578 1.00 82.97 123 ILE B N 1
ATOM 2431 C CA . ILE B 1 128 ? 26.996 -47.424 21.197 1.00 91.23 123 ILE B CA 1
ATOM 2432 C C . ILE B 1 128 ? 28.386 -47.238 20.576 1.00 94.03 123 ILE B C 1
ATOM 2433 O O . ILE B 1 128 ? 29.301 -48.024 20.834 1.00 96.70 123 ILE B O 1
ATOM 2438 N N . LYS B 1 129 ? 28.546 -46.173 19.794 1.00 101.67 124 LYS B N 1
ATOM 2439 C CA . LYS B 1 129 ? 29.784 -45.939 19.052 1.00 103.96 124 LYS B CA 1
ATOM 2440 C C . LYS B 1 129 ? 30.836 -45.115 19.794 1.00 96.52 124 LYS B C 1
ATOM 2441 O O . LYS B 1 129 ? 31.732 -44.559 19.164 1.00 94.20 124 LYS B O 1
ATOM 2447 N N . ARG B 1 130 ? 30.722 -45.040 21.120 1.00 99.53 125 ARG B N 1
ATOM 2448 C CA . ARG B 1 130 ? 31.726 -44.389 21.973 1.00 106.44 125 ARG B CA 1
ATOM 2449 C C . ARG B 1 130 ? 31.828 -42.858 21.824 1.00 106.94 125 ARG B C 1
ATOM 2450 O O . ARG B 1 130 ? 32.865 -42.270 22.139 1.00 103.05 125 ARG B O 1
ATOM 2458 N N . GLN B 1 131 ? 30.763 -42.212 21.353 1.00 107.68 126 GLN B N 1
ATOM 2459 C CA . GLN B 1 131 ? 30.728 -40.748 21.341 1.00 113.73 126 GLN B CA 1
ATOM 2460 C C . GLN B 1 131 ? 29.338 -40.182 21.639 1.00 113.19 126 GLN B C 1
ATOM 2461 O O . GLN B 1 131 ? 28.647 -39.668 20.758 1.00 115.29 126 GLN B O 1
ATOM 2467 N N . GLY B 1 132 ? 28.947 -40.275 22.904 1.00 104.26 127 GLY B N 1
ATOM 2468 C CA . GLY B 1 132 ? 27.642 -39.826 23.343 1.00 95.92 127 GLY B CA 1
ATOM 2469 C C . GLY B 1 132 ? 27.270 -40.572 24.605 1.00 85.15 127 GLY B C 1
ATOM 2470 O O . GLY B 1 132 ? 27.399 -41.791 24.672 1.00 77.50 127 GLY B O 1
ATOM 2471 N N . LYS B 1 133 ? 26.819 -39.836 25.612 1.00 74.78 128 LYS B N 1
ATOM 2472 C CA . LYS B 1 133 ? 26.457 -40.423 26.896 1.00 71.75 128 LYS B CA 1
ATOM 2473 C C . LYS B 1 133 ? 25.006 -40.924 26.888 1.00 63.17 128 LYS B C 1
ATOM 2474 O O . LYS B 1 133 ? 24.213 -40.508 26.044 1.00 63.72 128 LYS B O 1
ATOM 2480 N N . PRO B 1 134 ? 24.659 -41.838 27.813 1.00 58.40 129 PRO B N 1
ATOM 2481 C CA . PRO B 1 134 ? 23.254 -42.248 27.948 1.00 55.24 129 PRO B CA 1
ATOM 2482 C C . PRO B 1 134 ? 22.474 -41.197 28.742 1.00 59.89 129 PRO B C 1
ATOM 2483 O O . PRO B 1 134 ? 23.089 -40.411 29.457 1.00 57.18 129 PRO B O 1
ATOM 2487 N N . PRO B 1 135 ? 21.137 -41.177 28.612 1.00 54.73 130 PRO B N 1
ATOM 2488 C CA . PRO B 1 135 ? 20.333 -40.096 29.191 1.00 49.30 130 PRO B CA 1
ATOM 2489 C C . PRO B 1 135 ? 19.980 -40.254 30.661 1.00 51.12 130 PRO B C 1
ATOM 2490 O O . PRO B 1 135 ? 19.912 -41.367 31.214 1.00 49.79 130 PRO B O 1
ATOM 2494 N N . ILE B 1 136 ? 19.759 -39.100 31.275 1.00 48.99 131 ILE B N 1
ATOM 2495 C CA . ILE B 1 136 ? 18.999 -38.981 32.500 1.00 50.60 131 ILE B CA 1
ATOM 2496 C C . ILE B 1 136 ? 17.560 -38.667 32.114 1.00 50.11 131 ILE B C 1
ATOM 2497 O O . ILE B 1 136 ? 17.288 -37.690 31.409 1.00 48.59 131 ILE B O 1
ATOM 2502 N N . VAL B 1 137 ? 16.628 -39.499 32.555 1.00 54.50 132 VAL B N 1
ATOM 2503 C CA . VAL B 1 137 ? 15.232 -39.295 32.194 1.00 54.96 132 VAL B CA 1
ATOM 2504 C C . VAL B 1 137 ? 14.443 -38.807 33.397 1.00 56.64 132 VAL B C 1
ATOM 2505 O O . VAL B 1 137 ? 14.430 -39.450 34.445 1.00 55.14 132 VAL B O 1
ATOM 2509 N N . VAL B 1 138 ? 13.806 -37.653 33.243 1.00 56.71 133 VAL B N 1
ATOM 2510 C CA . VAL B 1 138 ? 13.084 -37.019 34.340 1.00 49.51 133 VAL B CA 1
ATOM 2511 C C . VAL B 1 138 ? 11.627 -37.470 34.408 1.00 62.56 133 VAL B C 1
ATOM 2512 O O . VAL B 1 138 ? 10.849 -37.264 33.475 1.00 68.35 133 VAL B O 1
ATOM 2516 N N . VAL B 1 139 ? 11.260 -38.095 35.518 1.00 62.04 134 VAL B N 1
ATOM 2517 C CA . VAL B 1 139 ? 9.916 -38.633 35.677 1.00 60.76 134 VAL B CA 1
ATOM 2518 C C . VAL B 1 139 ? 9.303 -38.214 37.005 1.00 59.64 134 VAL B C 1
ATOM 2519 O O . VAL B 1 139 ? 9.991 -37.697 37.880 1.00 61.26 134 VAL B O 1
ATOM 2523 N N . THR B 1 140 ? 8.004 -38.441 37.149 1.00 70.07 135 THR B N 1
ATOM 2524 C CA . THR B 1 140 ? 7.292 -38.028 38.352 1.00 75.58 135 THR B CA 1
ATOM 2525 C C . THR B 1 140 ? 7.090 -39.205 39.297 1.00 74.73 135 THR B C 1
ATOM 2526 O O . THR B 1 140 ? 6.868 -39.021 40.494 1.00 77.67 135 THR B O 1
ATOM 2530 N N . SER B 1 141 ? 7.176 -40.416 38.751 1.00 70.51 136 SER B N 1
ATOM 2531 C CA . SER B 1 141 ? 7.100 -41.622 39.560 1.00 74.28 136 SER B CA 1
ATOM 2532 C C . SER B 1 141 ? 8.031 -42.694 39.010 1.00 74.31 136 SER B C 1
ATOM 2533 O O . SER B 1 141 ? 8.416 -42.658 37.840 1.00 77.40 136 SER B O 1
ATOM 2536 N N . GLU B 1 142 ? 8.388 -43.646 39.863 1.00 63.68 137 GLU B N 1
ATOM 2537 C CA . GLU B 1 142 ? 9.251 -44.747 39.460 1.00 74.05 137 GLU B CA 1
ATOM 2538 C C . GLU B 1 142 ? 8.590 -45.610 38.386 1.00 76.67 137 GLU B C 1
ATOM 2539 O O . GLU B 1 142 ? 7.533 -46.195 38.621 1.00 89.42 137 GLU B O 1
ATOM 2545 N N . PRO B 1 143 ? 9.210 -45.682 37.198 1.00 66.27 138 PRO B N 1
ATOM 2546 C CA . PRO B 1 143 ? 8.676 -46.496 36.101 1.00 75.93 138 PRO B CA 1
ATOM 2547 C C . PRO B 1 143 ? 8.708 -47.983 36.432 1.00 75.49 138 PRO B C 1
ATOM 2548 O O . PRO B 1 143 ? 9.663 -48.460 37.044 1.00 75.84 138 PRO B O 1
ATOM 2552 N N . ILE B 1 144 ? 7.668 -48.706 36.040 1.00 76.22 139 ILE B N 1
ATOM 2553 C CA . ILE B 1 144 ? 7.646 -50.142 36.279 1.00 88.60 139 ILE B CA 1
ATOM 2554 C C . ILE B 1 144 ? 8.727 -50.825 35.440 1.00 89.95 139 ILE B C 1
ATOM 2555 O O . ILE B 1 144 ? 9.428 -51.710 35.927 1.00 88.54 139 ILE B O 1
ATOM 2560 N N . ILE B 1 145 ? 8.880 -50.389 34.192 1.00 93.25 140 ILE B N 1
ATOM 2561 C CA . ILE B 1 145 ? 9.884 -50.965 33.294 1.00 92.80 140 ILE B CA 1
ATOM 2562 C C . ILE B 1 145 ? 10.988 -49.968 32.895 1.00 84.00 140 ILE B C 1
ATOM 2563 O O . ILE B 1 145 ? 10.722 -48.938 32.269 1.00 81.34 140 ILE B O 1
ATOM 2568 N N . LYS B 1 146 ? 12.227 -50.296 33.261 1.00 75.00 141 LYS B N 1
ATOM 2569 C CA . LYS B 1 146 ? 13.371 -49.414 33.038 1.00 73.51 141 LYS B CA 1
ATOM 2570 C C . LYS B 1 146 ? 14.298 -49.959 31.952 1.00 74.40 141 LYS B C 1
ATOM 2571 O O . LYS B 1 146 ? 14.330 -51.159 31.697 1.00 81.13 141 LYS B O 1
ATOM 2577 N N . GLU B 1 147 ? 15.069 -49.081 31.324 1.00 68.44 142 GLU B N 1
ATOM 2578 C CA . GLU B 1 147 ? 15.991 -49.501 30.271 1.00 77.46 142 GLU B CA 1
ATOM 2579 C C . GLU B 1 147 ? 17.420 -49.474 30.772 1.00 78.30 142 GLU B C 1
ATOM 2580 O O . GLU B 1 147 ? 17.748 -48.707 31.678 1.00 61.56 142 GLU B O 1
ATOM 2586 N N . GLN B 1 148 ? 18.271 -50.296 30.164 1.00 87.31 143 GLN B N 1
ATOM 2587 C CA . GLN B 1 148 ? 19.693 -50.311 30.494 1.00 87.58 143 GLN B CA 1
ATOM 2588 C C . GLN B 1 148 ? 20.325 -48.947 30.245 1.00 74.82 143 GLN B C 1
ATOM 2589 O O . GLN B 1 148 ? 19.895 -48.219 29.356 1.00 86.30 143 GLN B O 1
ATOM 2595 N N . HIS B 1 149 ? 21.337 -48.617 31.046 1.00 69.82 144 HIS B N 1
ATOM 2596 C CA . HIS B 1 149 ? 22.119 -47.374 30.923 1.00 76.18 144 HIS B CA 1
ATOM 2597 C C . HIS B 1 149 ? 21.379 -46.078 31.269 1.00 67.27 144 HIS B C 1
ATOM 2598 O O . HIS B 1 149 ? 22.008 -45.051 31.504 1.00 73.41 144 HIS B O 1
ATOM 2605 N N . VAL B 1 150 ? 20.055 -46.141 31.315 1.00 58.79 145 VAL B N 1
ATOM 2606 C CA . VAL B 1 150 ? 19.226 -44.982 31.591 1.00 53.31 145 VAL B CA 1
ATOM 2607 C C . VAL B 1 150 ? 19.098 -44.692 33.085 1.00 54.64 145 VAL B C 1
ATOM 2608 O O . VAL B 1 150 ? 18.811 -45.585 33.882 1.00 53.48 145 VAL B O 1
ATOM 2612 N N . ASP B 1 151 ? 19.317 -43.433 33.459 1.00 51.91 146 ASP B N 1
ATOM 2613 C CA . ASP B 1 151 ? 19.090 -43.009 34.833 1.00 60.29 146 ASP B CA 1
ATOM 2614 C C . ASP B 1 151 ? 17.738 -42.318 34.975 1.00 56.48 146 ASP B C 1
ATOM 2615 O O . ASP B 1 151 ? 17.358 -41.522 34.135 1.00 48.75 146 ASP B O 1
ATOM 2620 N N . TYR B 1 152 ? 17.007 -42.635 36.034 1.00 56.28 147 TYR B N 1
ATOM 2621 C CA . TYR B 1 152 ? 15.722 -41.996 36.251 1.00 56.08 147 TYR B CA 1
ATOM 2622 C C . TYR B 1 152 ? 15.718 -41.021 37.444 1.00 55.94 147 TYR B C 1
ATOM 2623 O O . TYR B 1 152 ? 16.058 -41.365 38.574 1.00 55.48 147 TYR B O 1
ATOM 2632 N N . ALA B 1 153 ? 15.340 -39.785 37.172 1.00 50.51 148 ALA B N 1
ATOM 2633 C CA . ALA B 1 153 ? 15.240 -38.788 38.226 1.00 51.14 148 ALA B CA 1
ATOM 2634 C C . ALA B 1 153 ? 13.776 -38.529 38.554 1.00 57.41 148 ALA B C 1
ATOM 2635 O O . ALA B 1 153 ? 13.031 -37.938 37.766 1.00 63.38 148 ALA B O 1
ATOM 2637 N N . ILE B 1 154 ? 13.369 -38.998 39.720 1.00 61.64 149 ILE B N 1
ATOM 2638 C CA . ILE B 1 154 ? 12.000 -38.855 40.161 1.00 62.73 149 ILE B CA 1
ATOM 2639 C C . ILE B 1 154 ? 11.796 -37.464 40.752 1.00 66.15 149 ILE B C 1
ATOM 2640 O O . ILE B 1 154 ? 12.192 -37.188 41.883 1.00 68.37 149 ILE B O 1
ATOM 2645 N N . CYS B 1 155 ? 11.189 -36.578 39.979 1.00 68.22 150 CYS B N 1
ATOM 2646 C CA . CYS B 1 155 ? 10.896 -35.255 40.493 1.00 63.23 150 CYS B CA 1
ATOM 2647 C C . CYS B 1 155 ? 9.412 -35.067 40.717 1.00 70.11 150 CYS B C 1
ATOM 2648 O O . CYS B 1 155 ? 8.625 -35.100 39.770 1.00 72.83 150 CYS B O 1
ATOM 2651 N N . PRO B 1 156 ? 9.029 -34.848 41.979 1.00 86.27 151 PRO B N 1
ATOM 2652 C CA . PRO B 1 156 ? 7.628 -34.628 42.332 1.00 95.41 151 PRO B CA 1
ATOM 2653 C C . PRO B 1 156 ? 7.106 -33.368 41.648 1.00 90.69 151 PRO B C 1
ATOM 2654 O O . PRO B 1 156 ? 7.729 -32.307 41.752 1.00 71.41 151 PRO B O 1
ATOM 2658 N N . ILE B 1 157 ? 5.991 -33.501 40.936 1.00 95.10 152 ILE B N 1
ATOM 2659 C CA . ILE B 1 157 ? 5.318 -32.359 40.337 1.00 99.35 152 ILE B CA 1
ATOM 2660 C C . ILE B 1 157 ? 4.997 -31.330 41.418 1.00 95.48 152 ILE B C 1
ATOM 2661 O O . ILE B 1 157 ? 4.591 -31.690 42.522 1.00 90.45 152 ILE B O 1
ATOM 2666 N N . ASN B 1 158 ? 5.218 -30.057 41.099 1.00 93.47 153 ASN B N 1
ATOM 2667 C CA . ASN B 1 158 ? 4.985 -28.956 42.029 1.00 98.92 153 ASN B CA 1
ATOM 2668 C C . ASN B 1 158 ? 3.554 -28.925 42.555 1.00 107.68 153 ASN B C 1
ATOM 2669 O O . ASN B 1 158 ? 2.603 -29.137 41.802 1.00 108.74 153 ASN B O 1
ATOM 2674 N N . ASP B 1 159 ? 3.416 -28.653 43.850 1.00 119.09 154 ASP B N 1
ATOM 2675 C CA . ASP B 1 159 ? 2.116 -28.644 44.519 1.00 131.13 154 ASP B CA 1
ATOM 2676 C C . ASP B 1 159 ? 1.167 -27.604 43.920 1.00 138.64 154 ASP B C 1
ATOM 2677 O O . ASP B 1 159 ? -0.030 -27.856 43.781 1.00 144.03 154 ASP B O 1
ATOM 2682 N N . THR B 1 160 ? 1.706 -26.444 43.553 1.00 140.13 155 THR B N 1
ATOM 2683 C CA . THR B 1 160 ? 0.876 -25.318 43.120 1.00 142.74 155 THR B CA 1
ATOM 2684 C C . THR B 1 160 ? 0.726 -25.193 41.604 1.00 132.99 155 THR B C 1
ATOM 2685 O O . THR B 1 160 ? -0.387 -25.237 41.080 1.00 134.58 155 THR B O 1
ATOM 2689 N N . THR B 1 161 ? 1.846 -25.032 40.906 1.00 120.75 156 THR B N 1
ATOM 2690 C CA . THR B 1 161 ? 1.824 -24.800 39.466 1.00 111.27 156 THR B CA 1
ATOM 2691 C C . THR B 1 161 ? 1.242 -25.981 38.699 1.00 110.22 156 THR B C 1
ATOM 2692 O O . THR B 1 161 ? 0.830 -25.828 37.552 1.00 109.03 156 THR B O 1
ATOM 2696 N N . LYS B 1 162 ? 1.230 -27.148 39.342 1.00 113.90 157 LYS B N 1
ATOM 2697 C CA . LYS B 1 162 ? 0.851 -28.430 38.730 1.00 120.50 157 LYS B CA 1
ATOM 2698 C C . LYS B 1 162 ? 1.849 -28.900 37.660 1.00 120.06 157 LYS B C 1
ATOM 2699 O O . LYS B 1 162 ? 1.744 -30.014 37.146 1.00 122.45 157 LYS B O 1
ATOM 2705 N N . LEU B 1 163 ? 2.824 -28.049 37.350 1.00 114.48 158 LEU B N 1
ATOM 2706 C CA . LEU B 1 163 ? 3.941 -28.415 36.486 1.00 106.59 158 LEU B CA 1
ATOM 2707 C C . LEU B 1 163 ? 5.065 -28.966 37.348 1.00 98.37 158 LEU B C 1
ATOM 2708 O O . LEU B 1 163 ? 4.921 -29.075 38.564 1.00 95.05 158 LEU B O 1
ATOM 2713 N N . VAL B 1 164 ? 6.189 -29.301 36.725 1.00 95.34 159 VAL B N 1
ATOM 2714 C CA . VAL B 1 164 ? 7.307 -29.870 37.469 1.00 86.22 159 VAL B CA 1
ATOM 2715 C C . VAL B 1 164 ? 8.066 -28.783 38.228 1.00 69.92 159 VAL B C 1
ATOM 2716 O O . VAL B 1 164 ? 8.194 -27.650 37.758 1.00 72.36 159 VAL B O 1
ATOM 2720 N N . ASP B 1 165 ? 8.528 -29.128 39.425 1.00 65.12 160 ASP B N 1
ATOM 2721 C CA . ASP B 1 165 ? 9.240 -28.197 40.286 1.00 61.37 160 ASP B CA 1
ATOM 2722 C C . ASP B 1 165 ? 10.655 -28.025 39.745 1.00 63.19 160 ASP B C 1
ATOM 2723 O O . ASP B 1 165 ? 11.527 -28.860 40.017 1.00 54.07 160 ASP B O 1
ATOM 2728 N N . TRP B 1 166 ? 10.868 -26.954 38.972 1.00 52.49 161 TRP B N 1
ATOM 2729 C CA . TRP B 1 166 ? 12.147 -26.710 38.303 1.00 51.76 161 TRP B CA 1
ATOM 2730 C C . TRP B 1 166 ? 13.302 -26.587 39.283 1.00 48.09 161 TRP B C 1
ATOM 2731 O O . TRP B 1 166 ? 14.372 -27.130 39.039 1.00 49.07 161 TRP B O 1
ATOM 2742 N N . LYS B 1 167 ? 13.092 -25.863 40.378 1.00 47.42 162 LYS B N 1
ATOM 2743 C CA . LYS B 1 167 ? 14.127 -25.722 41.396 1.00 50.61 162 LYS B CA 1
ATOM 2744 C C . LYS B 1 167 ? 14.534 -27.099 41.947 1.00 54.90 162 LYS B C 1
ATOM 2745 O O . LYS B 1 167 ? 15.722 -27.405 42.052 1.00 49.65 162 LYS B O 1
ATOM 2751 N N . LYS B 1 168 ? 13.546 -27.920 42.295 1.00 51.86 163 LYS B N 1
ATOM 2752 C CA . LYS B 1 168 ? 13.820 -29.234 42.875 1.00 54.86 163 LYS B CA 1
ATOM 2753 C C . LYS B 1 168 ? 14.495 -30.159 41.865 1.00 52.52 163 LYS B C 1
ATOM 2754 O O . LYS B 1 168 ? 15.378 -30.945 42.223 1.00 49.87 163 LYS B O 1
ATOM 2760 N N . LEU B 1 169 ? 14.080 -30.062 40.606 1.00 46.20 164 LEU B N 1
ATOM 2761 C CA . LEU B 1 169 ? 14.643 -30.913 39.569 1.00 48.59 164 LEU B CA 1
ATOM 2762 C C . LEU B 1 169 ? 16.125 -30.613 39.399 1.00 51.31 164 LEU B C 1
ATOM 2763 O O . LEU B 1 169 ? 16.952 -31.523 39.384 1.00 49.46 164 LEU B O 1
ATOM 2768 N N . PHE B 1 170 ? 16.461 -29.333 39.283 1.00 43.66 165 PHE B N 1
ATOM 2769 C CA . PHE B 1 170 ? 17.861 -28.950 39.143 1.00 44.74 165 PHE B CA 1
ATOM 2770 C C . PHE B 1 170 ? 18.737 -29.356 40.332 1.00 43.03 165 PHE B C 1
ATOM 2771 O O . PHE B 1 170 ? 19.901 -29.717 40.149 1.00 42.80 165 PHE B O 1
ATOM 2779 N N . GLU B 1 171 ? 18.179 -29.330 41.539 1.00 41.40 166 GLU B N 1
ATOM 2780 C CA . GLU B 1 171 ? 18.922 -29.798 42.707 1.00 44.58 166 GLU B CA 1
ATOM 2781 C C . GLU B 1 171 ? 19.129 -31.311 42.630 1.00 45.69 166 GLU B C 1
ATOM 2782 O O . GLU B 1 171 ? 20.189 -31.822 42.977 1.00 42.70 166 GLU B O 1
ATOM 2788 N N . ILE B 1 172 ? 18.112 -32.023 42.167 1.00 45.94 167 ILE B N 1
ATOM 2789 C CA . ILE B 1 172 ? 18.224 -33.471 42.015 1.00 39.27 167 ILE B CA 1
ATOM 2790 C C . ILE B 1 172 ? 19.327 -33.817 41.017 1.00 42.90 167 ILE B C 1
ATOM 2791 O O . ILE B 1 172 ? 20.233 -34.598 41.329 1.00 42.87 167 ILE B O 1
ATOM 2796 N N . LEU B 1 173 ? 19.275 -33.205 39.836 1.00 37.51 168 LEU B N 1
ATOM 2797 C CA . LEU B 1 173 ? 20.347 -33.363 38.861 1.00 40.12 168 LEU B CA 1
ATOM 2798 C C . LEU B 1 173 ? 21.726 -33.138 39.474 1.00 44.39 168 LEU B C 1
ATOM 2799 O O . LEU B 1 173 ? 22.655 -33.920 39.261 1.00 41.59 168 LEU B O 1
ATOM 2804 N N . LYS B 1 174 ? 21.869 -32.069 40.248 1.00 38.05 169 LYS B N 1
ATOM 2805 C CA . LYS B 1 174 ? 23.184 -31.784 40.792 1.00 40.84 169 LYS B CA 1
ATOM 2806 C C . LYS B 1 174 ? 23.588 -32.779 41.880 1.00 39.15 169 LYS B C 1
ATOM 2807 O O . LYS B 1 174 ? 24.670 -33.359 41.817 1.00 38.74 169 LYS B O 1
ATOM 2813 N N . GLU B 1 175 ? 22.726 -32.959 42.877 1.00 41.63 170 GLU B N 1
ATOM 2814 C CA . GLU B 1 175 ? 23.063 -33.781 44.039 1.00 45.00 170 GLU B CA 1
ATOM 2815 C C . GLU B 1 175 ? 23.057 -35.289 43.768 1.00 46.96 170 GLU B C 1
ATOM 2816 O O . GLU B 1 175 ? 23.918 -36.018 44.283 1.00 45.58 170 GLU B O 1
ATOM 2822 N N . GLU B 1 176 ? 22.088 -35.758 42.981 1.00 45.39 171 GLU B N 1
ATOM 2823 C CA . GLU B 1 176 ? 21.942 -37.202 42.731 1.00 46.07 171 GLU B CA 1
ATOM 2824 C C . GLU B 1 176 ? 22.762 -37.651 41.529 1.00 43.65 171 GLU B C 1
ATOM 2825 O O . GLU B 1 176 ? 23.161 -38.802 41.453 1.00 48.02 171 GLU B O 1
ATOM 2831 N N . PHE B 1 177 ? 23.008 -36.750 40.578 1.00 45.65 172 PHE B N 1
ATOM 2832 C CA . PHE B 1 177 ? 23.641 -37.177 39.328 1.00 42.07 172 PHE B CA 1
ATOM 2833 C C . PHE B 1 177 ? 24.921 -36.448 38.900 1.00 42.97 172 PHE B C 1
ATOM 2834 O O . PHE B 1 177 ? 25.388 -36.633 37.772 1.00 44.37 172 PHE B O 1
ATOM 2842 N N . ASN B 1 178 ? 25.485 -35.645 39.809 1.00 39.09 173 ASN B N 1
ATOM 2843 C CA . ASN B 1 178 ? 26.741 -34.924 39.576 1.00 53.22 173 ASN B CA 1
ATOM 2844 C C . ASN B 1 178 ? 26.680 -33.986 38.379 1.00 45.64 173 ASN B C 1
ATOM 2845 O O . ASN B 1 178 ? 27.690 -33.714 37.742 1.00 46.81 173 ASN B O 1
ATOM 2850 N N . ILE B 1 179 ? 25.493 -33.510 38.058 1.00 42.72 174 ILE B N 1
ATOM 2851 C CA . ILE B 1 179 ? 25.382 -32.547 36.972 1.00 36.34 174 ILE B CA 1
ATOM 2852 C C . ILE B 1 179 ? 25.626 -31.150 37.547 1.00 40.88 174 ILE B C 1
ATOM 2853 O O . ILE B 1 179 ? 24.757 -30.584 38.194 1.00 36.61 174 ILE B O 1
ATOM 2858 N N . ARG B 1 180 ? 26.820 -30.612 37.334 1.00 41.29 175 ARG B N 1
ATOM 2859 C CA . ARG B 1 180 ? 27.191 -29.346 37.950 1.00 37.51 175 ARG B CA 1
ATOM 2860 C C . ARG B 1 180 ? 26.669 -28.149 37.153 1.00 44.81 175 ARG B C 1
ATOM 2861 O O . ARG B 1 180 ? 26.492 -27.066 37.699 1.00 44.90 175 ARG B O 1
ATOM 2869 N N . SER B 1 181 ? 26.435 -28.347 35.862 1.00 37.79 176 SER B N 1
ATOM 2870 C CA . SER B 1 181 ? 25.919 -27.281 35.010 1.00 38.88 176 SER B CA 1
ATOM 2871 C C . SER B 1 181 ? 24.957 -27.860 33.991 1.00 48.45 176 SER B C 1
ATOM 2872 O O . SER B 1 181 ? 25.126 -28.999 33.532 1.00 41.93 176 SER B O 1
ATOM 2875 N N . VAL B 1 182 ? 23.939 -27.084 33.644 1.00 38.65 177 VAL B N 1
ATOM 2876 C CA . VAL B 1 182 ? 22.967 -27.558 32.682 1.00 40.35 177 VAL B CA 1
ATOM 2877 C C . VAL B 1 182 ? 22.589 -26.492 31.663 1.00 43.83 177 VAL B C 1
ATOM 2878 O O . VAL B 1 182 ? 22.334 -25.326 31.999 1.00 37.69 177 VAL B O 1
ATOM 2882 N N . MET B 1 183 ? 22.580 -26.916 30.409 1.00 40.97 178 MET B N 1
ATOM 2883 C CA . MET B 1 183 ? 22.235 -26.068 29.286 1.00 36.88 178 MET B CA 1
ATOM 2884 C C . MET B 1 183 ? 20.852 -26.495 28.824 1.00 36.80 178 MET B C 1
ATOM 2885 O O . MET B 1 183 ? 20.695 -27.581 28.285 1.00 43.32 178 MET B O 1
ATOM 2890 N N . VAL B 1 184 ? 19.836 -25.669 29.047 1.00 34.98 179 VAL B N 1
ATOM 2891 C CA . VAL B 1 184 ? 18.537 -26.033 28.504 1.00 40.33 179 VAL B CA 1
ATOM 2892 C C . VAL B 1 184 ? 18.290 -25.439 27.108 1.00 49.25 179 VAL B C 1
ATOM 2893 O O . VAL B 1 184 ? 18.372 -24.218 26.880 1.00 43.52 179 VAL B O 1
ATOM 2897 N N . GLU B 1 185 ? 18.039 -26.325 26.156 1.00 47.01 180 GLU B N 1
ATOM 2898 C CA . GLU B 1 185 ? 18.005 -25.911 24.760 1.00 51.60 180 GLU B CA 1
ATOM 2899 C C . GLU B 1 185 ? 16.611 -25.765 24.177 1.00 56.55 180 GLU B C 1
ATOM 2900 O O . GLU B 1 185 ? 16.435 -25.132 23.136 1.00 53.06 180 GLU B O 1
ATOM 2906 N N . GLY B 1 186 ? 15.613 -26.339 24.834 1.00 54.96 181 GLY B N 1
ATOM 2907 C CA . GLY B 1 186 ? 14.284 -26.199 24.298 1.00 52.66 181 GLY B CA 1
ATOM 2908 C C . GLY B 1 186 ? 13.147 -27.109 24.712 1.00 70.61 181 GLY B C 1
ATOM 2909 O O . GLY B 1 186 ? 13.144 -27.758 25.767 1.00 59.77 181 GLY B O 1
ATOM 2910 N N . GLY B 1 187 ? 12.187 -27.174 23.796 1.00 72.92 182 GLY B N 1
ATOM 2911 C CA . GLY B 1 187 ? 10.790 -27.187 24.156 1.00 68.59 182 GLY B CA 1
ATOM 2912 C C . GLY B 1 187 ? 10.540 -25.701 24.367 1.00 61.18 182 GLY B C 1
ATOM 2913 O O . GLY B 1 187 ? 11.074 -25.126 25.306 1.00 47.77 182 GLY B O 1
ATOM 2914 N N . ALA B 1 188 ? 9.794 -25.055 23.476 1.00 54.84 183 ALA B N 1
ATOM 2915 C CA . ALA B 1 188 ? 9.486 -23.640 23.675 1.00 55.24 183 ALA B CA 1
ATOM 2916 C C . ALA B 1 188 ? 8.747 -23.463 25.002 1.00 50.40 183 ALA B C 1
ATOM 2917 O O . ALA B 1 188 ? 8.928 -22.468 25.693 1.00 45.52 183 ALA B O 1
ATOM 2919 N N . ASN B 1 189 ? 7.942 -24.452 25.373 1.00 54.74 184 ASN B N 1
ATOM 2920 C CA . ASN B 1 189 ? 7.242 -24.407 26.651 1.00 56.10 184 ASN B CA 1
ATOM 2921 C C . ASN B 1 189 ? 8.163 -24.443 27.866 1.00 53.96 184 ASN B C 1
ATOM 2922 O O . ASN B 1 189 ? 7.895 -23.773 28.852 1.00 64.26 184 ASN B O 1
ATOM 2927 N N . VAL B 1 190 ? 9.229 -25.235 27.804 1.00 49.86 185 VAL B N 1
ATOM 2928 C CA . VAL B 1 190 ? 10.259 -25.191 28.840 1.00 46.59 185 VAL B CA 1
ATOM 2929 C C . VAL B 1 190 ? 10.900 -23.797 28.882 1.00 42.29 185 VAL B C 1
ATOM 2930 O O . VAL B 1 190 ? 10.986 -23.172 29.945 1.00 46.89 185 VAL B O 1
ATOM 2934 N N . ILE B 1 191 ? 11.330 -23.301 27.723 1.00 46.16 186 ILE B N 1
ATOM 2935 C CA . ILE B 1 191 ? 11.923 -21.953 27.656 1.00 44.23 186 ILE B CA 1
ATOM 2936 C C . ILE B 1 191 ? 10.973 -20.901 28.243 1.00 37.47 186 ILE B C 1
ATOM 2937 O O . ILE B 1 191 ? 11.366 -20.063 29.071 1.00 40.26 186 ILE B O 1
ATOM 2942 N N . ASN B 1 192 ? 9.720 -20.948 27.807 1.00 34.77 187 ASN B N 1
ATOM 2943 C CA . ASN B 1 192 ? 8.721 -19.978 28.244 1.00 45.75 187 ASN B CA 1
ATOM 2944 C C . ASN B 1 192 ? 8.513 -19.958 29.759 1.00 52.54 187 ASN B C 1
ATOM 2945 O O . ASN B 1 192 ? 8.183 -18.920 30.329 1.00 47.87 187 ASN B O 1
ATOM 2950 N N . GLN B 1 193 ? 8.705 -21.099 30.415 1.00 44.27 188 GLN B N 1
ATOM 2951 C CA . GLN B 1 193 ? 8.557 -21.149 31.863 1.00 46.65 188 GLN B CA 1
ATOM 2952 C C . GLN B 1 193 ? 9.812 -20.630 32.545 1.00 38.68 188 GLN B C 1
ATOM 2953 O O . GLN B 1 193 ? 9.739 -19.904 33.528 1.00 48.20 188 GLN B O 1
ATOM 2959 N N . LEU B 1 194 ? 10.968 -21.045 32.040 1.00 36.85 189 LEU B N 1
ATOM 2960 C CA . LEU B 1 194 ? 12.226 -20.708 32.690 1.00 32.66 189 LEU B CA 1
ATOM 2961 C C . LEU B 1 194 ? 12.619 -19.233 32.522 1.00 38.48 189 LEU B C 1
ATOM 2962 O O . LEU B 1 194 ? 13.385 -18.701 33.326 1.00 41.35 189 LEU B O 1
ATOM 2967 N N . LEU B 1 195 ? 12.084 -18.581 31.489 1.00 35.03 190 LEU B N 1
ATOM 2968 C CA . LEU B 1 195 ? 12.329 -17.146 31.273 1.00 32.20 190 LEU B CA 1
ATOM 2969 C C . LEU B 1 195 ? 11.840 -16.368 32.484 1.00 35.29 190 LEU B C 1
ATOM 2970 O O . LEU B 1 195 ? 12.340 -15.286 32.788 1.00 40.33 190 LEU B O 1
ATOM 2975 N N . LEU B 1 196 ? 10.859 -16.942 33.173 1.00 40.81 191 LEU B N 1
ATOM 2976 C CA . LEU B 1 196 ? 10.299 -16.362 34.391 1.00 52.71 191 LEU B CA 1
ATOM 2977 C C . LEU B 1 196 ? 11.135 -16.655 35.635 1.00 45.18 191 LEU B C 1
ATOM 2978 O O . LEU B 1 196 ? 10.855 -16.122 36.704 1.00 44.80 191 LEU B O 1
ATOM 2983 N N . ARG B 1 197 ? 12.137 -17.520 35.525 1.00 49.03 192 ARG B N 1
ATOM 2984 C CA . ARG B 1 197 ? 12.836 -17.973 36.736 1.00 52.20 192 ARG B CA 1
ATOM 2985 C C . ARG B 1 197 ? 14.224 -17.364 36.940 1.00 48.55 192 ARG B C 1
ATOM 2986 O O . ARG B 1 197 ? 15.239 -18.039 36.776 1.00 44.10 192 ARG B O 1
ATOM 2994 N N . SER B 1 198 ? 14.254 -16.100 37.350 1.00 50.38 193 SER B N 1
ATOM 2995 C CA . SER B 1 198 ? 15.516 -15.388 37.549 1.00 52.50 193 SER B CA 1
ATOM 2996 C C . SER B 1 198 ? 16.286 -15.956 38.733 1.00 45.08 193 SER B C 1
ATOM 2997 O O . SER B 1 198 ? 17.479 -15.718 38.894 1.00 41.26 193 SER B O 1
ATOM 3000 N N . ASP B 1 199 ? 15.601 -16.740 39.544 1.00 44.37 194 ASP B N 1
ATOM 3001 C CA . ASP B 1 199 ? 16.230 -17.363 40.694 1.00 46.96 194 ASP B CA 1
ATOM 3002 C C . ASP B 1 199 ? 16.881 -18.708 40.337 1.00 57.47 194 ASP B C 1
ATOM 3003 O O . ASP B 1 199 ? 17.569 -19.310 41.156 1.00 52.35 194 ASP B O 1
ATOM 3008 N N . ILE B 1 200 ? 16.652 -19.178 39.117 1.00 55.82 195 ILE B N 1
ATOM 3009 C CA . ILE B 1 200 ? 17.205 -20.453 38.672 1.00 46.07 195 ILE B CA 1
ATOM 3010 C C . ILE B 1 200 ? 18.231 -20.220 37.568 1.00 44.57 195 ILE B C 1
ATOM 3011 O O . ILE B 1 200 ? 19.342 -20.746 37.600 1.00 47.81 195 ILE B O 1
ATOM 3016 N N . VAL B 1 201 ? 17.840 -19.424 36.580 1.00 42.70 196 VAL B N 1
ATOM 3017 C CA . VAL B 1 201 ? 18.631 -19.268 35.373 1.00 35.27 196 VAL B CA 1
ATOM 3018 C C . VAL B 1 201 ? 19.808 -18.337 35.608 1.00 37.36 196 VAL B C 1
ATOM 3019 O O . VAL B 1 201 ? 19.670 -17.277 36.218 1.00 38.25 196 VAL B O 1
ATOM 3023 N N . ASN B 1 202 ? 20.973 -18.749 35.130 1.00 47.15 197 ASN B N 1
ATOM 3024 C CA . ASN B 1 202 ? 22.187 -17.981 35.342 1.00 38.69 197 ASN B CA 1
ATOM 3025 C C . ASN B 1 202 ? 22.672 -17.197 34.115 1.00 38.43 197 ASN B C 1
ATOM 3026 O O . ASN B 1 202 ? 23.219 -16.114 34.256 1.00 45.84 197 ASN B O 1
ATOM 3031 N N . SER B 1 203 ? 22.474 -17.761 32.928 1.00 36.35 198 SER B N 1
ATOM 3032 C CA . SER B 1 203 ? 22.862 -17.119 31.677 1.00 43.39 198 SER B CA 1
ATOM 3033 C C . SER B 1 203 ? 21.782 -17.361 30.633 1.00 43.82 198 SER B C 1
ATOM 3034 O O . SER B 1 203 ? 21.139 -18.409 30.631 1.00 43.02 198 SER B O 1
ATOM 3037 N N . LEU B 1 204 ? 21.592 -16.394 29.742 1.00 36.25 199 LEU B N 1
ATOM 3038 C CA . LEU B 1 204 ? 20.626 -16.532 28.656 1.00 33.17 199 LEU B CA 1
ATOM 3039 C C . LEU B 1 204 ? 21.391 -16.245 27.382 1.00 38.02 199 LEU B C 1
ATOM 3040 O O . LEU B 1 204 ? 22.096 -15.253 27.308 1.00 38.03 199 LEU B O 1
ATOM 3045 N N . ILE B 1 205 ? 21.333 -17.165 26.417 1.00 32.26 200 ILE B N 1
ATOM 3046 C CA . ILE B 1 205 ? 22.133 -17.049 25.206 1.00 40.72 200 ILE B CA 1
ATOM 3047 C C . ILE B 1 205 ? 21.245 -17.307 23.994 1.00 44.35 200 ILE B C 1
ATOM 3048 O O . ILE B 1 205 ? 20.853 -18.441 23.711 1.00 33.79 200 ILE B O 1
ATOM 3053 N N . ILE B 1 206 ? 20.932 -16.233 23.281 1.00 30.50 201 ILE B N 1
ATOM 3054 C CA . ILE B 1 206 ? 19.947 -16.292 22.212 1.00 31.20 201 ILE B CA 1
ATOM 3055 C C . ILE B 1 206 ? 20.577 -15.926 20.886 1.00 38.28 201 ILE B C 1
ATOM 3056 O O . ILE B 1 206 ? 21.191 -14.863 20.769 1.00 36.42 201 ILE B O 1
ATOM 3061 N N . THR B 1 207 ? 20.455 -16.817 19.902 1.00 30.84 202 THR B N 1
ATOM 3062 C CA . THR B 1 207 ? 20.854 -16.494 18.542 1.00 29.35 202 THR B CA 1
ATOM 3063 C C . THR B 1 207 ? 19.619 -16.012 17.783 1.00 35.93 202 THR B C 1
ATOM 3064 O O . THR B 1 207 ? 18.554 -16.607 17.889 1.00 37.50 202 THR B O 1
ATOM 3068 N N . ILE B 1 208 ? 19.753 -14.927 17.028 1.00 34.81 203 ILE B N 1
ATOM 3069 C CA . ILE B 1 208 ? 18.648 -14.483 16.191 1.00 28.84 203 ILE B CA 1
ATOM 3070 C C . ILE B 1 208 ? 19.096 -14.493 14.736 1.00 32.31 203 ILE B C 1
ATOM 3071 O O . ILE B 1 208 ? 20.080 -13.846 14.376 1.00 37.66 203 ILE B O 1
ATOM 3076 N N . GLY B 1 209 ? 18.373 -15.225 13.900 1.00 31.64 204 GLY B N 1
ATOM 3077 C CA . GLY B 1 209 ? 18.718 -15.321 12.493 1.00 31.42 204 GLY B CA 1
ATOM 3078 C C . GLY B 1 209 ? 17.963 -14.275 11.688 1.00 36.36 204 GLY B C 1
ATOM 3079 O O . GLY B 1 209 ? 16.860 -13.864 12.083 1.00 36.09 204 GLY B O 1
ATOM 3080 N N . SER B 1 210 ? 18.521 -13.880 10.544 1.00 40.21 205 SER B N 1
ATOM 3081 C CA . SER B 1 210 ? 17.900 -12.842 9.717 1.00 43.67 205 SER B CA 1
ATOM 3082 C C . SER B 1 210 ? 16.869 -13.408 8.732 1.00 38.02 205 SER B C 1
ATOM 3083 O O . SER B 1 210 ? 17.010 -13.310 7.499 1.00 39.29 205 SER B O 1
ATOM 3086 N N . THR B 1 211 ? 15.807 -13.964 9.302 1.00 42.25 206 THR B N 1
ATOM 3087 C CA . THR B 1 211 ? 14.723 -14.563 8.538 1.00 37.58 206 THR B CA 1
ATOM 3088 C C . THR B 1 211 ? 13.417 -14.514 9.343 1.00 36.99 206 THR B C 1
ATOM 3089 O O . THR B 1 211 ? 13.432 -14.435 10.572 1.00 35.54 206 THR B O 1
ATOM 3093 N N . PHE B 1 212 ? 12.292 -14.555 8.646 1.00 36.76 207 PHE B N 1
ATOM 3094 C CA . PHE B 1 212 ? 10.998 -14.716 9.288 1.00 35.03 207 PHE B CA 1
ATOM 3095 C C . PHE B 1 212 ? 10.501 -16.125 9.022 1.00 43.74 207 PHE B C 1
ATOM 3096 O O . PHE B 1 212 ? 10.470 -16.566 7.871 1.00 47.09 207 PHE B O 1
ATOM 3104 N N . LEU B 1 213 ? 10.098 -16.824 10.078 1.00 43.21 208 LEU B N 1
ATOM 3105 C CA . LEU B 1 213 ? 9.542 -18.172 9.937 1.00 45.49 208 LEU B CA 1
ATOM 3106 C C . LEU B 1 213 ? 8.041 -18.177 9.663 1.00 48.06 208 LEU B C 1
ATOM 3107 O O . LEU B 1 213 ? 7.528 -19.087 9.028 1.00 51.96 208 LEU B O 1
ATOM 3112 N N . GLY B 1 214 ? 7.331 -17.162 10.133 1.00 46.15 209 GLY B N 1
ATOM 3113 C CA . GLY B 1 214 ? 5.906 -17.095 9.865 1.00 52.27 209 GLY B CA 1
ATOM 3114 C C . GLY B 1 214 ? 5.091 -17.362 11.113 1.00 54.13 209 GLY B C 1
ATOM 3115 O O . GLY B 1 214 ? 5.542 -18.062 12.020 1.00 49.21 209 GLY B O 1
ATOM 3116 N N . SER B 1 215 ? 3.886 -16.807 11.151 1.00 52.52 210 SER B N 1
ATOM 3117 C CA . SER B 1 215 ? 3.122 -16.723 12.387 1.00 59.05 210 SER B CA 1
ATOM 3118 C C . SER B 1 215 ? 2.679 -18.082 12.920 1.00 57.22 210 SER B C 1
ATOM 3119 O O . SER B 1 215 ? 2.452 -18.225 14.115 1.00 60.74 210 SER B O 1
ATOM 3122 N N . SER B 1 216 ? 2.569 -19.071 12.038 1.00 51.17 211 SER B N 1
ATOM 3123 C CA . SER B 1 216 ? 2.122 -20.408 12.435 1.00 62.01 211 SER B CA 1
ATOM 3124 C C . SER B 1 216 ? 3.205 -21.211 13.157 1.00 59.79 211 SER B C 1
ATOM 3125 O O . SER B 1 216 ? 2.921 -22.261 13.725 1.00 66.50 211 SER B O 1
ATOM 3128 N N . GLY B 1 217 ? 4.440 -20.719 13.129 1.00 57.53 212 GLY B N 1
ATOM 3129 C CA . GLY B 1 217 ? 5.540 -21.376 13.812 1.00 58.68 212 GLY B CA 1
ATOM 3130 C C . GLY B 1 217 ? 5.469 -21.254 15.325 1.00 55.38 212 GLY B C 1
ATOM 3131 O O . GLY B 1 217 ? 4.838 -20.340 15.848 1.00 44.88 212 GLY B O 1
ATOM 3132 N N . THR B 1 218 ? 6.134 -22.167 16.032 1.00 55.72 213 THR B N 1
ATOM 3133 C CA . THR B 1 218 ? 6.095 -22.168 17.493 1.00 54.90 213 THR B CA 1
ATOM 3134 C C . THR B 1 218 ? 6.960 -21.056 18.087 1.00 51.39 213 THR B C 1
ATOM 3135 O O . THR B 1 218 ? 8.177 -20.981 17.858 1.00 49.68 213 THR B O 1
ATOM 3139 N N . GLU B 1 219 ? 6.322 -20.186 18.857 1.00 43.96 214 GLU B N 1
ATOM 3140 C CA . GLU B 1 219 ? 7.000 -18.994 19.347 1.00 48.86 214 GLU B CA 1
ATOM 3141 C C . GLU B 1 219 ? 7.652 -19.208 20.710 1.00 51.09 214 GLU B C 1
ATOM 3142 O O . GLU B 1 219 ? 7.257 -20.088 21.475 1.00 42.75 214 GLU B O 1
ATOM 3148 N N . VAL B 1 220 ? 8.661 -18.397 21.007 1.00 40.15 215 VAL B N 1
ATOM 3149 C CA . VAL B 1 220 ? 9.125 -18.282 22.372 1.00 42.10 215 VAL B CA 1
ATOM 3150 C C . VAL B 1 220 ? 8.781 -16.885 22.870 1.00 43.13 215 VAL B C 1
ATOM 3151 O O . VAL B 1 220 ? 9.267 -15.879 22.343 1.00 48.12 215 VAL B O 1
ATOM 3155 N N . SER B 1 221 ? 7.886 -16.841 23.847 1.00 40.61 216 SER B N 1
ATOM 3156 C CA . SER B 1 221 ? 7.506 -15.607 24.497 1.00 44.94 216 SER B CA 1
ATOM 3157 C C . SER B 1 221 ? 6.907 -15.919 25.862 1.00 42.61 216 SER B C 1
ATOM 3158 O O . SER B 1 221 ? 5.911 -16.632 25.951 1.00 43.41 216 SER B O 1
ATOM 3161 N N . PRO B 1 222 ? 7.513 -15.373 26.927 1.00 40.15 217 PRO B N 1
ATOM 3162 C CA . PRO B 1 222 ? 7.000 -15.560 28.291 1.00 48.27 217 PRO B CA 1
ATOM 3163 C C . PRO B 1 222 ? 5.583 -14.980 28.420 1.00 39.62 217 PRO B C 1
ATOM 3164 O O . PRO B 1 222 ? 5.202 -14.143 27.602 1.00 47.38 217 PRO B O 1
ATOM 3168 N N . PRO B 1 223 ? 4.808 -15.448 29.412 1.00 38.91 218 PRO B N 1
ATOM 3169 C CA . PRO B 1 223 ? 3.428 -15.018 29.636 1.00 44.82 218 PRO B CA 1
ATOM 3170 C C . PRO B 1 223 ? 3.387 -13.582 30.148 1.00 53.66 218 PRO B C 1
ATOM 3171 O O . PRO B 1 223 ? 2.371 -12.901 30.024 1.00 59.81 218 PRO B O 1
ATOM 3175 N N . GLN B 1 224 ? 4.487 -13.130 30.731 1.00 48.05 219 GLN B N 1
ATOM 3176 C CA . GLN B 1 224 ? 4.593 -11.742 31.159 1.00 52.67 219 GLN B CA 1
ATOM 3177 C C . GLN B 1 224 ? 5.900 -11.117 30.686 1.00 49.82 219 GLN B C 1
ATOM 3178 O O . GLN B 1 224 ? 6.716 -11.774 30.040 1.00 52.46 219 GLN B O 1
ATOM 3184 N N . THR B 1 225 ? 6.104 -9.850 31.020 1.00 43.41 220 THR B N 1
ATOM 3185 C CA . THR B 1 225 ? 7.300 -9.160 30.574 1.00 48.29 220 THR B CA 1
ATOM 3186 C C . THR B 1 225 ? 8.464 -9.691 31.376 1.00 44.68 220 THR B C 1
ATOM 3187 O O . THR B 1 225 ? 8.318 -10.020 32.555 1.00 45.01 220 THR B O 1
ATOM 3191 N N . VAL B 1 226 ? 9.620 -9.762 30.731 1.00 39.88 221 VAL B N 1
ATOM 3192 C CA . VAL B 1 226 ? 10.835 -10.235 31.370 1.00 40.35 221 VAL B CA 1
ATOM 3193 C C . VAL B 1 226 ? 11.961 -9.262 31.046 1.00 44.68 221 VAL B C 1
ATOM 3194 O O . VAL B 1 226 ? 12.326 -9.081 29.884 1.00 43.65 221 VAL B O 1
ATOM 3198 N N . ASN B 1 227 ? 12.498 -8.632 32.081 1.00 42.15 222 ASN B N 1
ATOM 3199 C CA . ASN B 1 227 ? 13.646 -7.746 31.938 1.00 37.91 222 ASN B CA 1
ATOM 3200 C C . ASN B 1 227 ? 14.998 -8.433 32.075 1.00 37.71 222 ASN B C 1
ATOM 3201 O O . ASN B 1 227 ? 15.169 -9.415 32.821 1.00 38.84 222 ASN B O 1
ATOM 3206 N N . LEU B 1 228 ? 15.967 -7.889 31.358 1.00 37.94 223 LEU B N 1
ATOM 3207 C CA . LEU B 1 228 ? 17.288 -8.481 31.270 1.00 31.28 223 LEU B CA 1
ATOM 3208 C C . LEU B 1 228 ? 18.307 -7.537 31.867 1.00 36.98 223 LEU B C 1
ATOM 3209 O O . LEU B 1 228 ? 18.044 -6.350 32.043 1.00 39.45 223 LEU B O 1
ATOM 3214 N N . LYS B 1 229 ? 19.479 -8.076 32.173 1.00 40.42 224 LYS B N 1
ATOM 3215 C CA . LYS B 1 229 ? 20.583 -7.270 32.659 1.00 36.68 224 LYS B CA 1
ATOM 3216 C C . LYS B 1 229 ? 21.872 -7.886 32.140 1.00 41.59 224 LYS B C 1
ATOM 3217 O O . LYS B 1 229 ? 21.876 -9.031 31.635 1.00 37.93 224 LYS B O 1
ATOM 3223 N N . ASP B 1 230 ? 22.948 -7.110 32.237 1.00 37.39 225 ASP B N 1
ATOM 3224 C CA . ASP B 1 230 ? 24.286 -7.591 31.930 1.00 42.56 225 ASP B CA 1
ATOM 3225 C C . ASP B 1 230 ? 24.290 -8.155 30.510 1.00 46.96 225 ASP B C 1
ATOM 3226 O O . ASP B 1 230 ? 24.841 -9.220 30.251 1.00 39.95 225 ASP B O 1
ATOM 3231 N N . MET B 1 231 ? 23.642 -7.434 29.598 1.00 38.91 226 MET B N 1
ATOM 3232 C CA . MET B 1 231 ? 23.522 -7.883 28.216 1.00 39.25 226 MET B CA 1
ATOM 3233 C C . MET B 1 231 ? 24.754 -7.569 27.371 1.00 45.44 226 MET B C 1
ATOM 3234 O O . MET B 1 231 ? 25.471 -6.590 27.606 1.00 42.34 226 MET B O 1
ATOM 3239 N N . SER B 1 232 ? 24.992 -8.421 26.383 1.00 40.78 227 SER B N 1
ATOM 3240 C CA . SER B 1 232 ? 26.107 -8.239 25.477 1.00 45.13 227 SER B CA 1
ATOM 3241 C C . SER B 1 232 ? 25.734 -8.837 24.125 1.00 48.33 227 SER B C 1
ATOM 3242 O O . SER B 1 232 ? 25.188 -9.933 24.061 1.00 40.95 227 SER B O 1
ATOM 3245 N N . TRP B 1 233 ? 26.003 -8.111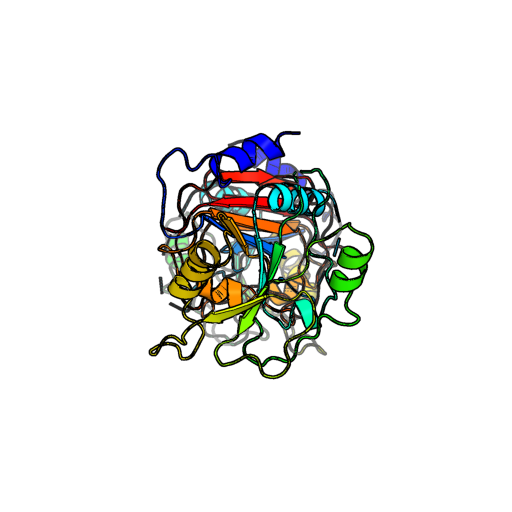 23.047 1.00 47.38 228 TRP B N 1
ATOM 3246 C CA . TRP B 1 233 ? 25.617 -8.573 21.716 1.00 39.59 228 TRP B CA 1
ATOM 3247 C C . TRP B 1 233 ? 26.853 -8.929 20.914 1.00 40.95 228 TRP B C 1
ATOM 3248 O O . TRP B 1 233 ? 27.901 -8.308 21.059 1.00 38.35 228 TRP B O 1
ATOM 3259 N N . TRP B 1 234 ? 26.718 -9.929 20.056 1.00 39.68 229 TRP B N 1
ATOM 3260 C CA . TRP B 1 234 ? 27.772 -10.289 19.122 1.00 38.01 229 TRP B CA 1
ATOM 3261 C C . TRP B 1 234 ? 27.130 -10.297 17.748 1.00 41.75 229 TRP B C 1
ATOM 3262 O O . TRP B 1 234 ? 25.986 -10.702 17.610 1.00 39.44 229 TRP B O 1
ATOM 3273 N N . LYS B 1 235 ? 27.826 -9.845 16.720 1.00 45.74 230 LYS B N 1
ATOM 3274 C CA . LYS B 1 235 ? 27.178 -9.872 15.418 1.00 52.09 230 LYS B CA 1
ATOM 3275 C C . LYS B 1 235 ? 27.977 -10.683 14.424 1.00 58.11 230 LYS B C 1
ATOM 3276 O O . LYS B 1 235 ? 29.203 -10.589 14.370 1.00 61.81 230 LYS B O 1
ATOM 3282 N N . GLY B 1 236 ? 27.275 -11.520 13.670 1.00 50.47 231 GLY B N 1
ATOM 3283 C CA . GLY B 1 236 ? 27.909 -12.312 12.631 1.00 54.43 231 GLY B CA 1
ATOM 3284 C C . GLY B 1 236 ? 27.544 -11.784 11.260 1.00 57.21 231 GLY B C 1
ATOM 3285 O O . GLY B 1 236 ? 27.182 -10.614 11.107 1.00 66.62 231 GLY B O 1
ATOM 3286 N N . ILE B 1 237 ? 27.607 -12.657 10.265 1.00 63.35 232 ILE B N 1
ATOM 3287 C CA . ILE B 1 237 ? 27.311 -12.269 8.892 1.00 70.72 232 ILE B CA 1
ATOM 3288 C C . ILE B 1 237 ? 25.810 -12.111 8.666 1.00 63.12 232 ILE B C 1
ATOM 3289 O O . ILE B 1 237 ? 25.354 -11.125 8.087 1.00 72.90 232 ILE B O 1
ATOM 3294 N N . THR B 1 238 ? 25.043 -13.083 9.143 1.00 51.86 233 THR B N 1
ATOM 3295 C CA . THR B 1 238 ? 23.606 -13.104 8.923 1.00 51.92 233 THR B CA 1
ATOM 3296 C C . THR B 1 238 ? 22.878 -13.178 10.253 1.00 42.52 233 THR B C 1
ATOM 3297 O O . THR B 1 238 ? 21.662 -13.007 10.325 1.00 43.91 233 THR B O 1
ATOM 3301 N N . ASP B 1 239 ? 23.631 -13.468 11.306 1.00 37.19 234 ASP B N 1
ATOM 3302 C CA . ASP B 1 239 ? 23.056 -13.704 12.628 1.00 49.99 234 ASP B CA 1
ATOM 3303 C C . ASP B 1 239 ? 23.607 -12.731 13.671 1.00 40.99 234 ASP B C 1
ATOM 3304 O O . ASP B 1 239 ? 24.625 -12.096 13.468 1.00 41.18 234 ASP B O 1
ATOM 3309 N N . VAL B 1 240 ? 22.934 -12.674 14.807 1.00 31.88 235 VAL B N 1
ATOM 3310 C CA . VAL B 1 240 ? 23.391 -11.938 15.957 1.00 37.61 235 VAL B CA 1
ATOM 3311 C C . VAL B 1 240 ? 23.184 -12.871 17.165 1.00 36.94 235 VAL B C 1
ATOM 3312 O O . VAL B 1 240 ? 22.319 -13.742 17.139 1.00 36.45 235 VAL B O 1
ATOM 3316 N N . VAL B 1 241 ? 24.005 -12.721 18.194 1.00 31.99 236 VAL B N 1
ATOM 3317 C CA . VAL B 1 241 ? 23.827 -13.486 19.423 1.00 33.05 236 VAL B CA 1
ATOM 3318 C C . VAL B 1 241 ? 23.722 -12.531 20.610 1.00 33.84 236 VAL B C 1
ATOM 3319 O O . VAL B 1 241 ? 24.521 -11.617 20.751 1.00 32.48 236 VAL B O 1
ATOM 3323 N N . LEU B 1 242 ? 22.721 -12.738 21.449 1.00 31.97 237 LEU B N 1
ATOM 3324 C CA . LEU B 1 242 ? 22.609 -11.993 22.696 1.00 34.00 237 LEU B CA 1
ATOM 3325 C C . LEU B 1 242 ? 23.084 -12.885 23.841 1.00 32.31 237 LEU B C 1
ATOM 3326 O O . LEU B 1 242 ? 22.604 -13.995 23.990 1.00 34.24 237 LEU B O 1
ATOM 3331 N N . CYS B 1 243 ? 24.024 -12.404 24.642 1.00 36.67 238 CYS B N 1
ATOM 3332 C CA . CYS B 1 243 ? 24.263 -12.994 25.952 1.00 37.40 238 CYS B CA 1
ATOM 3333 C C . CYS B 1 243 ? 23.717 -12.060 27.020 1.00 43.18 238 CYS B C 1
ATOM 3334 O O . CYS B 1 243 ? 23.938 -10.844 26.952 1.00 37.74 238 CYS B O 1
ATOM 3337 N N . ALA B 1 244 ? 23.023 -12.616 28.012 1.00 37.14 239 ALA B N 1
ATOM 3338 C CA . ALA B 1 244 ? 22.482 -11.797 29.098 1.00 36.48 239 ALA B CA 1
ATOM 3339 C C . ALA B 1 244 ? 22.120 -12.609 30.339 1.00 41.88 239 ALA B C 1
ATOM 3340 O O . ALA B 1 244 ? 22.257 -13.846 30.375 1.00 33.89 239 ALA B O 1
ATOM 3342 N N . ARG B 1 245 ? 21.661 -11.879 31.348 1.00 41.58 240 ARG B N 1
ATOM 3343 C CA . ARG B 1 245 ? 21.125 -12.440 32.576 1.00 39.82 240 ARG B CA 1
ATOM 3344 C C . ARG B 1 245 ? 19.701 -11.952 32.814 1.00 35.86 240 ARG B C 1
ATOM 3345 O O . ARG B 1 245 ? 19.254 -10.951 32.236 1.00 35.21 240 ARG B O 1
ATOM 3353 N N . LEU B 1 246 ? 18.977 -12.680 33.649 1.00 35.07 241 LEU B N 1
ATOM 3354 C CA . LEU B 1 246 ? 17.599 -12.351 33.948 1.00 26.74 241 LEU B CA 1
ATOM 3355 C C . LEU B 1 246 ? 17.584 -11.390 35.138 1.00 34.90 241 LEU B C 1
ATOM 3356 O O . LEU B 1 246 ? 18.214 -11.660 36.152 1.00 44.44 241 LEU B O 1
ATOM 3361 N N . ALA B 1 247 ? 16.876 -10.268 35.006 1.00 38.00 242 ALA B N 1
ATOM 3362 C CA . ALA B 1 247 ? 16.792 -9.295 36.094 1.00 49.25 242 ALA B CA 1
ATOM 3363 C C . ALA B 1 247 ? 15.962 -9.844 37.251 1.00 46.63 242 ALA B C 1
ATOM 3364 O O . ALA B 1 247 ? 15.050 -10.636 37.033 1.00 57.00 242 ALA B O 1
ATOM 3366 N N . ASP B 1 248 ? 16.286 -9.402 38.467 1.00 60.71 243 ASP B N 1
ATOM 3367 C CA . ASP B 1 248 ? 15.725 -9.924 39.728 1.00 74.25 243 ASP B CA 1
ATOM 3368 C C . ASP B 1 248 ? 16.228 -11.333 40.037 1.00 76.80 243 ASP B C 1
ATOM 3369 O O . ASP B 1 248 ? 17.290 -11.507 40.630 1.00 77.72 243 ASP B O 1
#

Organism: Saccharomyces cerevisiae (strain ATCC 204508 / S288c) (NCBI:txid559292)

Sequence (426 aa):
EDLPQFLQNYLPNAGQTENTIVPFVTLTYAQSLDARVSRGPETKTMTHYLRHHHDGILVGSGTVLADNPGLNCKWGNSPRPIIIDTKQKWRFDGSKMQELFIKRQGKPPIVVVTSEPIIKEQHVDYAICPINDTTKLVDWKKLFEILKEEFNIRSVMVEGGANVINQLLLRSDIVNSLIITIGSTFLGSSGTEVSPPQTVNLKDMSWWKGITDVVLCARLAEDLPQFLQNYLPNAGQTENTIVPFVTLTYAQSLDARVSRGPETKTMTHYLRHHHDGILVNSPRPIIIDTKQKWRFDGSKMQELFIKRQGKPPIVVVTSEPIIKEQHVDYAICPINDTTKLVDWKKLFEILKEEFNIRSVMVEGGANVINQLLLRSDIVNSLIITIGSTFLGSSGTEVSPPQTVNLKDMSWWKGITDVVLCARLAD

InterPro domains:
  IPR002734 Bacterial bifunctional deaminase-reductase, C-terminal [PF01872] (30-237)
  IPR011549 Riboflavin-specific deaminase, C-terminal [TIGR00227] (29-240)
  IPR024072 Dihydrofolate reductase-like domain superfamily [G3DSA:3.40.430.10] (1-244)
  IPR024072 Dihydrofolate reductase-like domain superfamily [SSF53597] (30-239)
  IPR050765 Riboflavin Biosynthesis HTP Reductase [PTHR38011] (27-227)

GO terms:
  GO:0008703 5-amino-6-(5-phosphoribosylamino)uracil reductase activity (F, IDA)
  GO:0008703 5-amino-6-(5-phosphoribosylamino)uracil reductase activity (F, IMP)
  GO:0009231 riboflavin biosynthetic process (P, IMP)

Solvent-accessible surface area: 21005 Å² total; per-residue (Å²): 170,89,11,57,127,26,1,100,101,16,15,14,140,31,50,140,110,147,151,78,108,29,2,38,0,0,0,10,12,57,9,3,0,0,0,6,57,39,212,64,140,46,31,142,55,6,37,26,46,1,27,65,65,10,35,0,0,0,6,7,38,34,50,6,78,85,103,81,22,12,8,34,22,104,196,46,164,9,3,36,4,0,0,16,3,59,165,29,117,15,109,4,102,66,15,94,3,40,97,17,54,118,106,222,101,13,72,29,0,0,6,0,0,31,61,123,8,147,102,130,30,150,116,14,52,36,0,81,0,71,85,43,154,131,65,156,70,12,27,14,69,104,0,0,24,36,0,50,127,112,32,114,6,151,7,0,1,0,32,11,11,20,97,4,4,33,37,0,1,62,70,71,76,4,10,59,0,0,1,0,9,0,16,12,41,1,38,1,47,81,6,65,44,1,5,0,76,115,83,12,97,18,102,70,46,35,10,19,97,18,120,46,16,0,1,0,0,0,69,12,76,129,81,5,52,155,29,1,102,118,12,9,35,80,73,64,103,15,119,166,52,87,36,1,5,1,1,0,10,16,60,10,3,0,0,0,6,50,25,159,84,138,65,28,152,93,9,37,82,66,2,60,96,79,6,38,0,14,0,78,151,38,11,35,17,0,17,47,16,35,163,79,172,84,141,6,103,72,23,176,38,35,91,88,52,114,120,230,126,24,68,23,0,0,6,0,1,42,66,88,6,176,120,118,42,151,108,14,48,35,1,78,0,78,86,38,145,120,72,159,84,15,34,14,64,105,0,2,30,34,0,33,116,122,48,112,8,156,9,0,3,0,40,12,49,21,98,21,2,27,31,0,2,62,72,38,86,9,8,41,0,0,1,0,7,0,13,12,44,0,41,1,49,76,7,68,47,0,4,0,73,107,75,13,92,18,97,82,38,35,11,15,94,17,121,39,19,0,3,0,0,0,55,7,28,158

CATH classification: 3.40.430.10

Secondary structure (DSSP, 8-state):
--HHHHHHTTSGGGS-S---SSPEEEEEEEE-TTSBSS---HHHHHHHHHHTT-SEEEEETTHHHHS----------PPEEEEE-TT-----TTSHHHHHHHTTSSPPPEEEESS--SSPPTT-EEEEPPBPTTTSSB-HHHHHHHHHHHH---EEEEEE-HHHHHHHTT-TTT-SEEEEEEESEE--TTSPB---SS-B-EEEEEEEE-SSEEEEEEEE-/--HHHHHGGGS--HHHHTTSSSPEEEEEEEE-TTSBSS----SHHHHHHHHTT-SEEE--PPEEEEE-TT----STTSHHHHHHHTTSSPPPEEEESS--SS--TT-EEEE-PBPTTTSSB-HHHHHHHHHHHH---EEEE---HHHHHHHTT-TTT--EEEEEEESSB--TTSPB---SS-EEEEEEEEEE-SSEEEEEEEE--